Protein AF-0000000085131998 (afdb_homodimer)

Sequence (736 aa):
MTAGVDIDELRARIGAIRDPELDATLSELGMLGDVTVTATTVRVGIALTTLGCPARARFRGEIGAIVDELAPGRSLIVDETELDHAGRARAMRAARAAAQRRAEVPAALLGTDVIAVASGKGGVGKSTVAHALARALTHGGNAVGLLDADIWGFSQPHLTERRERLVARGTSDRWEIEPARIEVDDGELRLVSMGLLVDDADDAIMWRGPMLARALEHFVADVAWGQPSTLVVDLPPGTGDVPLALARLLPDARVVVVTTPSPLAVEVAVRAGTFARKANLDVLGVIENLSWLRCEHGDLIRPFGEGGGTLLAQRLGVPLLATLPIGLVDDDVRVVAETITRELAARSDHCSARLWAYARLAQPQNDRMTAGVDIDELRARIGAIRDPELDATLSELGMLGDVTVTATTVRVGIALTTLGCPARARFRGEIGAIVDELAPGRSLIVDETELDHAGRARAMRAARAAAQRRAEVPAALLGTDVIAVASGKGGVGKSTVAHALARALTHGGNAVGLLDADIWGFSQPHLTERRERLVARGTSDRWEIEPARIEVDDGELRLVSMGLLVDDADDAIMWRGPMLARALEHFVADVAWGQPSTLVVDLPPGTGDVPLALARLLPDARVVVVTTPSPLAVEVAVRAGTFARKANLDVLGVIENLSWLRCEHGDLIRPFGEGGGTLLAQRLGVPLLATLPIGLVDDDVRVVAETITRELAARSDHCSARLWAYARLAQPQNDR

pLDDT: mean 81.89, std 16.29, range [20.91, 98.44]

Organism: Acidimicrobium ferrooxidans (strain DSM 10331 / JCM 15462 / NBRC 103882 / ICP) (NCBI:txid525909)

Secondary structure (DSSP, 8-state):
---S--HHHHHHHHHTPEETTTTEEHHHHT-EEEEEE-SSEEEEEEEESSTT-THHHHHHHHHHHHHHHHSTTPEEEEEEEE--HHHHHHHHHHHHHHHHHH----GGGTT-EEEEEEESSTTSSHHHHHHHHHHHHTTTT-EEEEEE--SSS--HHHHHT--PPPEEEEETTEEEEEPEEEEETTEEEEEEEGGGTSS-TTS-----HHHHHHHHHHHHHSB-----SEEEEEPPSSSSHHHHHHHHH-TT-EEEEEE-S-HHHHHHHHHHHHHHHHTTPEEEEEEE-S--EE-TTS-EE-TT-S-HHHHHHHHHT--EEEE--SS--HHHHHHHHHHHHHHHHHH--SSTHHHHHHHHHTS-----/---S--HHHHHHHHHTPEETTTTEEHHHHT-EEEEEE-SSEEEEEEEESSTT-THHHHHHHHHHHHHHHHSTTPEEEEEEEE--HHHHHHHHHHHHHHHHHH----GGGTT-EEEEEEESSTTSSHHHHHHHHHHHHTTTT-EEEEEE--SSS--HHHHHT--PPPEEEEETTEEEEEPEEEEETTEEEEEEEGGGTSS-TTS-----HHHHHHHHHHHHHSB-----SEEEEEPPSSSSHHHHHHHHH-TT-EEEEEE-S-HHHHHHHHHHHHHHHHTTPEEEEEEE-S--EE-TTS-EE-TT-S-HHHHHHHHHT--EEEE--SS--HHHHHHHHHHHHHHHHHH--SSTTHHHHHHHHTS-----

Radius of gyration: 29.42 Å; Cα contacts (8 Å, |Δi|>4): 1504; chains: 2; bounding box: 81×95×80 Å

Foldseek 3Di:
DLPQFDQVVLQVQLQQCADPLLRHGQVLLVQWDDWDDDPAATETEGAAQDPPDPCVVVSVVSSVVSCCVRPNRHYYHYHYHYQDPVSNLSSLVSSLVVLVVVADQAPLAVLAAEEEEAFLDPPQCSLVLLQLLQLLVQPPAFEEEEEELQQQDGCVCVVLVHQAAWDWDDDPVAIAIEFDWDDRDNYIYGYDYNNRHDPDNPDGDPDDLVVSLVVLVCVRHRYNSNHTNYYYYRHDHDLGNRVLSCCNNPVAYEYEYEFEQAPVRLVSSLVVLVSCSSSSHHYLAYEYEQQWDADPVGDIDGPRHDCSRVVSRVSNVHDHQYYAHDPGDSVRSNSSNVSSVVSCLVPCPDDPVVPVVVSVPVPPPPDD/DLPQFDQVVLQVQLQQCADPLLRHGQVLLVQWDDWDDDPAATETEGAAQDPPDPCVVVSVVSSVVSCCVRPNRHYYHYHYHYQDPVSNLSSLVSSLVVLVVVADQAPLAVLAAEEEEAFLDPPLCSLVLLQLLQLLVFPLAFEEEEEELQQQDGCVCVVLVHQAAWDWDDDPVAIAIEFDWDDRDNYIYGYDYNNRHDPDNPDGDPDDLVVSLVVLVCVRHRYNSNHTNYYYYRHDHDLGNRVLSCCNNPVAYEYEYEFEQAPVRLVSSLVVLVSCSSSSHHYLAYEYEQQWDADPVGDIDGPRHDCSRVVSRVSSVHDHQYYAHPPGDSVRSNSSNVSSVVSCCVPPPDDVVPPVVSVVPVPPPPDD

Structure (mmCIF, N/CA/C/O backbone):
data_AF-0000000085131998-model_v1
#
loop_
_entity.id
_entity.type
_entity.pdbx_description
1 polymer 'Iron-sulfur cluster carrier protein'
#
loop_
_atom_site.group_PDB
_atom_site.id
_atom_site.type_symbol
_atom_site.label_atom_id
_atom_site.label_alt_id
_atom_site.label_comp_id
_atom_site.label_asym_id
_atom_site.label_entity_id
_atom_site.label_seq_id
_atom_site.pdbx_PDB_ins_code
_atom_site.Cartn_x
_atom_site.Cartn_y
_atom_site.Cartn_z
_atom_site.occupancy
_atom_site.B_iso_or_equiv
_atom_site.auth_seq_id
_atom_site.auth_comp_id
_atom_site.auth_asym_id
_atom_site.auth_atom_id
_atom_site.pdbx_PDB_model_num
ATOM 1 N N . MET A 1 1 ? -8.961 -54.875 23.406 1 38.84 1 MET A N 1
ATOM 2 C CA . MET A 1 1 ? -10.227 -54.969 22.688 1 38.84 1 MET A CA 1
ATOM 3 C C . MET A 1 1 ? -10.867 -53.594 22.531 1 38.84 1 MET A C 1
ATOM 5 O O . MET A 1 1 ? -11.016 -52.875 23.5 1 38.84 1 MET A O 1
ATOM 9 N N . THR A 1 2 ? -10.547 -52.812 21.453 1 53.78 2 THR A N 1
ATOM 10 C CA . THR A 1 2 ? -11.07 -51.531 21.016 1 53.78 2 THR A CA 1
ATOM 11 C C . THR A 1 2 ? -12.594 -51.531 21.031 1 53.78 2 THR A C 1
ATOM 13 O O . THR A 1 2 ? -13.234 -51.688 19.984 1 53.78 2 THR A O 1
ATOM 16 N N . ALA A 1 3 ? -13.25 -52.156 21.859 1 59.16 3 ALA A N 1
ATOM 17 C CA . ALA A 1 3 ? -14.68 -52.438 21.906 1 59.16 3 ALA A CA 1
ATOM 18 C C . ALA A 1 3 ? -15.508 -51.156 21.984 1 59.16 3 ALA A C 1
ATOM 20 O O . ALA A 1 3 ? -15.18 -50.25 22.75 1 59.16 3 ALA A O 1
ATOM 21 N N . GLY A 1 4 ? -16.203 -50.844 20.844 1 74.06 4 GLY A N 1
ATOM 22 C CA . GLY A 1 4 ? -17.344 -49.938 20.688 1 74.06 4 GLY A CA 1
ATOM 23 C C . GLY A 1 4 ? -17 -48.688 19.938 1 74.06 4 GLY A C 1
ATOM 24 O O . GLY A 1 4 ? -17.891 -47.938 19.531 1 74.06 4 GLY A O 1
ATOM 25 N N . VAL A 1 5 ? -15.594 -48.438 19.938 1 81.38 5 VAL A N 1
ATOM 26 C CA . VAL A 1 5 ? -15.297 -47.188 19.25 1 81.38 5 VAL A CA 1
ATOM 27 C C . VAL A 1 5 ? -15.047 -47.438 17.766 1 81.38 5 VAL A C 1
ATOM 29 O O . VAL A 1 5 ? -14.258 -48.344 17.422 1 81.38 5 VAL A O 1
ATOM 32 N N . ASP A 1 6 ? -15.734 -46.844 16.875 1 88.12 6 ASP A N 1
ATOM 33 C CA . ASP A 1 6 ? -15.508 -46.906 15.43 1 88.12 6 ASP A CA 1
ATOM 34 C C . ASP A 1 6 ? -14.305 -46.031 15.039 1 88.12 6 ASP A C 1
ATOM 36 O O . ASP A 1 6 ? -14.422 -44.812 14.883 1 88.12 6 ASP A O 1
ATOM 40 N N . ILE A 1 7 ? -13.148 -46.812 14.891 1 89.81 7 ILE A N 1
ATOM 41 C CA . ILE A 1 7 ? -11.898 -46.094 14.617 1 89.81 7 ILE A CA 1
ATOM 42 C C . ILE A 1 7 ? -11.992 -45.375 13.281 1 89.81 7 ILE A C 1
ATOM 44 O O . ILE A 1 7 ? -11.438 -44.281 13.117 1 89.81 7 ILE A O 1
ATOM 48 N N . ASP A 1 8 ? -12.688 -45.938 12.344 1 91.56 8 ASP A N 1
ATOM 49 C CA . ASP A 1 8 ? -12.844 -45.312 11.031 1 91.56 8 ASP A CA 1
ATOM 50 C C . ASP A 1 8 ? -13.617 -44 11.133 1 91.56 8 ASP A C 1
ATOM 52 O O . ASP A 1 8 ? -13.25 -43 10.508 1 91.56 8 ASP A O 1
ATOM 56 N N . GLU A 1 9 ? -14.586 -44.031 11.852 1 92.12 9 GLU A N 1
ATOM 57 C CA . GLU A 1 9 ? -15.359 -42.812 12.07 1 92.12 9 GLU A CA 1
ATOM 58 C C . GLU A 1 9 ? -14.523 -41.75 12.797 1 92.12 9 GLU A C 1
ATOM 60 O O . GLU A 1 9 ? -14.578 -40.594 12.453 1 92.12 9 GLU A O 1
ATOM 65 N N . LEU A 1 10 ? -13.844 -42.219 13.781 1 92.81 10 LEU A N 1
ATOM 66 C CA . LEU A 1 10 ? -12.977 -41.312 14.539 1 92.81 10 LEU A CA 1
ATOM 67 C C . LEU A 1 10 ? -11.953 -40.656 13.617 1 92.81 10 LEU A C 1
ATOM 69 O O . LEU A 1 10 ? -11.797 -39.438 13.648 1 92.81 10 LEU A O 1
ATOM 73 N N . ARG A 1 11 ? -11.367 -41.406 12.789 1 92.81 11 ARG A N 1
ATOM 74 C CA . ARG A 1 11 ? -10.375 -40.906 11.844 1 92.81 11 ARG A CA 1
ATOM 75 C C . ARG A 1 11 ? -11 -39.938 10.859 1 92.81 11 ARG A C 1
ATOM 77 O O . ARG A 1 11 ? -10.414 -38.875 10.555 1 92.81 11 ARG A O 1
ATOM 84 N N . ALA A 1 12 ? -12.125 -40.281 10.414 1 93.44 12 ALA A N 1
ATOM 85 C CA . ALA A 1 12 ? -12.812 -39.438 9.453 1 93.44 12 ALA A CA 1
ATOM 86 C C . ALA A 1 12 ? -13.164 -38.094 10.062 1 93.44 12 ALA A C 1
ATOM 88 O O . ALA A 1 12 ? -12.969 -37.031 9.43 1 93.44 12 ALA A O 1
ATOM 89 N N . ARG A 1 13 ? -13.617 -38.062 11.188 1 93.38 13 ARG A N 1
ATOM 90 C CA . ARG A 1 13 ? -14.031 -36.844 11.859 1 93.38 13 ARG A CA 1
ATOM 91 C C . ARG A 1 13 ? -12.828 -35.969 12.203 1 93.38 13 ARG A C 1
ATOM 93 O O . ARG A 1 13 ? -12.875 -34.75 12.055 1 93.38 13 ARG A O 1
ATOM 100 N N . ILE A 1 14 ? -11.82 -36.594 12.695 1 94 14 ILE A N 1
ATOM 101 C CA . ILE A 1 14 ? -10.617 -35.844 13.016 1 94 14 ILE A CA 1
ATOM 102 C C . ILE A 1 14 ? -9.992 -35.312 11.727 1 94 14 ILE A C 1
ATOM 104 O O . ILE A 1 14 ? -9.547 -34.156 11.68 1 94 14 ILE A O 1
ATOM 108 N N . GLY A 1 15 ? -10.039 -36.062 10.766 1 93 15 GLY A N 1
ATOM 109 C CA . GLY A 1 15 ? -9.5 -35.688 9.469 1 93 15 GLY A CA 1
ATOM 110 C C . GLY A 1 15 ? -10.242 -34.531 8.844 1 93 15 GLY A C 1
ATOM 111 O O . GLY A 1 15 ? -9.68 -33.781 8.031 1 93 15 GLY A O 1
ATOM 112 N N . ALA A 1 16 ? -11.414 -34.344 9.242 1 91.25 16 ALA A N 1
ATOM 113 C CA . ALA A 1 16 ? -12.273 -33.312 8.672 1 91.25 16 ALA A CA 1
ATOM 114 C C . ALA A 1 16 ? -12.039 -31.953 9.344 1 91.25 16 ALA A C 1
ATOM 116 O O . ALA A 1 16 ? -12.531 -30.922 8.875 1 91.25 16 ALA A O 1
ATOM 117 N N . ILE A 1 17 ? -11.273 -31.969 10.359 1 90.12 17 ILE A N 1
ATOM 118 C CA . ILE A 1 17 ? -10.922 -30.719 11 1 90.12 17 ILE A CA 1
ATOM 119 C C . ILE A 1 17 ? -10.156 -29.828 10.016 1 90.12 17 ILE A C 1
ATOM 121 O O . ILE A 1 17 ? -9.242 -30.297 9.336 1 90.12 17 ILE A O 1
ATOM 125 N N . ARG A 1 18 ? -10.477 -28.562 9.906 1 85.62 18 ARG A N 1
ATOM 126 C CA . ARG A 1 18 ? -9.867 -27.641 8.953 1 85.62 18 ARG A CA 1
ATOM 127 C C . ARG A 1 18 ? -8.766 -26.812 9.609 1 85.62 18 ARG A C 1
ATOM 129 O O . ARG A 1 18 ? -8.93 -26.328 10.734 1 85.62 18 ARG A O 1
ATOM 136 N N . ASP A 1 19 ? -7.672 -26.812 8.906 1 77.94 19 ASP A N 1
ATOM 137 C CA . ASP A 1 19 ? -6.621 -25.891 9.312 1 77.94 19 ASP A CA 1
ATOM 138 C C . ASP A 1 19 ? -7.004 -24.453 8.977 1 77.94 19 ASP A C 1
ATOM 140 O O . ASP A 1 19 ? -7.266 -24.125 7.812 1 77.94 19 ASP A O 1
ATOM 144 N N . PRO A 1 20 ? -7.031 -23.656 9.969 1 68.12 20 PRO A N 1
ATOM 145 C CA . PRO A 1 20 ? -7.496 -22.297 9.719 1 68.12 20 PRO A CA 1
ATOM 146 C C . PRO A 1 20 ? -6.527 -21.484 8.852 1 68.12 20 PRO A C 1
ATOM 148 O O . PRO A 1 20 ? -6.941 -20.547 8.164 1 68.12 20 PRO A O 1
ATOM 151 N N . GLU A 1 21 ? -5.277 -21.828 8.898 1 63.06 21 GLU A N 1
ATOM 152 C CA . GLU A 1 21 ? -4.281 -21.094 8.133 1 63.06 21 GLU A CA 1
ATOM 153 C C . GLU A 1 21 ? -4.242 -21.547 6.684 1 63.06 21 GLU A C 1
ATOM 155 O O . GLU A 1 21 ? -4.145 -20.734 5.766 1 63.06 21 GLU A O 1
ATOM 160 N N . LEU A 1 22 ? -4.344 -22.891 6.57 1 68.94 22 LEU A N 1
ATOM 161 C CA . LEU A 1 22 ? -4.203 -23.469 5.238 1 68.94 22 LEU A CA 1
ATOM 162 C C . LEU A 1 22 ? -5.566 -23.703 4.602 1 68.94 22 LEU A C 1
ATOM 164 O O . LEU A 1 22 ? -5.664 -23.938 3.396 1 68.94 22 LEU A O 1
ATOM 168 N N . ASP A 1 23 ? -6.602 -23.547 5.414 1 71.5 23 ASP A N 1
ATOM 169 C CA . ASP A 1 23 ? -7.988 -23.672 4.984 1 71.5 23 ASP A CA 1
ATOM 170 C C . ASP A 1 23 ? -8.211 -25 4.238 1 71.5 23 ASP A C 1
ATOM 172 O O . ASP A 1 23 ? -8.758 -25 3.135 1 71.5 23 ASP A O 1
ATOM 176 N N . ALA A 1 24 ? -7.688 -26 4.707 1 78.56 24 ALA A N 1
ATOM 177 C CA . ALA A 1 24 ? -7.852 -27.375 4.246 1 78.56 24 ALA A CA 1
ATOM 178 C C . ALA A 1 24 ? -7.918 -28.344 5.426 1 78.56 24 ALA A C 1
ATOM 180 O O . ALA A 1 24 ? -7.5 -28.016 6.539 1 78.56 24 ALA A O 1
ATOM 181 N N . THR A 1 25 ? -8.531 -29.469 5.168 1 86.56 25 THR A N 1
ATOM 182 C CA . THR A 1 25 ? -8.703 -30.438 6.25 1 86.56 25 THR A CA 1
ATOM 183 C C . THR A 1 25 ? -7.379 -31.125 6.57 1 86.56 25 THR A C 1
ATOM 185 O O . THR A 1 25 ? -6.465 -31.156 5.742 1 86.56 25 THR A O 1
ATOM 188 N N . LEU A 1 26 ? -7.32 -31.641 7.773 1 88.81 26 LEU A N 1
ATOM 189 C CA . LEU A 1 26 ? -6.121 -32.375 8.188 1 88.81 26 LEU A CA 1
ATOM 190 C C . LEU A 1 26 ? -5.84 -33.531 7.254 1 88.81 26 LEU A C 1
ATOM 192 O O . LEU A 1 26 ? -4.68 -33.812 6.949 1 88.81 26 LEU A O 1
ATOM 196 N N . SER A 1 27 ? -6.895 -34.125 6.777 1 88.69 27 SER A N 1
ATOM 197 C CA . SER A 1 27 ? -6.75 -35.25 5.852 1 88.69 27 SER A CA 1
ATOM 198 C C . SER A 1 27 ? -6.215 -34.781 4.5 1 88.69 27 SER A C 1
ATOM 200 O O . SER A 1 27 ? -5.312 -35.406 3.938 1 88.69 27 SER A O 1
ATOM 202 N N . GLU A 1 28 ? -6.723 -33.688 4.016 1 84.94 28 GLU A N 1
ATOM 203 C CA . GLU A 1 28 ? -6.27 -33.125 2.738 1 84.94 28 GLU A CA 1
ATOM 204 C C . GLU A 1 28 ? -4.793 -32.75 2.797 1 84.94 28 GLU A C 1
ATOM 206 O O . GLU A 1 28 ? -4.066 -32.906 1.814 1 84.94 28 GLU A O 1
ATOM 211 N N . LEU A 1 29 ? -4.43 -32.281 3.953 1 83.5 29 LEU A N 1
ATOM 212 C CA . LEU A 1 29 ? -3.092 -31.734 4.121 1 83.5 29 LEU A CA 1
ATOM 213 C C . LEU A 1 29 ? -2.088 -32.844 4.449 1 83.5 29 LEU A C 1
ATOM 215 O O . LEU A 1 29 ? -0.878 -32.594 4.473 1 83.5 29 LEU A O 1
ATOM 219 N N . GLY A 1 30 ? -2.566 -34 4.695 1 85.25 30 GLY A N 1
ATOM 220 C CA . GLY A 1 30 ? -1.7 -35.094 5.105 1 85.25 30 GLY A CA 1
ATOM 221 C C . GLY A 1 30 ? -1.136 -34.938 6.5 1 85.25 30 GLY A C 1
ATOM 222 O O . GLY A 1 30 ? -0.043 -35.406 6.801 1 85.25 30 GLY A O 1
ATOM 223 N N . MET A 1 31 ? -1.86 -34.188 7.223 1 88.31 31 MET A N 1
ATOM 224 C CA . MET A 1 31 ? -1.368 -33.875 8.562 1 88.31 31 MET A CA 1
ATOM 225 C C . MET A 1 31 ? -1.874 -34.875 9.586 1 88.31 31 MET A C 1
ATOM 227 O O . MET A 1 31 ? -1.369 -34.938 10.711 1 88.31 31 MET A O 1
ATOM 231 N N . LEU A 1 32 ? -2.844 -35.688 9.273 1 91.62 32 LEU A N 1
ATOM 232 C CA . LEU A 1 32 ? -3.359 -36.688 10.195 1 91.62 32 LEU A CA 1
ATOM 233 C C . LEU A 1 32 ? -2.521 -37.969 10.133 1 91.62 32 LEU A C 1
ATOM 235 O O . LEU A 1 32 ? -2.379 -38.594 9.07 1 91.62 32 LEU A O 1
ATOM 239 N N . GLY A 1 33 ? -1.892 -38.219 11.203 1 90.31 33 GLY A N 1
ATOM 240 C CA . GLY A 1 33 ? -1.121 -39.438 11.305 1 90.31 33 GLY A CA 1
ATOM 241 C C . GLY A 1 33 ? -1.939 -40.625 11.797 1 90.31 33 GLY A C 1
ATOM 242 O O . GLY A 1 33 ? -3.113 -40.75 11.445 1 90.31 33 GLY A O 1
ATOM 243 N N . ASP A 1 34 ? -1.205 -41.438 12.562 1 91.12 34 ASP A N 1
ATOM 244 C CA . ASP A 1 34 ? -1.835 -42.656 13.055 1 91.12 34 ASP A CA 1
ATOM 245 C C . ASP A 1 34 ? -2.836 -42.344 14.164 1 91.12 34 ASP A C 1
ATOM 247 O O . ASP A 1 34 ? -2.607 -41.438 14.984 1 91.12 34 ASP A O 1
ATOM 251 N N . VAL A 1 35 ? -3.947 -43.062 14.125 1 93 35 VAL A N 1
ATOM 252 C CA . VAL A 1 35 ? -4.945 -43 15.188 1 93 35 VAL A CA 1
ATOM 253 C C . VAL A 1 35 ? -5.082 -44.406 15.82 1 93 35 VAL A C 1
ATOM 255 O O . VAL A 1 35 ? -5.414 -45.375 15.141 1 93 35 VAL A O 1
ATOM 258 N N . THR A 1 36 ? -4.699 -44.375 17.109 1 92.38 36 THR A N 1
ATOM 259 C CA . THR A 1 36 ? -4.797 -45.656 17.828 1 92.38 36 THR A CA 1
ATOM 260 C C . THR A 1 36 ? -5.711 -45.5 19.047 1 92.38 36 THR A C 1
ATOM 262 O O . THR A 1 36 ? -5.707 -44.469 19.719 1 92.38 36 THR A O 1
ATOM 265 N N . VAL A 1 37 ? -6.512 -46.562 19.25 1 91.94 37 VAL A N 1
ATOM 266 C CA . VAL A 1 37 ? -7.445 -46.562 20.359 1 91.94 37 VAL A CA 1
ATOM 267 C C . VAL A 1 37 ? -7.172 -47.781 21.266 1 91.94 37 VAL A C 1
ATOM 269 O O . VAL A 1 37 ? -7.07 -48.906 20.781 1 91.94 37 VAL A O 1
ATOM 272 N N . THR A 1 38 ? -6.914 -47.438 22.469 1 90.62 38 THR A N 1
ATOM 273 C CA . THR A 1 38 ? -6.812 -48.5 23.484 1 90.62 38 THR A CA 1
ATOM 274 C C . THR A 1 38 ? -7.98 -48.406 24.469 1 90.62 38 THR A C 1
ATOM 276 O O . THR A 1 38 ? -8.914 -47.625 24.266 1 90.62 38 THR A O 1
ATOM 279 N N . ALA A 1 39 ? -7.926 -49.281 25.469 1 89 39 ALA A N 1
ATOM 280 C CA . ALA A 1 39 ? -9.008 -49.312 26.453 1 89 39 ALA A CA 1
ATOM 281 C C . ALA A 1 39 ? -9.086 -48 27.234 1 89 39 ALA A C 1
ATOM 283 O O . ALA A 1 39 ? -10.172 -47.594 27.656 1 89 39 ALA A O 1
ATOM 284 N N . THR A 1 40 ? -8.039 -47.281 27.25 1 91.44 40 THR A N 1
ATOM 285 C CA . THR A 1 40 ? -8.047 -46.125 28.141 1 91.44 40 THR A CA 1
ATOM 286 C C . THR A 1 40 ? -7.609 -44.875 27.391 1 91.44 40 THR A C 1
ATOM 288 O O . THR A 1 40 ? -7.77 -43.75 27.906 1 91.44 40 THR A O 1
ATOM 291 N N . THR A 1 41 ? -7.117 -45.156 26.266 1 92.5 41 THR A N 1
ATOM 292 C CA . THR A 1 41 ? -6.516 -43.969 25.625 1 92.5 41 THR A CA 1
ATOM 293 C C . THR A 1 41 ? -6.828 -43.938 24.141 1 92.5 41 THR A C 1
ATOM 295 O O . THR A 1 41 ? -7.07 -45 23.531 1 92.5 41 THR A O 1
ATOM 298 N N . VAL A 1 42 ? -6.988 -42.781 23.578 1 92.88 42 VAL A N 1
ATOM 299 C CA . VAL A 1 42 ? -6.965 -42.5 22.141 1 92.88 42 VAL A CA 1
ATOM 300 C C . VAL A 1 42 ? -5.707 -41.688 21.781 1 92.88 42 VAL A C 1
ATOM 302 O O . VAL A 1 42 ? -5.469 -40.625 22.344 1 92.88 42 VAL A O 1
ATOM 305 N N . ARG A 1 43 ? -4.863 -42.281 20.984 1 92.75 43 ARG A N 1
ATOM 306 C CA . ARG A 1 43 ? -3.646 -41.625 20.531 1 92.75 43 ARG A CA 1
ATOM 307 C C . ARG A 1 43 ? -3.781 -41.156 19.078 1 92.75 43 ARG A C 1
ATOM 309 O O . ARG A 1 43 ? -4.133 -41.938 18.203 1 92.75 43 ARG A O 1
ATOM 316 N N . VAL A 1 44 ? -3.609 -39.875 18.875 1 93.81 44 VAL A N 1
ATOM 317 C CA . VAL A 1 44 ? -3.736 -39.281 17.547 1 93.81 44 VAL A CA 1
ATOM 318 C C . VAL A 1 44 ? -2.426 -38.594 17.156 1 93.81 44 VAL A C 1
ATOM 320 O O . VAL A 1 44 ? -1.902 -37.781 17.891 1 93.81 44 VAL A O 1
ATOM 323 N N . GLY A 1 45 ? -1.888 -38.969 16 1 92.62 45 GLY A N 1
ATOM 324 C CA . GLY A 1 45 ? -0.735 -38.281 15.445 1 92.62 45 GLY A CA 1
ATOM 325 C C . GLY A 1 45 ? -1.112 -37.094 14.555 1 92.62 45 GLY A C 1
ATOM 326 O O . GLY A 1 45 ? -1.99 -37.219 13.695 1 92.62 45 GLY A O 1
ATOM 327 N N . ILE A 1 46 ? -0.529 -35.969 14.773 1 89.88 46 ILE A N 1
ATOM 328 C CA . ILE A 1 46 ? -0.714 -34.781 13.93 1 89.88 46 ILE A CA 1
ATOM 329 C C . ILE A 1 46 ? 0.646 -34.219 13.523 1 89.88 46 ILE A C 1
ATOM 331 O O . ILE A 1 46 ? 1.497 -33.969 14.375 1 89.88 46 ILE A O 1
ATOM 335 N N . ALA A 1 47 ? 0.83 -34.125 12.219 1 86.75 47 ALA A N 1
ATOM 336 C CA . ALA A 1 47 ? 2.033 -33.5 11.688 1 86.75 47 ALA A CA 1
ATOM 337 C C . ALA A 1 47 ? 1.765 -32.031 11.312 1 86.75 47 ALA A C 1
ATOM 339 O O . ALA A 1 47 ? 0.987 -31.75 10.398 1 86.75 47 ALA A O 1
ATOM 340 N N . LEU A 1 48 ? 2.414 -31.094 11.977 1 80.38 48 LEU A N 1
ATOM 341 C CA . LEU A 1 48 ? 2.184 -29.672 11.789 1 80.38 48 LEU A CA 1
ATOM 342 C C . LEU A 1 48 ? 3.219 -29.078 10.836 1 80.38 48 LEU A C 1
ATOM 344 O O . LEU A 1 48 ? 4.305 -29.641 10.664 1 80.38 48 LEU A O 1
ATOM 348 N N . THR A 1 49 ? 2.783 -27.953 10.086 1 66.81 49 THR A N 1
ATOM 349 C CA . THR A 1 49 ? 3.717 -27.266 9.203 1 66.81 49 THR A CA 1
ATOM 350 C C . THR A 1 49 ? 4.844 -26.625 10 1 66.81 49 THR A C 1
ATOM 352 O O . THR A 1 49 ? 5.992 -26.594 9.555 1 66.81 49 THR A O 1
ATOM 355 N N . THR A 1 50 ? 4.488 -25.969 11.031 1 57.19 50 THR A N 1
ATOM 356 C CA . THR A 1 50 ? 5.465 -25.469 11.992 1 57.19 50 THR A CA 1
ATOM 357 C C . THR A 1 50 ? 5.047 -25.812 13.414 1 57.19 50 THR A C 1
ATOM 359 O O . THR A 1 50 ? 3.852 -25.891 13.719 1 57.19 50 THR A O 1
ATOM 362 N N . LEU A 1 51 ? 5.992 -26.312 14.227 1 53.94 51 LEU A N 1
ATOM 363 C CA . LEU A 1 51 ? 5.676 -26.672 15.602 1 53.94 51 LEU A CA 1
ATOM 364 C C . LEU A 1 51 ? 5.164 -25.469 16.375 1 53.94 51 LEU A C 1
ATOM 366 O O . LEU A 1 51 ? 4.422 -25.625 17.359 1 53.94 51 LEU A O 1
ATOM 370 N N . GLY A 1 52 ? 5.465 -24.344 15.969 1 51.75 52 GLY A N 1
ATOM 371 C CA . GLY A 1 52 ? 4.98 -23.141 16.625 1 51.75 52 GLY A CA 1
ATOM 372 C C . GLY A 1 52 ? 3.674 -22.625 16.047 1 51.75 52 GLY A C 1
ATOM 373 O O . GLY A 1 52 ? 3.326 -21.469 16.219 1 51.75 52 GLY A O 1
ATOM 374 N N . CYS A 1 53 ? 2.957 -23.531 15.539 1 58.06 53 CYS A N 1
ATOM 375 C CA . CYS A 1 53 ? 1.731 -23.141 14.859 1 58.06 53 CYS A CA 1
ATOM 376 C C . CYS A 1 53 ? 0.64 -22.766 15.859 1 58.06 53 CYS A C 1
ATOM 378 O O . CYS A 1 53 ? 0.339 -23.547 16.766 1 58.06 53 CYS A O 1
ATOM 380 N N . PRO A 1 54 ? 0.137 -21.609 15.883 1 57.31 54 PRO A N 1
ATOM 381 C CA . PRO A 1 54 ? -0.927 -21.172 16.781 1 57.31 54 PRO A CA 1
ATOM 382 C C . PRO A 1 54 ? -2.16 -22.078 16.719 1 57.31 54 PRO A C 1
ATOM 384 O O . PRO A 1 54 ? -2.922 -22.156 17.688 1 57.31 54 PRO A O 1
ATOM 387 N N . ALA A 1 55 ? -2.242 -22.812 15.719 1 66.38 55 ALA A N 1
ATOM 388 C CA . ALA A 1 55 ? -3.447 -23.625 15.547 1 66.38 55 ALA A CA 1
ATOM 389 C C . ALA A 1 55 ? -3.371 -24.906 16.359 1 66.38 55 ALA A C 1
ATOM 391 O O . ALA A 1 55 ? -4.359 -25.641 16.484 1 66.38 55 ALA A O 1
ATOM 392 N N . ARG A 1 56 ? -2.277 -25.141 17.047 1 75.44 56 ARG A N 1
ATOM 393 C CA . ARG A 1 56 ? -2.053 -26.375 17.781 1 75.44 56 ARG A CA 1
ATOM 394 C C . ARG A 1 56 ? -3.111 -26.562 18.859 1 75.44 56 ARG A C 1
ATOM 396 O O . ARG A 1 56 ? -3.717 -27.641 18.953 1 75.44 56 ARG A O 1
ATOM 403 N N . ALA A 1 57 ? -3.25 -25.5 19.547 1 76.44 57 ALA A N 1
ATOM 404 C CA . ALA A 1 57 ? -4.211 -25.578 20.656 1 76.44 57 ALA A CA 1
ATOM 405 C C . ALA A 1 57 ? -5.625 -25.812 20.125 1 76.44 57 ALA A C 1
ATOM 407 O O . ALA A 1 57 ? -6.398 -26.562 20.734 1 76.44 57 ALA A O 1
ATOM 408 N N . ARG A 1 58 ? -5.871 -25.188 19.094 1 78.94 58 ARG A N 1
ATOM 409 C CA . ARG A 1 58 ? -7.188 -25.359 18.484 1 78.94 58 ARG A CA 1
ATOM 410 C C . ARG A 1 58 ? -7.395 -26.797 18.031 1 78.94 58 ARG A C 1
ATOM 412 O O . ARG A 1 58 ? -8.461 -27.375 18.234 1 78.94 58 ARG A O 1
ATOM 419 N N . PHE A 1 59 ? -6.402 -27.406 17.453 1 86.94 59 PHE A N 1
ATOM 420 C CA . PHE A 1 59 ? -6.492 -28.781 16.984 1 86.94 59 PHE A CA 1
ATOM 421 C C . PHE A 1 59 ? -6.715 -29.734 18.156 1 86.94 59 PHE A C 1
ATOM 423 O O . PHE A 1 59 ? -7.586 -30.609 18.094 1 86.94 59 PHE A O 1
ATOM 430 N N . ARG A 1 60 ? -6 -29.5 19.203 1 87.69 60 ARG A N 1
ATOM 431 C CA . ARG A 1 60 ? -6.125 -30.359 20.375 1 87.69 60 ARG A CA 1
ATOM 432 C C . ARG A 1 60 ? -7.531 -30.297 20.969 1 87.69 60 ARG A C 1
ATOM 434 O O . ARG A 1 60 ? -8.109 -31.312 21.344 1 87.69 60 ARG A O 1
ATOM 441 N N . GLY A 1 61 ? -8.016 -29.109 20.969 1 88.88 61 GLY A N 1
ATOM 442 C CA . GLY A 1 61 ? -9.367 -28.938 21.484 1 88.88 61 GLY A CA 1
ATOM 443 C C . GLY A 1 61 ? -10.422 -29.625 20.641 1 88.88 61 GLY A C 1
ATOM 444 O O . GLY A 1 61 ? -11.297 -30.312 21.172 1 88.88 61 GLY A O 1
ATOM 445 N N . GLU A 1 62 ? -10.32 -29.375 19.438 1 91.69 62 GLU A N 1
ATOM 446 C CA . GLU A 1 62 ? -11.305 -29.953 18.531 1 91.69 62 GLU A CA 1
ATOM 447 C C . GLU A 1 62 ? -11.219 -31.484 18.516 1 91.69 62 GLU A C 1
ATOM 449 O O . GLU A 1 62 ? -12.242 -32.156 18.5 1 91.69 62 GLU A O 1
ATOM 454 N N . ILE A 1 63 ? -10.023 -32.031 18.562 1 93.06 63 ILE A N 1
ATOM 455 C CA . ILE A 1 63 ? -9.828 -33.469 18.594 1 93.06 63 ILE A CA 1
ATOM 456 C C . ILE A 1 63 ? -10.375 -34.031 19.906 1 93.06 63 ILE A C 1
ATOM 458 O O . ILE A 1 63 ? -11.031 -35.062 19.906 1 93.06 63 ILE A O 1
ATOM 462 N N . GLY A 1 64 ? -10.086 -33.281 20.906 1 92.06 64 GLY A N 1
ATOM 463 C CA . GLY A 1 64 ? -10.602 -33.719 22.188 1 92.06 64 GLY A CA 1
ATOM 464 C C . GLY A 1 64 ? -12.109 -33.844 22.219 1 92.06 64 GLY A C 1
ATOM 465 O O . GLY A 1 64 ? -12.648 -34.812 22.75 1 92.06 64 GLY A O 1
ATOM 466 N N . ALA A 1 65 ? -12.734 -32.875 21.656 1 92.06 65 ALA A N 1
ATOM 467 C CA . ALA A 1 65 ? -14.188 -32.906 21.609 1 92.06 65 ALA A CA 1
ATOM 468 C C . ALA A 1 65 ? -14.695 -34.094 20.828 1 92.06 65 ALA A C 1
ATOM 470 O O . ALA A 1 65 ? -15.68 -34.75 21.219 1 92.06 65 ALA A O 1
ATOM 471 N N . ILE A 1 66 ? -14.094 -34.344 19.797 1 93.5 66 ILE A N 1
ATOM 472 C CA . ILE A 1 66 ? -14.477 -35.469 18.953 1 93.5 66 ILE A CA 1
ATOM 473 C C . ILE A 1 66 ? -14.273 -36.781 19.719 1 93.5 66 ILE A C 1
ATOM 475 O O . ILE A 1 66 ? -15.125 -37.688 19.688 1 93.5 66 ILE A O 1
ATOM 479 N N . VAL A 1 67 ? -13.172 -36.875 20.453 1 92.75 67 VAL A N 1
ATOM 480 C CA . VAL A 1 67 ? -12.859 -38.094 21.219 1 92.75 67 VAL A CA 1
ATOM 481 C C . VAL A 1 67 ? -13.852 -38.281 22.359 1 92.75 67 VAL A C 1
ATOM 483 O O . VAL A 1 67 ? -14.297 -39.375 22.641 1 92.75 67 VAL A O 1
ATOM 486 N N . ASP A 1 68 ? -14.164 -37.156 22.891 1 92.06 68 ASP A N 1
ATOM 487 C CA . ASP A 1 68 ? -15.141 -37.219 23.969 1 92.06 68 ASP A CA 1
ATOM 488 C C . ASP A 1 68 ? -16.484 -37.75 23.469 1 92.06 68 ASP A C 1
ATOM 490 O O . ASP A 1 68 ? -17.188 -38.438 24.203 1 92.06 68 ASP A O 1
ATOM 494 N N . GLU A 1 69 ? -16.75 -37.406 22.344 1 91.69 69 GLU A N 1
ATOM 495 C CA . GLU A 1 69 ? -18.031 -37.781 21.766 1 91.69 69 GLU A CA 1
ATOM 496 C C . GLU A 1 69 ? -18 -39.25 21.281 1 91.69 69 GLU A C 1
ATOM 498 O O . GLU A 1 69 ? -18.938 -40 21.547 1 91.69 69 GLU A O 1
ATOM 503 N N . LEU A 1 70 ? -17 -39.594 20.641 1 92.38 70 LEU A N 1
ATOM 504 C CA . LEU A 1 70 ? -17 -40.875 19.938 1 92.38 70 LEU A CA 1
ATOM 505 C C . LEU A 1 70 ? -16.328 -41.969 20.766 1 92.38 70 LEU A C 1
ATOM 507 O O . LEU A 1 70 ? -16.516 -43.156 20.5 1 92.38 70 LEU A O 1
ATOM 511 N N . ALA A 1 71 ? -15.492 -41.594 21.703 1 90.44 71 ALA A N 1
ATOM 512 C CA . ALA A 1 71 ? -14.797 -42.531 22.578 1 90.44 71 ALA A CA 1
ATOM 513 C C . ALA A 1 71 ? -14.789 -42.031 24.031 1 90.44 71 ALA A C 1
ATOM 515 O O . ALA A 1 71 ? -13.727 -41.812 24.609 1 90.44 71 ALA A O 1
ATOM 516 N N . PRO A 1 72 ? -16.031 -42 24.5 1 89.69 72 PRO A N 1
ATOM 517 C CA . PRO A 1 72 ? -16.125 -41.469 25.844 1 89.69 72 PRO A CA 1
ATOM 518 C C . PRO A 1 72 ? -15.312 -42.25 26.859 1 89.69 72 PRO A C 1
ATOM 520 O O . PRO A 1 72 ? -15.25 -43.5 26.766 1 89.69 72 PRO A O 1
ATOM 523 N N . GLY A 1 73 ? -14.719 -41.531 27.875 1 88.25 73 GLY A N 1
ATOM 524 C CA . GLY A 1 73 ? -14.008 -42.188 28.969 1 88.25 73 GLY A CA 1
ATOM 525 C C . GLY A 1 73 ? -12.539 -42.406 28.656 1 88.25 73 GLY A C 1
ATOM 526 O O . GLY A 1 73 ? -11.789 -42.875 29.516 1 88.25 73 GLY A O 1
ATOM 527 N N . ARG A 1 74 ? -12.148 -42.25 27.484 1 90.88 74 ARG A N 1
ATOM 528 C CA . ARG A 1 74 ? -10.75 -42.469 27.125 1 90.88 74 ARG A CA 1
ATOM 529 C C . ARG A 1 74 ? -9.984 -41.156 27.141 1 90.88 74 ARG A C 1
ATOM 531 O O . ARG A 1 74 ? -10.539 -40.094 26.828 1 90.88 74 ARG A O 1
ATOM 538 N N . SER A 1 75 ? -8.711 -41.188 27.562 1 92.44 75 SER A N 1
ATOM 539 C CA . SER A 1 75 ? -7.84 -40.031 27.562 1 92.44 75 SER A CA 1
ATOM 540 C C . SER A 1 75 ? -7.207 -39.812 26.203 1 92.44 75 SER A C 1
ATOM 542 O O . SER A 1 75 ? -6.855 -40.75 25.5 1 92.44 75 SER A O 1
ATOM 544 N N . LEU A 1 76 ? -7.117 -38.562 25.781 1 92.38 76 LEU A N 1
ATOM 545 C CA . LEU A 1 76 ? -6.547 -38.219 24.5 1 92.38 76 LEU A CA 1
ATOM 546 C C . LEU A 1 76 ? -5.059 -37.906 24.625 1 92.38 76 LEU A C 1
ATOM 548 O O . LEU A 1 76 ? -4.641 -37.156 25.516 1 92.38 76 LEU A O 1
ATOM 552 N N . ILE A 1 77 ? -4.266 -38.562 23.844 1 91.12 77 ILE A N 1
ATOM 553 C CA . ILE A 1 77 ? -2.854 -38.25 23.672 1 91.12 77 ILE A CA 1
ATOM 554 C C . ILE A 1 77 ? -2.59 -37.812 22.234 1 91.12 77 ILE A C 1
ATOM 556 O O . ILE A 1 77 ? -2.83 -38.594 21.297 1 91.12 77 ILE A O 1
ATOM 560 N N . VAL A 1 78 ? -2.168 -36.562 22.094 1 91.75 78 VAL A N 1
ATOM 561 C CA . VAL A 1 78 ? -1.864 -36.062 20.75 1 91.75 78 VAL A CA 1
ATOM 562 C C . VAL A 1 78 ? -0.352 -36.031 20.547 1 91.75 78 VAL A C 1
ATOM 564 O O . VAL A 1 78 ? 0.36 -35.344 21.281 1 91.75 78 VAL A O 1
ATOM 567 N N . ASP A 1 79 ? 0.146 -36.812 19.594 1 89.56 79 ASP A N 1
ATOM 568 C CA . ASP A 1 79 ? 1.551 -36.781 19.203 1 89.56 79 ASP A CA 1
ATOM 569 C C . ASP A 1 79 ? 1.773 -35.75 18.078 1 89.56 79 ASP A C 1
ATOM 571 O O . ASP A 1 79 ? 1.456 -36 16.922 1 89.56 79 ASP A O 1
ATOM 575 N N . GLU A 1 80 ? 2.295 -34.625 18.453 1 86.94 80 GLU A N 1
ATOM 576 C CA . GLU A 1 80 ? 2.531 -33.562 17.484 1 86.94 80 GLU A CA 1
ATOM 577 C C . GLU A 1 80 ? 3.941 -33.656 16.906 1 86.94 80 GLU A C 1
ATOM 579 O O . GLU A 1 80 ? 4.914 -33.781 17.656 1 86.94 80 GLU A O 1
ATOM 584 N N . THR A 1 81 ? 4 -33.781 15.617 1 83 81 THR A N 1
ATOM 585 C CA . THR A 1 81 ? 5.273 -33.75 14.906 1 83 81 THR A CA 1
ATOM 586 C C . THR A 1 81 ? 5.285 -32.625 13.883 1 83 81 THR A C 1
ATOM 588 O O . THR A 1 81 ? 4.277 -31.922 13.695 1 83 81 THR A O 1
ATOM 591 N N . GLU A 1 82 ? 6.469 -32.188 13.406 1 79.5 82 GLU A N 1
ATOM 592 C CA . GLU A 1 82 ? 6.605 -31.203 12.352 1 79.5 82 GLU A CA 1
ATOM 593 C C . GLU A 1 82 ? 6.793 -31.875 10.992 1 79.5 82 GLU A C 1
ATOM 595 O O . GLU A 1 82 ? 7.543 -32.844 10.867 1 79.5 82 GLU A O 1
ATOM 600 N N . LEU A 1 83 ? 5.953 -31.484 10.148 1 77.38 83 LEU A N 1
ATOM 601 C CA . LEU A 1 83 ? 6.168 -31.969 8.789 1 77.38 83 LEU A CA 1
ATOM 602 C C . LEU A 1 83 ? 7.582 -31.641 8.312 1 77.38 83 LEU A C 1
ATOM 604 O O . LEU A 1 83 ? 8.117 -30.578 8.633 1 77.38 83 LEU A O 1
ATOM 608 N N . ASP A 1 84 ? 8.25 -32.625 7.695 1 71.12 84 ASP A N 1
ATOM 609 C CA . ASP A 1 84 ? 9.531 -32.344 7.07 1 71.12 84 ASP A CA 1
ATOM 610 C C . ASP A 1 84 ? 9.344 -31.469 5.828 1 71.12 84 ASP A C 1
ATOM 612 O O . ASP A 1 84 ? 8.219 -31.062 5.512 1 71.12 84 ASP A O 1
ATOM 616 N N . HIS A 1 85 ? 10.422 -31.078 5.203 1 67.56 85 HIS A N 1
ATOM 617 C CA . HIS A 1 85 ? 10.375 -30.188 4.059 1 67.56 85 HIS A CA 1
ATOM 618 C C . HIS A 1 85 ? 9.461 -30.734 2.963 1 67.56 85 HIS A C 1
ATOM 620 O O . HIS A 1 85 ? 8.641 -30 2.404 1 67.56 85 HIS A O 1
ATOM 626 N N . ALA A 1 86 ? 9.57 -32.031 2.729 1 72.56 86 ALA A N 1
ATOM 627 C CA . ALA A 1 86 ? 8.75 -32.656 1.7 1 72.56 86 ALA A CA 1
ATOM 628 C C . ALA A 1 86 ? 7.281 -32.688 2.109 1 72.56 86 ALA A C 1
ATOM 630 O O . ALA A 1 86 ? 6.398 -32.406 1.285 1 72.56 86 ALA A O 1
ATOM 631 N N . GLY A 1 87 ? 7.156 -33.031 3.324 1 72.44 87 GLY A N 1
ATOM 632 C CA . GLY A 1 87 ? 5.793 -33.031 3.832 1 72.44 87 GLY A CA 1
ATOM 633 C C . GLY A 1 87 ? 5.145 -31.672 3.799 1 72.44 87 GLY A C 1
ATOM 634 O O . GLY A 1 87 ? 3.975 -31.531 3.436 1 72.44 87 GLY A O 1
ATOM 635 N N . ARG A 1 88 ? 5.906 -30.641 4.105 1 71.44 88 ARG A N 1
ATOM 636 C CA . ARG A 1 88 ? 5.406 -29.281 4.059 1 71.44 88 ARG A CA 1
ATOM 637 C C . ARG A 1 88 ? 5.047 -28.875 2.631 1 71.44 88 ARG A C 1
ATOM 639 O O . ARG A 1 88 ? 3.998 -28.266 2.396 1 71.44 88 ARG A O 1
ATOM 646 N N . ALA A 1 89 ? 5.848 -29.297 1.79 1 67.56 89 ALA A N 1
ATOM 647 C CA . ALA A 1 89 ? 5.594 -29 0.383 1 67.56 89 ALA A CA 1
ATOM 648 C C . ALA A 1 89 ? 4.32 -29.703 -0.1 1 67.56 89 ALA A C 1
ATOM 650 O O . ALA A 1 89 ? 3.521 -29.094 -0.828 1 67.56 89 ALA A O 1
ATOM 651 N N . ARG A 1 90 ? 4.18 -30.891 0.369 1 74.62 90 ARG A N 1
ATOM 652 C CA . ARG A 1 90 ? 2.986 -31.641 -0.01 1 74.62 90 ARG A CA 1
ATOM 653 C C . ARG A 1 90 ? 1.732 -31.016 0.588 1 74.62 90 ARG A C 1
ATOM 655 O O . ARG A 1 90 ? 0.701 -30.922 -0.08 1 74.62 90 ARG A O 1
ATOM 662 N N . ALA A 1 91 ? 1.913 -30.625 1.813 1 75.56 91 ALA A N 1
ATOM 663 C CA . ALA A 1 91 ? 0.771 -30 2.473 1 75.56 91 ALA A CA 1
ATOM 664 C C . ALA A 1 91 ? 0.385 -28.703 1.779 1 75.56 91 ALA A C 1
ATOM 666 O O . ALA A 1 91 ? -0.799 -28.422 1.573 1 75.56 91 ALA A O 1
ATOM 667 N N . MET A 1 92 ? 1.353 -28 1.365 1 71.94 92 MET A N 1
ATOM 668 C CA . MET A 1 92 ? 1.102 -26.75 0.678 1 71.94 92 MET A CA 1
ATOM 669 C C . MET A 1 92 ? 0.461 -26.984 -0.686 1 71.94 92 MET A C 1
ATOM 671 O O . MET A 1 92 ? -0.458 -26.266 -1.08 1 71.94 92 MET A O 1
ATOM 675 N N . ARG A 1 93 ? 0.909 -28 -1.291 1 70.06 93 ARG A N 1
ATOM 676 C CA . ARG A 1 93 ? 0.315 -28.375 -2.572 1 70.06 93 ARG A CA 1
ATOM 677 C C . ARG A 1 93 ? -1.135 -28.812 -2.396 1 70.06 93 ARG A C 1
ATOM 679 O O . ARG A 1 93 ? -2 -28.438 -3.193 1 70.06 93 ARG A O 1
ATOM 686 N N . ALA A 1 94 ? -1.287 -29.578 -1.374 1 75.5 94 ALA A N 1
ATOM 687 C CA . ALA A 1 94 ? -2.641 -30.062 -1.102 1 75.5 94 ALA A CA 1
ATOM 688 C C . ALA A 1 94 ? -3.572 -28.906 -0.755 1 75.5 94 ALA A C 1
ATOM 690 O O . ALA A 1 94 ? -4.727 -28.875 -1.184 1 75.5 94 ALA A O 1
ATOM 691 N N . ALA A 1 95 ? -3.039 -28.031 -0.009 1 73.31 95 ALA A N 1
ATOM 692 C CA . ALA A 1 95 ? -3.826 -26.844 0.343 1 73.31 95 ALA A CA 1
ATOM 693 C C . ALA A 1 95 ? -4.18 -26.031 -0.899 1 73.31 95 ALA A C 1
ATOM 695 O O . ALA A 1 95 ? -5.312 -25.578 -1.042 1 73.31 95 ALA A O 1
ATOM 696 N N . ARG A 1 96 ? -3.277 -25.953 -1.71 1 69.69 96 ARG A N 1
ATOM 697 C CA . ARG A 1 96 ? -3.5 -25.234 -2.967 1 69.69 96 ARG A CA 1
ATOM 698 C C . ARG A 1 96 ? -4.555 -25.938 -3.812 1 69.69 96 ARG A C 1
ATOM 700 O O . ARG A 1 96 ? -5.441 -25.297 -4.379 1 69.69 96 ARG A O 1
ATOM 707 N N . ALA A 1 97 ? -4.375 -27.219 -3.857 1 71.38 97 ALA A N 1
ATOM 708 C CA . ALA A 1 97 ? -5.336 -28 -4.621 1 71.38 97 ALA A CA 1
ATOM 709 C C . ALA A 1 97 ? -6.746 -27.859 -4.059 1 71.38 97 ALA A C 1
ATOM 711 O O . ALA A 1 97 ? -7.715 -27.75 -4.812 1 71.38 97 ALA A O 1
ATOM 712 N N . ALA A 1 98 ? -6.836 -27.859 -2.848 1 71.88 98 ALA A N 1
ATOM 713 C CA . ALA A 1 98 ? -8.133 -27.688 -2.205 1 71.88 98 ALA A CA 1
ATOM 714 C C . ALA A 1 98 ? -8.719 -26.312 -2.514 1 71.88 98 ALA A C 1
ATOM 716 O O . ALA A 1 98 ? -9.914 -26.188 -2.787 1 71.88 98 ALA A O 1
ATOM 717 N N . ALA A 1 99 ? -7.867 -25.406 -2.486 1 69.19 99 ALA A N 1
ATOM 718 C CA . ALA A 1 99 ? -8.297 -24.047 -2.799 1 69.19 99 ALA A CA 1
ATOM 719 C C . ALA A 1 99 ? -8.758 -23.938 -4.25 1 69.19 99 ALA A C 1
ATOM 721 O O . ALA A 1 99 ? -9.758 -23.281 -4.539 1 69.19 99 ALA A O 1
ATOM 722 N N . GLN A 1 100 ? -8.055 -24.547 -5.062 1 68.5 100 GLN A N 1
ATOM 723 C CA . GLN A 1 100 ? -8.383 -24.547 -6.484 1 68.5 100 GLN A CA 1
ATOM 724 C C . GLN A 1 100 ? -9.742 -25.172 -6.738 1 68.5 100 GLN A C 1
ATOM 726 O O . GLN A 1 100 ? -10.516 -24.688 -7.57 1 68.5 100 GLN A O 1
ATOM 731 N N . ARG A 1 101 ? -9.953 -26.234 -6.066 1 68.19 101 ARG A N 1
ATOM 732 C CA . ARG A 1 101 ? -11.234 -26.922 -6.215 1 68.19 101 ARG A CA 1
ATOM 733 C C . ARG A 1 101 ? -12.383 -26.031 -5.738 1 68.19 101 ARG A C 1
ATOM 735 O O . ARG A 1 101 ? -13.484 -26.094 -6.289 1 68.19 101 ARG A O 1
ATOM 742 N N . ARG A 1 102 ? -12.039 -25.359 -4.883 1 67.12 102 ARG A N 1
ATOM 743 C CA . ARG A 1 102 ? -13.078 -24.516 -4.301 1 67.12 102 ARG A CA 1
ATOM 744 C C . ARG A 1 102 ? -13.281 -23.25 -5.125 1 67.12 102 ARG A C 1
ATOM 746 O O . ARG A 1 102 ? -14.375 -22.688 -5.156 1 67.12 102 ARG A O 1
ATOM 753 N N . ALA A 1 103 ? -12.188 -22.953 -5.824 1 69.5 103 ALA A N 1
ATOM 754 C CA . ALA A 1 103 ? -12.219 -21.688 -6.555 1 69.5 103 ALA A CA 1
ATOM 755 C C . ALA A 1 103 ? -12.992 -21.828 -7.863 1 69.5 103 ALA A C 1
ATOM 757 O O . ALA A 1 103 ? -12.906 -22.859 -8.531 1 69.5 103 ALA A O 1
ATOM 758 N N . GLU A 1 104 ? -13.953 -20.984 -8.078 1 75.75 104 GLU A N 1
ATOM 759 C CA . GLU A 1 104 ? -14.633 -20.906 -9.375 1 75.75 104 GLU A CA 1
ATOM 760 C C . GLU A 1 104 ? -13.883 -19.984 -10.328 1 75.75 104 GLU A C 1
ATOM 762 O O . GLU A 1 104 ? -14.102 -18.766 -10.32 1 75.75 104 GLU A O 1
ATOM 767 N N . VAL A 1 105 ? -12.891 -20.609 -11.07 1 77 105 VAL A N 1
ATOM 768 C CA . VAL A 1 105 ? -12.148 -19.812 -12.039 1 77 105 VAL A CA 1
ATOM 769 C C . VAL A 1 105 ? -13.062 -19.422 -13.203 1 77 105 VAL A C 1
ATOM 771 O O . VAL A 1 105 ? -13.727 -20.281 -13.781 1 77 105 VAL A O 1
ATOM 774 N N . PRO A 1 106 ? -13.07 -18.172 -13.414 1 81.12 106 PRO A N 1
ATOM 775 C CA . PRO A 1 106 ? -13.93 -17.719 -14.508 1 81.12 106 PRO A CA 1
ATOM 776 C C . PRO A 1 106 ? -13.547 -18.344 -15.852 1 81.12 106 PRO A C 1
ATOM 778 O O . PRO A 1 106 ? -12.375 -18.609 -16.094 1 81.12 106 PRO A O 1
ATOM 781 N N . ALA A 1 107 ? -14.547 -18.531 -16.703 1 81.25 107 ALA A N 1
ATOM 782 C CA . ALA A 1 107 ? -14.367 -19.156 -18 1 81.25 107 ALA A CA 1
ATOM 783 C C . ALA A 1 107 ? -13.344 -18.391 -18.844 1 81.25 107 ALA A C 1
ATOM 785 O O . ALA A 1 107 ? -12.57 -18.984 -19.594 1 81.25 107 ALA A O 1
ATOM 786 N N . ALA A 1 108 ? -13.312 -17.141 -18.672 1 86.75 108 ALA A N 1
ATOM 787 C CA . ALA A 1 108 ? -12.461 -16.266 -19.469 1 86.75 108 ALA A CA 1
ATOM 788 C C . ALA A 1 108 ? -10.984 -16.484 -19.125 1 86.75 108 ALA A C 1
ATOM 790 O O . ALA A 1 108 ? -10.102 -16.047 -19.875 1 86.75 108 ALA A O 1
ATOM 791 N N . LEU A 1 109 ? -10.703 -17.25 -18.062 1 90.12 109 LEU A N 1
ATOM 792 C CA . LEU A 1 109 ? -9.328 -17.438 -17.609 1 90.12 109 LEU A CA 1
ATOM 793 C C . LEU A 1 109 ? -8.984 -18.922 -17.531 1 90.12 109 LEU A C 1
ATOM 795 O O . LEU A 1 109 ? -7.93 -19.281 -16.984 1 90.12 109 LEU A O 1
ATOM 799 N N . LEU A 1 110 ? -9.82 -19.75 -18.031 1 86.81 110 LEU A N 1
ATOM 800 C CA . LEU A 1 110 ? -9.531 -21.188 -18.047 1 86.81 110 LEU A CA 1
ATOM 801 C C . LEU A 1 110 ? -8.297 -21.484 -18.891 1 86.81 110 LEU A C 1
ATOM 803 O O . LEU A 1 110 ? -8.18 -21 -20.016 1 86.81 110 LEU A O 1
ATOM 807 N N . GLY A 1 111 ? -7.43 -22.172 -18.375 1 85.81 111 GLY A N 1
ATOM 808 C CA . GLY A 1 111 ? -6.23 -22.562 -19.109 1 85.81 111 GLY A CA 1
ATOM 809 C C . GLY A 1 111 ? -5.168 -21.469 -19.125 1 85.81 111 GLY A C 1
ATOM 810 O O . GLY A 1 111 ? -4.102 -21.656 -19.703 1 85.81 111 GLY A O 1
ATOM 811 N N . THR A 1 112 ? -5.441 -20.375 -18.516 1 91.44 112 THR A N 1
ATOM 812 C CA . THR A 1 112 ? -4.523 -19.25 -18.484 1 91.44 112 THR A CA 1
ATOM 813 C C . THR A 1 112 ? -3.514 -19.391 -17.344 1 91.44 112 THR A C 1
ATOM 815 O O . THR A 1 112 ? -3.887 -19.688 -16.219 1 91.44 112 THR A O 1
ATOM 818 N N . ASP A 1 113 ? -2.199 -19.281 -17.719 1 90.88 113 ASP A N 1
ATOM 819 C CA . ASP A 1 113 ? -1.195 -19.172 -16.656 1 90.88 113 ASP A CA 1
ATOM 820 C C . ASP A 1 113 ? -1.255 -17.812 -15.977 1 90.88 113 ASP A C 1
ATOM 822 O O . ASP A 1 113 ? -1.35 -16.781 -16.641 1 90.88 113 ASP A O 1
ATOM 826 N N . VAL A 1 114 ? -1.236 -17.859 -14.656 1 93.88 114 VAL A N 1
ATOM 827 C CA . VAL A 1 114 ? -1.329 -16.594 -13.93 1 93.88 114 VAL A CA 1
ATOM 828 C C . VAL A 1 114 ? -0.016 -16.328 -13.203 1 93.88 114 VAL A C 1
ATOM 830 O O . VAL A 1 114 ? 0.461 -17.156 -12.438 1 93.88 114 VAL A O 1
ATOM 833 N N . ILE A 1 115 ? 0.579 -15.164 -13.477 1 94.62 115 ILE A N 1
ATOM 834 C CA . ILE A 1 115 ? 1.777 -14.695 -12.797 1 94.62 115 ILE A CA 1
ATOM 835 C C . ILE A 1 115 ? 1.458 -13.422 -12.008 1 94.62 115 ILE A C 1
ATOM 837 O O . ILE A 1 115 ? 1.09 -12.398 -12.594 1 94.62 115 ILE A O 1
ATOM 841 N N . ALA A 1 116 ? 1.562 -13.531 -10.727 1 96.88 116 ALA A N 1
ATOM 842 C CA . ALA A 1 116 ? 1.386 -12.367 -9.867 1 96.88 116 ALA A CA 1
ATOM 843 C C . ALA A 1 116 ? 2.73 -11.734 -9.516 1 96.88 116 ALA A C 1
ATOM 845 O O . ALA A 1 116 ? 3.617 -12.406 -8.984 1 96.88 116 ALA A O 1
ATOM 846 N N . VAL A 1 117 ? 2.873 -10.461 -9.859 1 95.69 117 VAL A N 1
ATOM 847 C CA . VAL A 1 117 ? 4.09 -9.727 -9.531 1 95.69 117 VAL A CA 1
ATOM 848 C C . VAL A 1 117 ? 3.902 -8.969 -8.219 1 95.69 117 VAL A C 1
ATOM 850 O O . VAL A 1 117 ? 3.07 -8.062 -8.133 1 95.69 117 VAL A O 1
ATOM 853 N N . ALA A 1 118 ? 4.672 -9.359 -7.246 1 95.62 118 ALA A N 1
ATOM 854 C CA . ALA A 1 118 ? 4.539 -8.805 -5.902 1 95.62 118 ALA A CA 1
ATOM 855 C C . ALA A 1 118 ? 5.816 -8.078 -5.48 1 95.62 118 ALA A C 1
ATOM 857 O O . ALA A 1 118 ? 6.879 -8.281 -6.074 1 95.62 118 ALA A O 1
ATOM 858 N N . SER A 1 119 ? 5.637 -7.199 -4.504 1 92.56 119 SER A N 1
ATOM 859 C CA . SER A 1 119 ? 6.758 -6.512 -3.873 1 92.56 119 SER A CA 1
ATOM 860 C C . SER A 1 119 ? 6.445 -6.152 -2.424 1 92.56 119 SER A C 1
ATOM 862 O O . SER A 1 119 ? 5.281 -6.16 -2.016 1 92.56 119 SER A O 1
ATOM 864 N N . GLY A 1 120 ? 7.516 -5.984 -1.662 1 84.88 120 GLY A N 1
ATOM 865 C CA . GLY A 1 120 ? 7.324 -5.531 -0.293 1 84.88 120 GLY A CA 1
ATOM 866 C C . GLY A 1 120 ? 6.984 -4.055 -0.196 1 84.88 120 GLY A C 1
ATOM 867 O O . GLY A 1 120 ? 6.055 -3.672 0.519 1 84.88 120 GLY A O 1
ATOM 868 N N . LYS A 1 121 ? 7.773 -3.314 -0.781 1 75.5 121 LYS A N 1
ATOM 869 C CA . LYS A 1 121 ? 7.621 -1.862 -0.778 1 75.5 121 LYS A CA 1
ATOM 870 C C . LYS A 1 121 ? 7.211 -1.351 -2.154 1 75.5 121 LYS A C 1
ATOM 872 O O . LYS A 1 121 ? 7.457 -2.008 -3.168 1 75.5 121 LYS A O 1
ATOM 877 N N . GLY A 1 122 ? 6.539 -0.276 -2.1 1 68.44 122 GLY A N 1
ATOM 878 C CA . GLY A 1 122 ? 6.344 0.425 -3.357 1 68.44 122 GLY A CA 1
ATOM 879 C C . GLY A 1 122 ? 7.621 1.021 -3.916 1 68.44 122 GLY A C 1
ATOM 880 O O . GLY A 1 122 ? 8.648 1.039 -3.24 1 68.44 122 GLY A O 1
ATOM 881 N N . GLY A 1 123 ? 7.707 1.283 -5.223 1 72.31 123 GLY A N 1
ATOM 882 C CA . GLY A 1 123 ? 8.766 2.053 -5.848 1 72.31 123 GLY A CA 1
ATOM 883 C C . GLY A 1 123 ? 9.961 1.204 -6.258 1 72.31 123 GLY A C 1
ATOM 884 O O . GLY A 1 123 ? 10.93 1.716 -6.82 1 72.31 123 GLY A O 1
ATOM 885 N N . VAL A 1 124 ? 9.859 -0.069 -6.051 1 75.75 124 VAL A N 1
ATOM 886 C CA . VAL A 1 124 ? 10.961 -0.956 -6.406 1 75.75 124 VAL A CA 1
ATOM 887 C C . VAL A 1 124 ? 10.898 -1.283 -7.898 1 75.75 124 VAL A C 1
ATOM 889 O O . VAL A 1 124 ? 11.75 -2.021 -8.414 1 75.75 124 VAL A O 1
ATOM 892 N N . GLY A 1 125 ? 9.922 -0.837 -8.57 1 85.06 125 GLY A N 1
ATOM 893 C CA . GLY A 1 125 ? 9.773 -1.056 -10.008 1 85.06 125 GLY A CA 1
ATOM 894 C C . GLY A 1 125 ? 8.898 -2.244 -10.344 1 85.06 125 GLY A C 1
ATOM 895 O O . GLY A 1 125 ? 9.039 -2.846 -11.406 1 85.06 125 GLY A O 1
ATOM 896 N N . LYS A 1 126 ? 8.078 -2.613 -9.43 1 90.56 126 LYS A N 1
ATOM 897 C CA . LYS A 1 126 ? 7.18 -3.746 -9.617 1 90.56 126 LYS A CA 1
ATOM 898 C C . LYS A 1 126 ? 6.328 -3.566 -10.867 1 90.56 126 LYS A C 1
ATOM 900 O O . LYS A 1 126 ? 6.223 -4.48 -11.688 1 90.56 126 LYS A O 1
ATOM 905 N N . SER A 1 127 ? 5.664 -2.395 -11 1 91.88 127 SER A N 1
ATOM 906 C CA . SER A 1 127 ? 4.766 -2.16 -12.125 1 91.88 127 SER A CA 1
ATOM 907 C C . SER A 1 127 ? 5.527 -2.145 -13.445 1 91.88 127 SER A C 1
ATOM 909 O O . SER A 1 127 ? 5.023 -2.617 -14.469 1 91.88 127 SER A O 1
ATOM 911 N N . THR A 1 128 ? 6.688 -1.571 -13.438 1 87.75 128 THR A N 1
ATOM 912 C CA . THR A 1 128 ? 7.523 -1.56 -14.633 1 87.75 128 THR A CA 1
ATOM 913 C C . THR A 1 128 ? 7.922 -2.979 -15.023 1 87.75 128 THR A C 1
ATOM 915 O O . THR A 1 128 ? 7.906 -3.324 -16.203 1 87.75 128 THR A O 1
ATOM 918 N N . VAL A 1 129 ? 8.297 -3.768 -14.047 1 89.62 129 VAL A N 1
ATOM 919 C CA . VAL A 1 129 ? 8.672 -5.156 -14.297 1 89.62 129 VAL A CA 1
ATOM 920 C C . VAL A 1 129 ? 7.465 -5.934 -14.805 1 89.62 129 VAL A C 1
ATOM 922 O O . VAL A 1 129 ? 7.578 -6.727 -15.742 1 89.62 129 VAL A O 1
ATOM 925 N N . ALA A 1 130 ? 6.297 -5.742 -14.18 1 93.06 130 ALA A N 1
ATOM 926 C CA . ALA A 1 130 ? 5.07 -6.398 -14.625 1 93.06 130 ALA A CA 1
ATOM 927 C C . ALA A 1 130 ? 4.762 -6.055 -16.078 1 93.06 130 ALA A C 1
ATOM 929 O O . ALA A 1 130 ? 4.406 -6.934 -16.875 1 93.06 130 ALA A O 1
ATOM 930 N N . HIS A 1 131 ? 4.914 -4.805 -16.422 1 91.06 131 HIS A N 1
ATOM 931 C CA . HIS A 1 131 ? 4.68 -4.332 -17.781 1 91.06 131 HIS A CA 1
ATOM 932 C C . HIS A 1 131 ? 5.648 -4.988 -18.766 1 91.06 131 HIS A C 1
ATOM 934 O O . HIS A 1 131 ? 5.23 -5.492 -19.812 1 91.06 131 HIS A O 1
ATOM 940 N N . ALA A 1 132 ? 6.875 -4.934 -18.406 1 86.38 132 ALA A N 1
ATOM 941 C CA . ALA A 1 132 ? 7.91 -5.492 -19.281 1 86.38 132 ALA A CA 1
ATOM 942 C C . ALA A 1 132 ? 7.711 -6.992 -19.469 1 86.38 132 ALA A C 1
ATOM 944 O O . ALA A 1 132 ? 7.879 -7.508 -20.578 1 86.38 132 ALA A O 1
ATOM 945 N N . LEU A 1 133 ? 7.375 -7.652 -18.422 1 88.38 133 LEU A N 1
ATOM 946 C CA . LEU A 1 133 ? 7.133 -9.086 -18.469 1 88.38 133 LEU A CA 1
ATOM 947 C C . LEU A 1 133 ? 5.945 -9.398 -19.375 1 88.38 133 LEU A C 1
ATOM 949 O O . LEU A 1 133 ? 6.027 -10.289 -20.234 1 88.38 133 LEU A O 1
ATOM 953 N N . ALA A 1 134 ? 4.844 -8.719 -19.188 1 92.94 134 ALA A N 1
ATOM 954 C CA . ALA A 1 134 ? 3.648 -8.922 -20 1 92.94 134 ALA A CA 1
ATOM 955 C C . ALA A 1 134 ? 3.951 -8.695 -21.484 1 92.94 134 ALA A C 1
ATOM 957 O O . ALA A 1 134 ? 3.541 -9.492 -22.328 1 92.94 134 ALA A O 1
ATOM 958 N N . ARG A 1 135 ? 4.652 -7.652 -21.781 1 88.75 135 ARG A N 1
ATOM 959 C CA . ARG A 1 135 ? 5.012 -7.336 -23.156 1 88.75 135 ARG A CA 1
ATOM 960 C C . ARG A 1 135 ? 5.883 -8.438 -23.766 1 88.75 135 ARG A C 1
ATOM 962 O O . ARG A 1 135 ? 5.676 -8.836 -24.906 1 88.75 135 ARG A O 1
ATOM 969 N N . ALA A 1 136 ? 6.84 -8.867 -23.016 1 85.12 136 ALA A N 1
ATOM 970 C CA . ALA A 1 136 ? 7.754 -9.898 -23.5 1 85.12 136 ALA A CA 1
ATOM 971 C C . ALA A 1 136 ? 7.012 -11.203 -23.781 1 85.12 136 ALA A C 1
ATOM 973 O O . ALA A 1 136 ? 7.359 -11.93 -24.719 1 85.12 136 ALA A O 1
ATOM 974 N N . LEU A 1 137 ? 6.047 -11.508 -23.016 1 88.19 137 LEU A N 1
ATOM 975 C CA . LEU A 1 137 ? 5.32 -12.766 -23.125 1 88.19 137 LEU A CA 1
ATOM 976 C C . LEU A 1 137 ? 4.383 -12.75 -24.328 1 88.19 137 LEU A C 1
ATOM 978 O O . LEU A 1 137 ? 3.848 -13.797 -24.719 1 88.19 137 LEU A O 1
ATOM 982 N N . THR A 1 138 ? 4.191 -11.586 -24.906 1 89.31 138 THR A N 1
ATOM 983 C CA . THR A 1 138 ? 3.369 -11.516 -26.109 1 89.31 138 THR A CA 1
ATOM 984 C C . THR A 1 138 ? 4.133 -12.055 -27.312 1 89.31 138 THR A C 1
ATOM 986 O O . THR A 1 138 ? 3.539 -12.305 -28.375 1 89.31 138 THR A O 1
ATOM 989 N N . HIS A 1 139 ? 5.398 -12.148 -27.188 1 83.12 139 HIS A N 1
ATOM 990 C CA . HIS A 1 139 ? 6.219 -12.633 -28.297 1 83.12 139 HIS A CA 1
ATOM 991 C C . HIS A 1 139 ? 5.715 -13.977 -28.828 1 83.12 139 HIS A C 1
ATOM 993 O O . HIS A 1 139 ? 5.301 -14.828 -28.031 1 83.12 139 HIS A O 1
ATOM 999 N N . GLY A 1 140 ? 5.746 -14.188 -30.156 1 83.06 140 GLY A N 1
ATOM 1000 C CA . GLY A 1 140 ? 5.254 -15.414 -30.766 1 83.06 140 GLY A CA 1
ATOM 1001 C C . GLY A 1 140 ? 3.777 -15.359 -31.109 1 83.06 140 GLY A C 1
ATOM 1002 O O . GLY A 1 140 ? 3.156 -16.391 -31.359 1 83.06 140 GLY A O 1
ATOM 1003 N N . GLY A 1 141 ? 3.18 -14.203 -30.938 1 88.69 141 GLY A N 1
ATOM 1004 C CA . GLY A 1 141 ? 1.798 -14 -31.344 1 88.69 141 GLY A CA 1
ATOM 1005 C C . GLY A 1 141 ? 0.804 -14.312 -30.234 1 88.69 141 GLY A C 1
ATOM 1006 O O . GLY A 1 141 ? -0.367 -14.586 -30.516 1 88.69 141 GLY A O 1
ATOM 1007 N N . ASN A 1 142 ? 1.275 -14.281 -29.047 1 90.88 142 ASN A N 1
ATOM 1008 C CA . ASN A 1 142 ? 0.414 -14.633 -27.922 1 90.88 142 ASN A CA 1
ATOM 1009 C C . ASN A 1 142 ? -0.417 -13.445 -27.453 1 90.88 142 ASN A C 1
ATOM 1011 O O . ASN A 1 142 ? 0.02 -12.297 -27.562 1 90.88 142 ASN A O 1
ATOM 1015 N N . ALA A 1 143 ? -1.627 -13.797 -27.031 1 95.81 143 ALA A N 1
ATOM 1016 C CA . ALA A 1 143 ? -2.402 -12.828 -26.266 1 95.81 143 ALA A CA 1
ATOM 1017 C C . ALA A 1 143 ? -2.09 -12.945 -24.766 1 95.81 143 ALA A C 1
ATOM 1019 O O . ALA A 1 143 ? -2.084 -14.047 -24.219 1 95.81 143 ALA A O 1
ATOM 1020 N N . VAL A 1 144 ? -1.709 -11.797 -24.219 1 95.94 144 VAL A N 1
ATOM 1021 C CA . VAL A 1 144 ? -1.341 -11.766 -22.812 1 95.94 144 VAL A CA 1
ATOM 1022 C C . VAL A 1 144 ? -2.195 -10.742 -22.078 1 95.94 144 VAL A C 1
ATOM 1024 O O . VAL A 1 144 ? -2.43 -9.641 -22.578 1 95.94 144 VAL A O 1
ATOM 1027 N N . GLY A 1 145 ? -2.777 -11.156 -20.922 1 97.81 145 GLY A N 1
ATOM 1028 C CA . GLY A 1 145 ? -3.479 -10.219 -20.062 1 97.81 145 GLY A CA 1
ATOM 1029 C C . GLY A 1 145 ? -2.562 -9.508 -19.078 1 97.81 145 GLY A C 1
ATOM 1030 O O . GLY A 1 145 ? -1.62 -10.109 -18.562 1 97.81 145 GLY A O 1
ATOM 1031 N N . LEU A 1 146 ? -2.818 -8.211 -18.891 1 97.94 146 LEU A N 1
ATOM 1032 C CA . LEU A 1 146 ? -2.172 -7.402 -17.859 1 97.94 146 LEU A CA 1
ATOM 1033 C C . LEU A 1 146 ? -3.209 -6.75 -16.953 1 97.94 146 LEU A C 1
ATOM 1035 O O . LEU A 1 146 ? -3.918 -5.832 -17.375 1 97.94 146 LEU A O 1
ATOM 1039 N N . LEU A 1 147 ? -3.273 -7.258 -15.758 1 98.44 147 LEU A N 1
ATOM 1040 C CA . LEU A 1 147 ? -4.211 -6.738 -14.766 1 98.44 147 LEU A CA 1
ATOM 1041 C C . LEU A 1 147 ? -3.496 -5.836 -13.773 1 98.44 147 LEU A C 1
ATOM 1043 O O . LEU A 1 147 ? -2.629 -6.293 -13.023 1 98.44 147 LEU A O 1
ATOM 1047 N N . ASP A 1 148 ? -3.846 -4.621 -13.781 1 97.56 148 ASP A N 1
ATOM 1048 C CA . ASP A 1 148 ? -3.375 -3.66 -12.781 1 97.56 148 ASP A CA 1
ATOM 1049 C C . ASP A 1 148 ? -4.195 -3.758 -11.5 1 97.56 148 ASP A C 1
ATOM 1051 O O . ASP A 1 148 ? -5.23 -3.104 -11.367 1 97.56 148 ASP A O 1
ATOM 1055 N N . ALA A 1 149 ? -3.662 -4.488 -10.516 1 96.94 149 ALA A N 1
ATOM 1056 C CA . ALA A 1 149 ? -4.398 -4.719 -9.273 1 96.94 149 ALA A CA 1
ATOM 1057 C C . ALA A 1 149 ? -4.016 -3.691 -8.211 1 96.94 149 ALA A C 1
ATOM 1059 O O . ALA A 1 149 ? -4.543 -3.719 -7.098 1 96.94 149 ALA A O 1
ATOM 1060 N N . ASP A 1 150 ? -3.084 -2.826 -8.492 1 94 150 ASP A N 1
ATOM 1061 C CA . ASP A 1 150 ? -2.793 -1.698 -7.613 1 94 150 ASP A CA 1
ATOM 1062 C C . ASP A 1 150 ? -3.785 -0.559 -7.832 1 94 150 ASP A C 1
ATOM 1064 O O . ASP A 1 150 ? -3.457 0.441 -8.477 1 94 150 ASP A O 1
ATOM 1068 N N . ILE A 1 151 ? -4.836 -0.675 -7.219 1 91.81 151 ILE A N 1
ATOM 1069 C CA . ILE A 1 151 ? -5.996 0.178 -7.457 1 91.81 151 ILE A CA 1
ATOM 1070 C C . ILE A 1 151 ? -5.684 1.607 -7.02 1 91.81 151 ILE A C 1
ATOM 1072 O O . ILE A 1 151 ? -6.09 2.568 -7.676 1 91.81 151 ILE A O 1
ATOM 1076 N N . TRP A 1 152 ? -4.91 1.821 -5.934 1 88.44 152 TRP A N 1
ATOM 1077 C CA . TRP A 1 152 ? -4.57 3.154 -5.445 1 88.44 152 TRP A CA 1
ATOM 1078 C C . TRP A 1 152 ? -3.451 3.77 -6.277 1 88.44 152 TRP A C 1
ATOM 1080 O O . TRP A 1 152 ? -3.465 4.973 -6.555 1 88.44 152 TRP A O 1
ATOM 1090 N N . GLY A 1 153 ? -2.553 2.932 -6.562 1 89.81 153 GLY A N 1
ATOM 1091 C CA . GLY A 1 153 ? -1.327 3.414 -7.18 1 89.81 153 GLY A CA 1
ATOM 1092 C C . GLY A 1 153 ? -1.119 2.889 -8.586 1 89.81 153 GLY A C 1
ATOM 1093 O O . GLY A 1 153 ? -0.003 2.521 -8.961 1 89.81 153 GLY A O 1
ATOM 1094 N N . PHE A 1 154 ? -2.236 2.871 -9.367 1 92.19 154 PHE A N 1
ATOM 1095 C CA . PHE A 1 154 ? -2.121 2.293 -10.703 1 92.19 154 PHE A CA 1
ATOM 1096 C C . PHE A 1 154 ? -1.133 3.084 -11.555 1 92.19 154 PHE A C 1
ATOM 1098 O O . PHE A 1 154 ? -1.058 4.312 -11.445 1 92.19 154 PHE A O 1
ATOM 1105 N N . SER A 1 155 ? -0.277 2.367 -12.32 1 91.12 155 SER A N 1
ATOM 1106 C CA . SER A 1 155 ? 0.731 2.994 -13.172 1 91.12 155 SER A CA 1
ATOM 1107 C C . SER A 1 155 ? 0.69 2.432 -14.586 1 91.12 155 SER A C 1
ATOM 1109 O O . SER A 1 155 ? 1.351 2.953 -15.492 1 91.12 155 SER A O 1
ATOM 1111 N N . GLN A 1 156 ? -0.106 1.434 -14.789 1 94.31 156 GLN A N 1
ATOM 1112 C CA . GLN A 1 156 ? -0.05 0.705 -16.047 1 94.31 156 GLN A CA 1
ATOM 1113 C C . GLN A 1 156 ? -0.587 1.552 -17.203 1 94.31 156 GLN A C 1
ATOM 1115 O O . GLN A 1 156 ? -0.074 1.487 -18.312 1 94.31 156 GLN A O 1
ATOM 1120 N N . PRO A 1 157 ? -1.68 2.336 -17 1 92.88 157 PRO A N 1
ATOM 1121 C CA . PRO A 1 157 ? -2.125 3.197 -18.094 1 92.88 157 PRO A CA 1
ATOM 1122 C C . PRO A 1 157 ? -1.016 4.109 -18.625 1 92.88 157 PRO A C 1
ATOM 1124 O O . PRO A 1 157 ? -0.887 4.301 -19.828 1 92.88 157 PRO A O 1
ATOM 1127 N N . HIS A 1 158 ? -0.221 4.59 -17.734 1 89.25 158 HIS A N 1
ATOM 1128 C CA . HIS A 1 158 ? 0.912 5.422 -18.125 1 89.25 158 HIS A CA 1
ATOM 1129 C C . HIS A 1 158 ? 1.951 4.605 -18.891 1 89.25 158 HIS A C 1
ATOM 1131 O O . HIS A 1 158 ? 2.436 5.035 -19.938 1 89.25 158 HIS A O 1
ATOM 1137 N N . LEU A 1 159 ? 2.299 3.48 -18.375 1 88.88 159 LEU A N 1
ATOM 1138 C CA . LEU A 1 159 ? 3.34 2.641 -18.953 1 88.88 159 LEU A CA 1
ATOM 1139 C C . LEU A 1 159 ? 2.93 2.145 -20.344 1 88.88 159 LEU A C 1
ATOM 1141 O O . LEU A 1 159 ? 3.781 1.931 -21.203 1 88.88 159 LEU A O 1
ATOM 1145 N N . THR A 1 160 ? 1.644 1.967 -20.531 1 91.19 160 THR A N 1
ATOM 1146 C CA . THR A 1 160 ? 1.145 1.474 -21.812 1 91.19 160 THR A CA 1
ATOM 1147 C C . THR A 1 160 ? 0.717 2.631 -22.719 1 91.19 160 THR A C 1
ATOM 1149 O O . THR A 1 160 ? 0.324 2.422 -23.859 1 91.19 160 THR A O 1
ATOM 1152 N N . GLU A 1 161 ? 0.749 3.844 -22.141 1 89.75 161 GLU A N 1
ATOM 1153 C CA . GLU A 1 161 ? 0.341 5.051 -22.859 1 89.75 161 GLU A CA 1
ATOM 1154 C C . GLU A 1 161 ? -1.107 4.953 -23.328 1 89.75 161 GLU A C 1
ATOM 1156 O O . GLU A 1 161 ? -1.428 5.336 -24.453 1 89.75 161 GLU A O 1
ATOM 1161 N N . ARG A 1 162 ? -1.88 4.289 -22.547 1 89 162 ARG A N 1
ATOM 1162 C CA . ARG A 1 162 ? -3.312 4.191 -22.797 1 89 162 ARG A CA 1
ATOM 1163 C C . ARG A 1 162 ? -4.102 5.098 -21.859 1 89 162 ARG A C 1
ATOM 1165 O O . ARG A 1 162 ? -3.836 5.141 -20.656 1 89 162 ARG A O 1
ATOM 1172 N N . ARG A 1 163 ? -5.086 5.848 -22.453 1 83.94 163 ARG A N 1
ATOM 1173 C CA . ARG A 1 163 ? -5.84 6.793 -21.641 1 83.94 163 ARG A CA 1
ATOM 1174 C C . ARG A 1 163 ? -7.344 6.605 -21.828 1 83.94 163 ARG A C 1
ATOM 1176 O O . ARG A 1 163 ? -8.141 7.121 -21.047 1 83.94 163 ARG A O 1
ATOM 1183 N N . GLU A 1 164 ? -7.633 5.836 -22.75 1 86.5 164 GLU A N 1
ATOM 1184 C CA . GLU A 1 164 ? -9.047 5.691 -23.078 1 86.5 164 GLU A CA 1
ATOM 1185 C C . GLU A 1 164 ? -9.781 4.863 -22.031 1 86.5 164 GLU A C 1
ATOM 1187 O O . GLU A 1 164 ? -9.273 3.832 -21.578 1 86.5 164 GLU A O 1
ATOM 1192 N N . ARG A 1 165 ? -10.961 5.344 -21.766 1 87.38 165 ARG A N 1
ATOM 1193 C CA . ARG A 1 165 ? -11.789 4.668 -20.781 1 87.38 165 ARG A CA 1
ATOM 1194 C C . ARG A 1 165 ? -12.281 3.32 -21.297 1 87.38 165 ARG A C 1
ATOM 1196 O O . ARG A 1 165 ? -12.68 3.209 -22.469 1 87.38 165 ARG A O 1
ATOM 1203 N N . LEU A 1 166 ? -12.258 2.377 -20.375 1 88.12 166 LEU A N 1
ATOM 1204 C CA . LEU A 1 166 ? -12.781 1.066 -20.75 1 88.12 166 LEU A CA 1
ATOM 1205 C C . LEU A 1 166 ? -14.297 1.095 -20.859 1 88.12 166 LEU A C 1
ATOM 1207 O O . LEU A 1 166 ? -14.961 1.899 -20.188 1 88.12 166 LEU A O 1
ATOM 1211 N N . VAL A 1 167 ? -14.789 0.208 -21.672 1 80.69 167 VAL A N 1
ATOM 1212 C CA . VAL A 1 167 ? -16.234 0.135 -21.891 1 80.69 167 VAL A CA 1
ATOM 1213 C C . VAL A 1 167 ? -16.781 -1.17 -21.328 1 80.69 167 VAL A C 1
ATOM 1215 O O . VAL A 1 167 ? -16.078 -2.189 -21.312 1 80.69 167 VAL A O 1
ATOM 1218 N N . ALA A 1 168 ? -17.859 -0.982 -20.672 1 77.62 168 ALA A N 1
ATOM 1219 C CA . ALA A 1 168 ? -18.594 -2.176 -20.266 1 77.62 168 ALA A CA 1
ATOM 1220 C C . ALA A 1 168 ? -19.688 -2.514 -21.266 1 77.62 168 ALA A C 1
ATOM 1222 O O . ALA A 1 168 ? -20.375 -1.621 -21.781 1 77.62 168 ALA A O 1
ATOM 1223 N N . ARG A 1 169 ? -19.609 -3.74 -21.812 1 72.5 169 ARG A N 1
ATOM 1224 C CA . ARG A 1 169 ? -20.609 -4.203 -22.766 1 72.5 169 ARG A CA 1
ATOM 1225 C C . ARG A 1 169 ? -21.5 -5.285 -22.172 1 72.5 169 ARG A C 1
ATOM 1227 O O . ARG A 1 169 ? -21.031 -6.09 -21.359 1 72.5 169 ARG A O 1
ATOM 1234 N N . GLY A 1 170 ? -22.656 -5.234 -22.469 1 66.5 170 GLY A N 1
ATOM 1235 C CA . GLY A 1 170 ? -23.531 -6.34 -22.125 1 66.5 170 GLY A CA 1
ATOM 1236 C C . GLY A 1 170 ? -24.953 -5.898 -21.844 1 66.5 170 GLY A C 1
ATOM 1237 O O . GLY A 1 170 ? -25.312 -4.742 -22.062 1 66.5 170 GLY A O 1
ATOM 1238 N N . THR A 1 171 ? -25.812 -6.832 -21.688 1 57.94 171 THR A N 1
ATOM 1239 C CA . THR A 1 171 ? -27.234 -6.656 -21.375 1 57.94 171 THR A CA 1
ATOM 1240 C C . THR A 1 171 ? -27.438 -6.543 -19.859 1 57.94 171 THR A C 1
ATOM 1242 O O . THR A 1 171 ? -26.5 -6.691 -19.094 1 57.94 171 THR A O 1
ATOM 1245 N N . SER A 1 172 ? -28.609 -6.043 -19.438 1 52.75 172 SER A N 1
ATOM 1246 C CA . SER A 1 172 ? -29 -5.773 -18.062 1 52.75 172 SER A CA 1
ATOM 1247 C C . SER A 1 172 ? -28.562 -6.902 -17.125 1 52.75 172 SER A C 1
ATOM 1249 O O . SER A 1 172 ? -28.234 -6.668 -15.969 1 52.75 172 SER A O 1
ATOM 1251 N N . ASP A 1 173 ? -28.406 -8.141 -17.531 1 54.44 173 ASP A N 1
ATOM 1252 C CA . ASP A 1 173 ? -28.219 -9.297 -16.656 1 54.44 173 ASP A CA 1
ATOM 1253 C C . ASP A 1 173 ? -26.734 -9.695 -16.594 1 54.44 173 ASP A C 1
ATOM 1255 O O . ASP A 1 173 ? -26.312 -10.375 -15.656 1 54.44 173 ASP A O 1
ATOM 1259 N N . ARG A 1 174 ? -26.094 -9.359 -17.734 1 64.69 174 ARG A N 1
ATOM 1260 C CA . ARG A 1 174 ? -24.703 -9.797 -17.703 1 64.69 174 ARG A CA 1
ATOM 1261 C C . ARG A 1 174 ? -23.781 -8.742 -18.328 1 64.69 174 ARG A C 1
ATOM 1263 O O . ARG A 1 174 ? -23.922 -8.406 -19.5 1 64.69 174 ARG A O 1
ATOM 1270 N N . TRP A 1 175 ? -23.078 -8.016 -17.531 1 69.25 175 TRP A N 1
ATOM 1271 C CA . TRP A 1 175 ? -22.156 -7.031 -18.094 1 69.25 175 TRP A CA 1
ATOM 1272 C C . TRP A 1 175 ? -20.719 -7.52 -17.984 1 69.25 175 TRP A C 1
ATOM 1274 O O . TRP A 1 175 ? -20.391 -8.344 -17.125 1 69.25 175 TRP A O 1
ATOM 1284 N N . GLU A 1 176 ? -19.984 -7.316 -19.109 1 84.06 176 GLU A N 1
ATOM 1285 C CA . GLU A 1 176 ? -18.547 -7.609 -19.125 1 84.06 176 GLU A CA 1
ATOM 1286 C C . GLU A 1 176 ? -17.734 -6.371 -19.5 1 84.06 176 GLU A C 1
ATOM 1288 O O . GLU A 1 176 ? -18.188 -5.535 -20.281 1 84.06 176 GLU A O 1
ATOM 1293 N N . ILE A 1 177 ? -16.641 -6.262 -18.875 1 89.19 177 ILE A N 1
ATOM 1294 C CA . ILE A 1 177 ? -15.695 -5.188 -19.188 1 89.19 177 ILE A CA 1
ATOM 1295 C C . ILE A 1 177 ? -14.773 -5.629 -20.328 1 89.19 177 ILE A C 1
ATOM 1297 O O . ILE A 1 177 ? -14.18 -6.707 -20.266 1 89.19 177 ILE A O 1
ATOM 1301 N N . GLU A 1 178 ? -14.703 -4.863 -21.375 1 92.5 178 GLU A N 1
ATOM 1302 C CA . GLU A 1 178 ? -13.734 -5.125 -22.422 1 92.5 178 GLU A CA 1
ATOM 1303 C C . GLU A 1 178 ? -12.359 -4.551 -22.078 1 92.5 178 GLU A C 1
ATOM 1305 O O . GLU A 1 178 ? -12.227 -3.35 -21.828 1 92.5 178 GLU A O 1
ATOM 1310 N N . PRO A 1 179 ? -11.375 -5.418 -22.031 1 95.56 179 PRO A N 1
ATOM 1311 C CA . PRO A 1 179 ? -10.047 -4.871 -21.75 1 95.56 179 PRO A CA 1
ATOM 1312 C C . PRO A 1 179 ? -9.508 -4.008 -22.891 1 95.56 179 PRO A C 1
ATOM 1314 O O . PRO A 1 179 ? -9.969 -4.125 -24.031 1 95.56 179 PRO A O 1
ATOM 1317 N N . ALA A 1 180 ? -8.656 -3.076 -22.578 1 95.75 180 ALA A N 1
ATOM 1318 C CA . ALA A 1 180 ? -7.941 -2.348 -23.625 1 95.75 180 ALA A CA 1
ATOM 1319 C C . ALA A 1 180 ? -7.008 -3.275 -24.406 1 95.75 180 ALA A C 1
ATOM 1321 O O . ALA A 1 180 ? -6.168 -3.953 -23.812 1 95.75 180 ALA A O 1
ATOM 1322 N N . ARG A 1 181 ? -7.164 -3.328 -25.672 1 95.38 181 ARG A N 1
ATOM 1323 C CA . ARG A 1 181 ? -6.328 -4.176 -26.516 1 95.38 181 ARG A CA 1
ATOM 1324 C C . ARG A 1 181 ? -5.207 -3.367 -27.156 1 95.38 181 ARG A C 1
ATOM 1326 O O . ARG A 1 181 ? -5.465 -2.369 -27.828 1 95.38 181 ARG A O 1
ATOM 1333 N N . ILE A 1 182 ? -3.996 -3.787 -26.875 1 95 182 ILE A N 1
ATOM 1334 C CA . ILE A 1 182 ? -2.812 -3.098 -27.375 1 95 182 ILE A CA 1
ATOM 1335 C C . ILE A 1 182 ? -1.986 -4.051 -28.234 1 95 182 ILE A C 1
ATOM 1337 O O . ILE A 1 182 ? -1.547 -5.102 -27.766 1 95 182 ILE A O 1
ATOM 1341 N N . GLU A 1 183 ? -1.724 -3.674 -29.453 1 93.75 183 GLU A N 1
ATOM 1342 C CA . GLU A 1 183 ? -0.876 -4.484 -30.312 1 93.75 183 GLU A CA 1
ATOM 1343 C C . GLU A 1 183 ? 0.6 -4.301 -29.969 1 93.75 183 GLU A C 1
ATOM 1345 O O . GLU A 1 183 ? 1.084 -3.172 -29.875 1 93.75 183 GLU A O 1
ATOM 1350 N N . VAL A 1 184 ? 1.213 -5.363 -29.688 1 88.56 184 VAL A N 1
ATOM 1351 C CA . VAL A 1 184 ? 2.645 -5.367 -29.406 1 88.56 184 VAL A CA 1
ATOM 1352 C C . VAL A 1 184 ? 3.355 -6.328 -30.359 1 88.56 184 VAL A C 1
ATOM 1354 O O . VAL A 1 184 ? 3.225 -7.551 -30.219 1 88.56 184 VAL A O 1
ATOM 1357 N N . ASP A 1 185 ? 4.18 -5.75 -31.203 1 82.88 185 ASP A N 1
ATOM 1358 C CA . ASP A 1 185 ? 4.844 -6.551 -32.219 1 82.88 185 ASP A CA 1
ATOM 1359 C C . ASP A 1 185 ? 3.861 -7.5 -32.906 1 82.88 185 ASP A C 1
ATOM 1361 O O . ASP A 1 185 ? 2.902 -7.059 -33.531 1 82.88 185 ASP A O 1
ATOM 1365 N N . ASP A 1 186 ? 4.035 -8.891 -32.625 1 86.81 186 ASP A N 1
ATOM 1366 C CA . ASP A 1 186 ? 3.174 -9.859 -33.281 1 86.81 186 ASP A CA 1
ATOM 1367 C C . ASP A 1 186 ? 2.082 -10.359 -32.344 1 86.81 186 ASP A C 1
ATOM 1369 O O . ASP A 1 186 ? 1.246 -11.18 -32.75 1 86.81 186 ASP A O 1
ATOM 1373 N N . GLY A 1 187 ? 2.1 -9.797 -31.172 1 93 187 GLY A N 1
ATOM 1374 C CA . GLY A 1 187 ? 1.129 -10.242 -30.188 1 93 187 GLY A CA 1
ATOM 1375 C C . GLY A 1 187 ? 0.197 -9.141 -29.719 1 93 187 GLY A C 1
ATOM 1376 O O . GLY A 1 187 ? 0.048 -8.125 -30.391 1 93 187 GLY A O 1
ATOM 1377 N N . GLU A 1 188 ? -0.578 -9.555 -28.609 1 96.44 188 GLU A N 1
ATOM 1378 C CA . GLU A 1 188 ? -1.576 -8.625 -28.078 1 96.44 188 GLU A CA 1
ATOM 1379 C C . GLU A 1 188 ? -1.515 -8.562 -26.562 1 96.44 188 GLU A C 1
ATOM 1381 O O . GLU A 1 188 ? -1.356 -9.586 -25.891 1 96.44 188 GLU A O 1
ATOM 1386 N N . LEU A 1 189 ? -1.559 -7.301 -26.125 1 96.19 189 LEU A N 1
ATOM 1387 C CA . LEU A 1 189 ? -1.688 -7.055 -24.703 1 96.19 189 LEU A CA 1
ATOM 1388 C C . LEU A 1 189 ? -3.1 -6.594 -24.359 1 96.19 189 LEU A C 1
ATOM 1390 O O . LEU A 1 189 ? -3.635 -5.684 -24.984 1 96.19 189 LEU A O 1
ATOM 1394 N N . ARG A 1 190 ? -3.734 -7.281 -23.438 1 97.69 190 ARG A N 1
ATOM 1395 C CA . ARG A 1 190 ? -5.062 -6.918 -22.938 1 97.69 190 ARG A CA 1
ATOM 1396 C C . ARG A 1 190 ? -4.988 -6.328 -21.547 1 97.69 190 ARG A C 1
ATOM 1398 O O . ARG A 1 190 ? -4.707 -7.043 -20.578 1 97.69 190 ARG A O 1
ATOM 1405 N N . LEU A 1 191 ? -5.309 -5.012 -21.406 1 97.88 191 LEU A N 1
ATOM 1406 C CA . LEU A 1 191 ? -5.051 -4.277 -20.172 1 97.88 191 LEU A CA 1
ATOM 1407 C C . LEU A 1 191 ? -6.355 -3.904 -19.484 1 97.88 191 LEU A C 1
ATOM 1409 O O . LEU A 1 191 ? -7.289 -3.424 -20.125 1 97.88 191 LEU A O 1
ATOM 1413 N N . VAL A 1 192 ? -6.426 -4.176 -18.188 1 97.38 192 VAL A N 1
ATOM 1414 C CA . VAL A 1 192 ? -7.453 -3.619 -17.328 1 97.38 192 VAL A CA 1
ATOM 1415 C C . VAL A 1 192 ? -6.801 -2.9 -16.141 1 97.38 192 VAL A C 1
ATOM 1417 O O . VAL A 1 192 ? -5.863 -3.418 -15.539 1 97.38 192 VAL A O 1
ATOM 1420 N N . SER A 1 193 ? -7.211 -1.727 -15.898 1 96.12 193 SER A N 1
ATOM 1421 C CA . SER A 1 193 ? -6.711 -0.892 -14.812 1 96.12 193 SER A CA 1
ATOM 1422 C C . SER A 1 193 ? -7.785 0.068 -14.312 1 96.12 193 SER A C 1
ATOM 1424 O O . SER A 1 193 ? -8.586 0.575 -15.102 1 96.12 193 SER A O 1
ATOM 1426 N N . MET A 1 194 ? -7.793 0.257 -13.008 1 92.62 194 MET A N 1
ATOM 1427 C CA . MET A 1 194 ? -8.703 1.261 -12.461 1 92.62 194 MET A CA 1
ATOM 1428 C C . MET A 1 194 ? -8.477 2.617 -13.117 1 92.62 194 MET A C 1
ATOM 1430 O O . MET A 1 194 ? -9.414 3.402 -13.273 1 92.62 194 MET A O 1
ATOM 1434 N N . GLY A 1 195 ? -7.246 2.863 -13.492 1 91.69 195 GLY A N 1
ATOM 1435 C CA . GLY A 1 195 ? -6.914 4.125 -14.133 1 91.69 195 GLY A CA 1
ATOM 1436 C C . GLY A 1 195 ? -7.664 4.348 -15.43 1 91.69 195 GLY A C 1
ATOM 1437 O O . GLY A 1 195 ? -7.762 5.48 -15.914 1 91.69 195 GLY A O 1
ATOM 1438 N N . LEU A 1 196 ? -8.195 3.303 -16 1 93.19 196 LEU A N 1
ATOM 1439 C CA . LEU A 1 196 ? -8.938 3.4 -17.25 1 93.19 196 LEU A CA 1
ATOM 1440 C C . LEU A 1 196 ? -10.438 3.363 -16.984 1 93.19 196 LEU A C 1
ATOM 1442 O O . LEU A 1 196 ? -11.234 3.336 -17.938 1 93.19 196 LEU A O 1
ATOM 1446 N N . LEU A 1 197 ? -10.797 3.307 -15.758 1 89.06 197 LEU A N 1
ATOM 1447 C CA . LEU A 1 197 ? -12.203 3.219 -15.406 1 89.06 197 LEU A CA 1
ATOM 1448 C C . LEU A 1 197 ? -12.664 4.469 -14.664 1 89.06 197 LEU A C 1
ATOM 1450 O O . LEU A 1 197 ? -13.859 4.676 -14.461 1 89.06 197 LEU A O 1
ATOM 1454 N N . VAL A 1 198 ? -11.688 5.25 -14.227 1 83.12 198 VAL A N 1
ATOM 1455 C CA . VAL A 1 198 ? -12.031 6.469 -13.492 1 83.12 198 VAL A CA 1
ATOM 1456 C C . VAL A 1 198 ? -12.055 7.656 -14.453 1 83.12 198 VAL A C 1
ATOM 1458 O O . VAL A 1 198 ? -11.391 7.641 -15.492 1 83.12 198 VAL A O 1
ATOM 1461 N N . ASP A 1 199 ? -12.797 8.695 -14.039 1 78.5 199 ASP A N 1
ATOM 1462 C CA . ASP A 1 199 ? -12.938 9.883 -14.883 1 78.5 199 ASP A CA 1
ATOM 1463 C C . ASP A 1 199 ? -11.672 10.734 -14.844 1 78.5 199 ASP A C 1
ATOM 1465 O O . ASP A 1 199 ? -11.234 11.25 -15.875 1 78.5 199 ASP A O 1
ATOM 1469 N N . ASP A 1 200 ? -11.141 10.898 -13.688 1 80.25 200 ASP A N 1
ATOM 1470 C CA . ASP A 1 200 ? -9.922 11.672 -13.469 1 80.25 200 ASP A CA 1
ATOM 1471 C C . ASP A 1 200 ? -8.852 10.836 -12.773 1 80.25 200 ASP A C 1
ATOM 1473 O O . ASP A 1 200 ? -9.016 10.461 -11.609 1 80.25 200 ASP A O 1
ATOM 1477 N N . ALA A 1 201 ? -7.75 10.703 -13.516 1 77.31 201 ALA A N 1
ATOM 1478 C CA . ALA A 1 201 ? -6.68 9.836 -13.031 1 77.31 201 ALA A CA 1
ATOM 1479 C C . ALA A 1 201 ? -5.953 10.477 -11.852 1 77.31 201 ALA A C 1
ATOM 1481 O O . ALA A 1 201 ? -5.234 9.797 -11.109 1 77.31 201 ALA A O 1
ATOM 1482 N N . ASP A 1 202 ? -6.137 11.711 -11.664 1 76.31 202 ASP A N 1
ATOM 1483 C CA . ASP A 1 202 ? -5.465 12.422 -10.578 1 76.31 202 ASP A CA 1
ATOM 1484 C C . ASP A 1 202 ? -6.289 12.367 -9.297 1 76.31 202 ASP A C 1
ATOM 1486 O O . ASP A 1 202 ? -5.793 12.703 -8.219 1 76.31 202 ASP A O 1
ATOM 1490 N N . ASP A 1 203 ? -7.449 11.875 -9.492 1 78.31 203 ASP A N 1
ATOM 1491 C CA . ASP A 1 203 ? -8.328 11.836 -8.328 1 78.31 203 ASP A CA 1
ATOM 1492 C C . ASP A 1 203 ? -7.996 10.648 -7.426 1 78.31 203 ASP A C 1
ATOM 1494 O O . ASP A 1 203 ? -7.723 9.547 -7.91 1 78.31 203 ASP A O 1
ATOM 1498 N N . ALA A 1 204 ? -7.926 10.969 -6.109 1 77.06 204 ALA A N 1
ATOM 1499 C CA . ALA A 1 204 ? -7.668 9.906 -5.145 1 77.06 204 ALA A CA 1
ATOM 1500 C C . ALA A 1 204 ? -8.891 9 -4.984 1 77.06 204 ALA A C 1
ATOM 1502 O O . ALA A 1 204 ? -10.008 9.484 -4.801 1 77.06 204 ALA A O 1
ATOM 1503 N N . ILE A 1 205 ? -8.672 7.73 -5.219 1 76.12 205 ILE A N 1
ATOM 1504 C CA . ILE A 1 205 ? -9.688 6.727 -4.922 1 76.12 205 ILE A CA 1
ATOM 1505 C C . ILE A 1 205 ? -9.664 6.391 -3.434 1 76.12 205 ILE A C 1
ATOM 1507 O O . ILE A 1 205 ? -8.695 5.809 -2.938 1 76.12 205 ILE A O 1
ATOM 1511 N N . MET A 1 206 ? -10.641 6.848 -2.656 1 80.94 206 MET A N 1
ATOM 1512 C CA . MET A 1 206 ? -10.656 6.652 -1.21 1 80.94 206 MET A CA 1
ATOM 1513 C C . MET A 1 206 ? -11.43 5.395 -0.84 1 80.94 206 MET A C 1
ATOM 1515 O O . MET A 1 206 ? -12.328 5.434 0.005 1 80.94 206 MET A O 1
ATOM 1519 N N . TRP A 1 207 ? -11.07 4.27 -1.452 1 80.56 207 TRP A N 1
ATOM 1520 C CA . TRP A 1 207 ? -11.711 2.98 -1.208 1 80.56 207 TRP A CA 1
ATOM 1521 C C . TRP A 1 207 ? -11.016 2.232 -0.075 1 80.56 207 TRP A C 1
ATOM 1523 O O . TRP A 1 207 ? -9.789 2.242 0.022 1 80.56 207 TRP A O 1
ATOM 1533 N N . ARG A 1 208 ? -11.867 1.627 0.727 1 82.69 208 ARG A N 1
ATOM 1534 C CA . ARG A 1 208 ? -11.352 0.789 1.804 1 82.69 208 ARG A CA 1
ATOM 1535 C C . ARG A 1 208 ? -11.031 -0.615 1.301 1 82.69 208 ARG A C 1
ATOM 1537 O O . ARG A 1 208 ? -11.375 -0.968 0.17 1 82.69 208 ARG A O 1
ATOM 1544 N N . GLY A 1 209 ? -10.352 -1.39 2.176 1 83.44 209 GLY A N 1
ATOM 1545 C CA . GLY A 1 209 ? -9.828 -2.703 1.833 1 83.44 209 GLY A CA 1
ATOM 1546 C C . GLY A 1 209 ? -10.859 -3.604 1.176 1 83.44 209 GLY A C 1
ATOM 1547 O O . GLY A 1 209 ? -10.625 -4.129 0.085 1 83.44 209 GLY A O 1
ATOM 1548 N N . PRO A 1 210 ? -12 -3.76 1.719 1 78.19 210 PRO A N 1
ATOM 1549 C CA . PRO A 1 210 ? -13.008 -4.66 1.153 1 78.19 210 PRO A CA 1
ATOM 1550 C C . PRO A 1 210 ? -13.477 -4.223 -0.234 1 78.19 210 PRO A C 1
ATOM 1552 O O . PRO A 1 210 ? -13.758 -5.066 -1.087 1 78.19 210 PRO A O 1
ATOM 1555 N N . MET A 1 211 ? -13.516 -2.957 -0.461 1 82.06 211 MET A N 1
ATOM 1556 C CA . MET A 1 211 ? -13.906 -2.453 -1.774 1 82.06 211 MET A CA 1
ATOM 1557 C C . MET A 1 211 ? -12.828 -2.758 -2.816 1 82.06 211 MET A C 1
ATOM 1559 O O . MET A 1 211 ? -13.148 -3.033 -3.975 1 82.06 211 MET A O 1
ATOM 1563 N N . LEU A 1 212 ? -11.594 -2.693 -2.381 1 89.62 212 LEU A N 1
ATOM 1564 C CA . LEU A 1 212 ? -10.5 -3.051 -3.273 1 89.62 212 LEU A CA 1
ATOM 1565 C C . LEU A 1 212 ? -10.578 -4.523 -3.666 1 89.62 212 LEU A C 1
ATOM 1567 O O . LEU A 1 212 ? -10.375 -4.871 -4.832 1 89.62 212 LEU A O 1
ATOM 1571 N N . ALA A 1 213 ? -10.852 -5.367 -2.674 1 86.25 213 ALA A N 1
ATOM 1572 C CA . ALA A 1 213 ? -11 -6.797 -2.934 1 86.25 213 ALA A CA 1
ATOM 1573 C C . ALA A 1 213 ? -12.148 -7.059 -3.904 1 86.25 213 ALA A C 1
ATOM 1575 O O . ALA A 1 213 ? -12.039 -7.902 -4.797 1 86.25 213 ALA A O 1
ATOM 1576 N N . ARG A 1 214 ? -13.203 -6.309 -3.738 1 81.62 214 ARG A N 1
ATOM 1577 C CA . ARG A 1 214 ? -14.352 -6.445 -4.621 1 81.62 214 ARG A CA 1
ATOM 1578 C C . ARG A 1 214 ? -14.008 -6.016 -6.043 1 81.62 214 ARG A C 1
ATOM 1580 O O . ARG A 1 214 ? -14.461 -6.637 -7.012 1 81.62 214 ARG A O 1
ATOM 1587 N N . ALA A 1 215 ? -13.312 -4.961 -6.141 1 88.56 215 ALA A N 1
ATOM 1588 C CA . ALA A 1 215 ? -12.867 -4.52 -7.461 1 88.56 215 ALA A CA 1
ATOM 1589 C C . ALA A 1 215 ? -12.055 -5.609 -8.156 1 88.56 215 ALA A C 1
ATOM 1591 O O . ALA A 1 215 ? -12.25 -5.875 -9.344 1 88.56 215 ALA A O 1
ATOM 1592 N N . LEU A 1 216 ? -11.148 -6.23 -7.426 1 93.38 216 LEU A N 1
ATOM 1593 C CA . LEU A 1 216 ? -10.359 -7.316 -7.996 1 93.38 216 LEU A CA 1
ATOM 1594 C C . LEU A 1 216 ? -11.25 -8.469 -8.445 1 93.38 216 LEU A C 1
ATOM 1596 O O . LEU A 1 216 ? -11.008 -9.078 -9.484 1 93.38 216 LEU A O 1
ATOM 1600 N N . GLU A 1 217 ? -12.242 -8.773 -7.684 1 87.31 217 GLU A N 1
ATOM 1601 C CA . GLU A 1 217 ? -13.188 -9.812 -8.047 1 87.31 217 GLU A CA 1
ATOM 1602 C C . GLU A 1 217 ? -13.852 -9.516 -9.391 1 87.31 217 GLU A C 1
ATOM 1604 O O . GLU A 1 217 ? -13.977 -10.406 -10.234 1 87.31 217 GLU A O 1
ATOM 1609 N N . HIS A 1 218 ? -14.195 -8.289 -9.594 1 86.5 218 HIS A N 1
ATOM 1610 C CA . HIS A 1 218 ? -14.797 -7.891 -10.859 1 86.5 218 HIS A CA 1
ATOM 1611 C C . HIS A 1 218 ? -13.789 -7.988 -12 1 86.5 218 HIS A C 1
ATOM 1613 O O . HIS A 1 218 ? -14.133 -8.422 -13.102 1 86.5 218 HIS A O 1
ATOM 1619 N N . PHE A 1 219 ? -12.547 -7.609 -11.742 1 94.12 219 PHE A N 1
ATOM 1620 C CA . PHE A 1 219 ? -11.523 -7.637 -12.773 1 94.12 219 PHE A CA 1
ATOM 1621 C C . PHE A 1 219 ? -11.211 -9.07 -13.195 1 94.12 219 PHE A C 1
ATOM 1623 O O . PHE A 1 219 ? -10.797 -9.312 -14.328 1 94.12 219 PHE A O 1
ATOM 1630 N N . VAL A 1 220 ? -11.414 -9.977 -12.273 1 93.5 220 VAL A N 1
ATOM 1631 C CA . VAL A 1 220 ? -11.141 -11.383 -12.555 1 93.5 220 VAL A CA 1
ATOM 1632 C C . VAL A 1 220 ? -12.367 -12.039 -13.188 1 93.5 220 VAL A C 1
ATOM 1634 O O . VAL A 1 220 ? -12.25 -12.75 -14.18 1 93.5 220 VAL A O 1
ATOM 1637 N N . ALA A 1 221 ? -13.555 -11.719 -12.75 1 86.81 221 ALA A N 1
ATOM 1638 C CA . ALA A 1 221 ? -14.758 -12.469 -13.094 1 86.81 221 ALA A CA 1
ATOM 1639 C C . ALA A 1 221 ? -15.5 -11.812 -14.258 1 86.81 221 ALA A C 1
ATOM 1641 O O . ALA A 1 221 ? -16.141 -12.5 -15.062 1 86.81 221 ALA A O 1
ATOM 1642 N N . ASP A 1 222 ? -15.406 -10.492 -14.336 1 87.88 222 ASP A N 1
ATOM 1643 C CA . ASP A 1 222 ? -16.328 -9.797 -15.234 1 87.88 222 ASP A CA 1
ATOM 1644 C C . ASP A 1 222 ? -15.578 -9.188 -16.422 1 87.88 222 ASP A C 1
ATOM 1646 O O . ASP A 1 222 ? -16.141 -8.367 -17.156 1 87.88 222 ASP A O 1
ATOM 1650 N N . VAL A 1 223 ? -14.367 -9.477 -16.609 1 93.56 223 VAL A N 1
ATOM 1651 C CA . VAL A 1 223 ? -13.602 -8.984 -17.75 1 93.56 223 VAL A CA 1
ATOM 1652 C C . VAL A 1 223 ? -13.547 -10.055 -18.844 1 93.56 223 VAL A C 1
ATOM 1654 O O . VAL A 1 223 ? -13.383 -11.242 -18.547 1 93.56 223 VAL A O 1
ATOM 1657 N N . ALA A 1 224 ? -13.68 -9.641 -20.094 1 92.94 224 ALA A N 1
ATOM 1658 C CA . ALA A 1 224 ? -13.586 -10.531 -21.25 1 92.94 224 ALA A CA 1
ATOM 1659 C C . ALA A 1 224 ? -12.125 -10.766 -21.641 1 92.94 224 ALA A C 1
ATOM 1661 O O . ALA A 1 224 ? -11.711 -10.391 -22.734 1 92.94 224 ALA A O 1
ATOM 1662 N N . TRP A 1 225 ? -11.445 -11.438 -20.828 1 95.75 225 TRP A N 1
ATOM 1663 C CA . TRP A 1 225 ? -10.023 -11.664 -21.062 1 95.75 225 TRP A CA 1
ATOM 1664 C C . TRP A 1 225 ? -9.797 -12.523 -22.297 1 95.75 225 TRP A C 1
ATOM 1666 O O . TRP A 1 225 ? -8.75 -12.422 -22.953 1 95.75 225 TRP A O 1
ATOM 1676 N N . GLY A 1 226 ? -10.766 -13.5 -22.625 1 94.38 226 GLY A N 1
ATOM 1677 C CA . GLY A 1 226 ? -10.688 -14.32 -23.828 1 94.38 226 GLY A CA 1
ATOM 1678 C C . GLY A 1 226 ? -9.586 -15.367 -23.766 1 94.38 226 GLY A C 1
ATOM 1679 O O . GLY A 1 226 ? -8.906 -15.625 -24.75 1 94.38 226 GLY A O 1
ATOM 1680 N N . GLN A 1 227 ? -9.2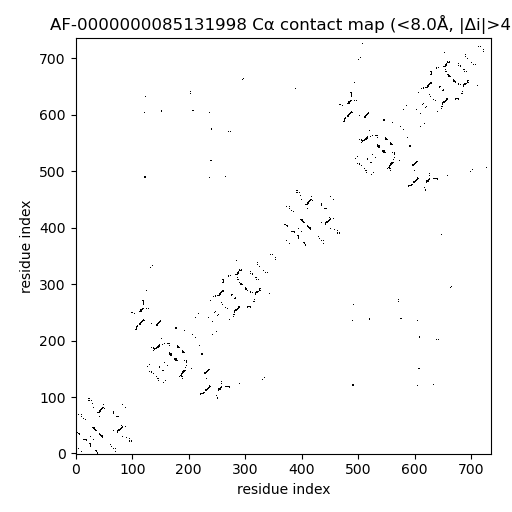89 -15.891 -22.672 1 92.5 227 GLN A N 1
ATOM 1681 C CA . GLN A 1 227 ? -8.352 -16.984 -22.422 1 92.5 227 GLN A CA 1
ATOM 1682 C C . GLN A 1 227 ? -6.961 -16.641 -22.953 1 92.5 227 GLN A C 1
ATOM 1684 O O . GLN A 1 227 ? -6.414 -17.359 -23.797 1 92.5 227 GLN A O 1
ATOM 1689 N N . PRO A 1 228 ? -6.363 -15.594 -22.453 1 95.88 228 PRO A N 1
ATOM 1690 C CA . PRO A 1 228 ? -4.973 -15.328 -22.828 1 95.88 228 PRO A CA 1
ATOM 1691 C C . PRO A 1 228 ? -4.023 -16.438 -22.391 1 95.88 228 PRO A C 1
ATOM 1693 O O . PRO A 1 228 ? -4.367 -17.25 -21.516 1 95.88 228 PRO A O 1
ATOM 1696 N N . SER A 1 229 ? -2.902 -16.484 -23.094 1 92.62 229 SER A N 1
ATOM 1697 C CA . SER A 1 229 ? -1.932 -17.5 -22.688 1 92.62 229 SER A CA 1
ATOM 1698 C C . SER A 1 229 ? -1.478 -17.297 -21.25 1 92.62 229 SER A C 1
ATOM 1700 O O . SER A 1 229 ? -1.294 -18.25 -20.516 1 92.62 229 SER A O 1
ATOM 1702 N N . THR A 1 230 ? -1.308 -16.031 -20.938 1 94 230 THR A N 1
ATOM 1703 C CA . THR A 1 230 ? -0.842 -15.664 -19.609 1 94 230 THR A CA 1
ATOM 1704 C C . THR A 1 230 ? -1.559 -14.414 -19.109 1 94 230 THR A C 1
ATOM 1706 O O . THR A 1 230 ? -1.888 -13.531 -19.906 1 94 230 THR A O 1
ATOM 1709 N N . LEU A 1 231 ? -1.881 -14.422 -17.844 1 96.88 231 LEU A N 1
ATOM 1710 C CA . LEU A 1 231 ? -2.338 -13.227 -17.141 1 96.88 231 LEU A CA 1
ATOM 1711 C C . LEU A 1 231 ? -1.296 -12.75 -16.141 1 96.88 231 LEU A C 1
ATOM 1713 O O . LEU A 1 231 ? -0.978 -13.469 -15.188 1 96.88 231 LEU A O 1
ATOM 1717 N N . VAL A 1 232 ? -0.744 -11.57 -16.406 1 96.75 232 VAL A N 1
ATOM 1718 C CA . VAL A 1 232 ? 0.183 -10.945 -15.469 1 96.75 232 VAL A CA 1
ATOM 1719 C C . VAL A 1 232 ? -0.575 -9.984 -14.555 1 96.75 232 VAL A C 1
ATOM 1721 O O . VAL A 1 232 ? -1.261 -9.078 -15.031 1 96.75 232 VAL A O 1
ATOM 1724 N N . VAL A 1 233 ? -0.474 -10.195 -13.266 1 98.12 233 VAL A N 1
ATOM 1725 C CA . VAL A 1 233 ? -1.174 -9.367 -12.289 1 98.12 233 VAL A CA 1
ATOM 1726 C C . VAL A 1 233 ? -0.172 -8.484 -11.555 1 98.12 233 VAL A C 1
ATOM 1728 O O . VAL A 1 233 ? 0.715 -8.992 -10.859 1 98.12 233 VAL A O 1
ATOM 1731 N N . ASP A 1 234 ? -0.304 -7.203 -11.664 1 97.06 234 ASP A N 1
ATOM 1732 C CA . ASP A 1 234 ? 0.489 -6.211 -10.945 1 97.06 234 ASP A CA 1
ATOM 1733 C C . ASP A 1 234 ? -0.117 -5.914 -9.578 1 97.06 234 ASP A C 1
ATOM 1735 O O . ASP A 1 234 ? -1 -5.062 -9.453 1 97.06 234 ASP A O 1
ATOM 1739 N N . LEU A 1 235 ? 0.438 -6.527 -8.547 1 96.56 235 LEU A N 1
ATOM 1740 C CA . LEU A 1 235 ? -0.145 -6.43 -7.215 1 96.56 235 LEU A CA 1
ATOM 1741 C C . LEU A 1 235 ? 0.263 -5.125 -6.535 1 96.56 235 LEU A C 1
ATOM 1743 O O . LEU A 1 235 ? 1.316 -4.566 -6.844 1 96.56 235 LEU A O 1
ATOM 1747 N N . PRO A 1 236 ? -0.592 -4.621 -5.633 1 93.44 236 PRO A N 1
ATOM 1748 C CA . PRO A 1 236 ? -0.146 -3.506 -4.797 1 93.44 236 PRO A CA 1
ATOM 1749 C C . PRO A 1 236 ? 0.893 -3.926 -3.758 1 93.44 236 PRO A C 1
ATOM 1751 O O . PRO A 1 236 ? 1.074 -5.121 -3.508 1 93.44 236 PRO A O 1
ATOM 1754 N N . PRO A 1 237 ? 1.608 -2.938 -3.244 1 88.94 237 PRO A N 1
ATOM 1755 C CA . PRO A 1 237 ? 2.48 -3.295 -2.123 1 88.94 237 PRO A CA 1
ATOM 1756 C C . PRO A 1 237 ? 1.703 -3.783 -0.902 1 88.94 237 PRO A C 1
ATOM 1758 O O . PRO A 1 237 ? 0.55 -3.391 -0.704 1 88.94 237 PRO A O 1
ATOM 1761 N N . GLY A 1 238 ? 2.338 -4.648 -0.118 1 84.5 238 GLY A N 1
ATOM 1762 C CA . GLY A 1 238 ? 1.737 -5.105 1.125 1 84.5 238 GLY A CA 1
ATOM 1763 C C . GLY A 1 238 ? 1.046 -6.449 0.997 1 84.5 238 GLY A C 1
ATOM 1764 O O . GLY A 1 238 ? 1.117 -7.09 -0.053 1 84.5 238 GLY A O 1
ATOM 1765 N N . THR A 1 239 ? 0.44 -6.926 2.064 1 88.12 239 THR A N 1
ATOM 1766 C CA . THR A 1 239 ? -0.152 -8.25 2.184 1 88.12 239 THR A CA 1
ATOM 1767 C C . THR A 1 239 ? -1.609 -8.156 2.627 1 88.12 239 THR A C 1
ATOM 1769 O O . THR A 1 239 ? -2.066 -8.953 3.449 1 88.12 239 THR A O 1
ATOM 1772 N N . GLY A 1 240 ? -2.285 -7.23 2.062 1 87.69 240 GLY A N 1
ATOM 1773 C CA . GLY A 1 240 ? -3.617 -6.895 2.539 1 87.69 240 GLY A CA 1
ATOM 1774 C C . GLY A 1 240 ? -4.723 -7.543 1.729 1 87.69 240 GLY A C 1
ATOM 1775 O O . GLY A 1 240 ? -4.594 -8.695 1.306 1 87.69 240 GLY A O 1
ATOM 1776 N N . ASP A 1 241 ? -5.766 -6.812 1.567 1 85.56 241 ASP A N 1
ATOM 1777 C CA . ASP A 1 241 ? -7.031 -7.32 1.046 1 85.56 241 ASP A CA 1
ATOM 1778 C C . ASP A 1 241 ? -6.879 -7.793 -0.398 1 85.56 241 ASP A C 1
ATOM 1780 O O . ASP A 1 241 ? -7.445 -8.82 -0.782 1 85.56 241 ASP A O 1
ATOM 1784 N N . VAL A 1 242 ? -6.09 -7.098 -1.161 1 92.62 242 VAL A N 1
ATOM 1785 C CA . VAL A 1 242 ? -6.004 -7.402 -2.586 1 92.62 242 VAL A CA 1
ATOM 1786 C C . VAL A 1 242 ? -5.203 -8.688 -2.793 1 92.62 242 VAL A C 1
ATOM 1788 O O . VAL A 1 242 ? -5.668 -9.617 -3.455 1 92.62 242 VAL A O 1
ATOM 1791 N N . PRO A 1 243 ? -4.004 -8.805 -2.248 1 93.5 243 PRO A N 1
ATOM 1792 C CA . PRO A 1 243 ? -3.299 -10.086 -2.385 1 93.5 243 PRO A CA 1
ATOM 1793 C C . PRO A 1 243 ? -4.086 -11.258 -1.802 1 93.5 243 PRO A C 1
ATOM 1795 O O . PRO A 1 243 ? -4.059 -12.359 -2.357 1 93.5 243 PRO A O 1
ATOM 1798 N N . LEU A 1 244 ? -4.766 -11.031 -0.749 1 87.19 244 LEU A N 1
ATOM 1799 C CA . LEU A 1 244 ? -5.594 -12.078 -0.16 1 87.19 244 LEU A CA 1
ATOM 1800 C C . LEU A 1 244 ? -6.707 -12.492 -1.114 1 87.19 244 LEU A C 1
ATOM 1802 O O . LEU A 1 244 ? -7.012 -13.68 -1.245 1 87.19 244 LEU A O 1
ATOM 1806 N N . ALA A 1 245 ? -7.344 -11.531 -1.708 1 89.12 245 ALA A N 1
ATOM 1807 C CA . ALA A 1 245 ? -8.391 -11.82 -2.686 1 89.12 245 ALA A CA 1
ATOM 1808 C C . ALA A 1 245 ? -7.832 -12.594 -3.877 1 89.12 245 ALA A C 1
ATOM 1810 O O . ALA A 1 245 ? -8.477 -13.508 -4.387 1 89.12 245 ALA A O 1
ATOM 1811 N N . LEU A 1 246 ? -6.656 -12.203 -4.297 1 93.81 246 LEU A N 1
ATOM 1812 C CA . LEU A 1 246 ? -6.027 -12.906 -5.41 1 93.81 246 LEU A CA 1
ATOM 1813 C C . LEU A 1 246 ? -5.836 -14.383 -5.082 1 93.81 246 LEU A C 1
ATOM 1815 O O . LEU A 1 246 ? -6.125 -15.25 -5.91 1 93.81 246 LEU A O 1
ATOM 1819 N N . ALA A 1 247 ? -5.34 -14.641 -3.914 1 89.38 247 ALA A N 1
ATOM 1820 C CA . ALA A 1 247 ? -5.078 -16.016 -3.496 1 89.38 247 ALA A CA 1
ATOM 1821 C C . ALA A 1 247 ? -6.363 -16.844 -3.504 1 89.38 247 ALA A C 1
ATOM 1823 O O . ALA A 1 247 ? -6.34 -18.031 -3.816 1 89.38 247 ALA A O 1
ATOM 1824 N N . ARG A 1 248 ? -7.426 -16.203 -3.189 1 83.25 248 ARG A N 1
ATOM 1825 C CA . ARG A 1 248 ? -8.719 -16.875 -3.162 1 83.25 248 ARG A CA 1
ATOM 1826 C C . ARG A 1 248 ? -9.266 -17.062 -4.574 1 83.25 248 ARG A C 1
ATOM 1828 O O . ARG A 1 248 ? -9.773 -18.141 -4.91 1 83.25 248 ARG A O 1
ATOM 1835 N N . LEU A 1 249 ? -9.188 -16.094 -5.441 1 87.56 249 LEU A N 1
ATOM 1836 C CA . LEU A 1 249 ? -9.812 -16.078 -6.758 1 87.56 249 LEU A CA 1
ATOM 1837 C C . LEU A 1 249 ? -8.984 -16.875 -7.766 1 87.56 249 LEU A C 1
ATOM 1839 O O . LEU A 1 249 ? -9.539 -17.484 -8.68 1 87.56 249 LEU A O 1
ATOM 1843 N N . LEU A 1 250 ? -7.672 -16.797 -7.586 1 92.12 250 LEU A N 1
ATOM 1844 C CA . LEU A 1 250 ? -6.73 -17.438 -8.5 1 92.12 250 LEU A CA 1
ATOM 1845 C C . LEU A 1 250 ? -5.676 -18.219 -7.734 1 92.12 250 LEU A C 1
ATOM 1847 O O . LEU A 1 250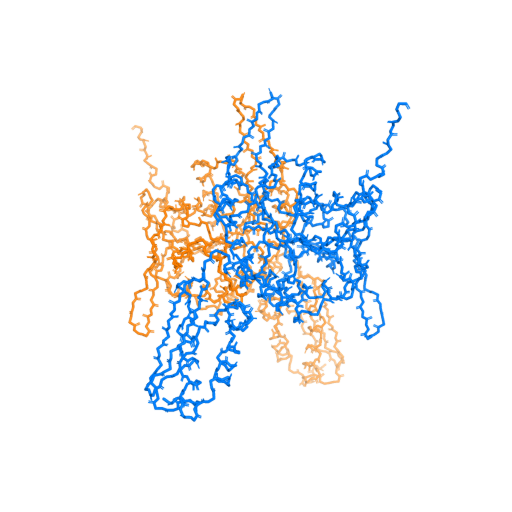 ? -4.488 -17.891 -7.785 1 92.12 250 LEU A O 1
ATOM 1851 N N . PRO A 1 251 ? -6.043 -19.312 -7.184 1 86.38 251 PRO A N 1
ATOM 1852 C CA . PRO A 1 251 ? -5.145 -20.047 -6.297 1 86.38 251 PRO A CA 1
ATOM 1853 C C . PRO A 1 251 ? -3.967 -20.672 -7.043 1 86.38 251 PRO A C 1
ATOM 1855 O O . PRO A 1 251 ? -2.969 -21.062 -6.422 1 86.38 251 PRO A O 1
ATOM 1858 N N . ASP A 1 252 ? -4.023 -20.734 -8.367 1 84.81 252 ASP A N 1
ATOM 1859 C CA . ASP A 1 252 ? -2.943 -21.344 -9.148 1 84.81 252 ASP A CA 1
ATOM 1860 C C . ASP A 1 252 ? -1.937 -20.281 -9.586 1 84.81 252 ASP A C 1
ATOM 1862 O O . ASP A 1 252 ? -0.974 -20.578 -10.297 1 84.81 252 ASP A O 1
ATOM 1866 N N . ALA A 1 253 ? -2.168 -19.109 -9.156 1 91.38 253 ALA A N 1
ATOM 1867 C CA . ALA A 1 253 ? -1.241 -18.031 -9.516 1 91.38 253 ALA A CA 1
ATOM 1868 C C . ALA A 1 253 ? 0.158 -18.312 -8.977 1 91.38 253 ALA A C 1
ATOM 1870 O O . ALA A 1 253 ? 0.309 -18.812 -7.855 1 91.38 253 ALA A O 1
ATOM 1871 N N . ARG A 1 254 ? 1.112 -18.047 -9.781 1 92 254 ARG A N 1
ATOM 1872 C CA . ARG A 1 254 ? 2.51 -18.109 -9.375 1 92 254 ARG A CA 1
ATOM 1873 C C . ARG A 1 254 ? 3.07 -16.703 -9.125 1 92 254 ARG A C 1
ATOM 1875 O O . ARG A 1 254 ? 2.787 -15.773 -9.883 1 92 254 ARG A O 1
ATOM 1882 N N . VAL A 1 255 ? 3.896 -16.625 -8.07 1 94.44 255 VAL A N 1
ATOM 1883 C CA . VAL A 1 255 ? 4.285 -15.289 -7.613 1 94.44 255 VAL A CA 1
ATOM 1884 C C . VAL A 1 255 ? 5.742 -15.023 -7.973 1 94.44 255 VAL A C 1
ATOM 1886 O O . VAL A 1 255 ? 6.598 -15.898 -7.82 1 94.44 255 VAL A O 1
ATOM 1889 N N . VAL A 1 256 ? 6 -13.875 -8.523 1 94.25 256 VAL A N 1
ATOM 1890 C CA . VAL A 1 256 ? 7.34 -13.32 -8.688 1 94.25 256 VAL A CA 1
ATOM 1891 C C . VAL A 1 256 ? 7.523 -12.133 -7.75 1 94.25 256 VAL A C 1
ATOM 1893 O O . VAL A 1 256 ? 6.727 -11.188 -7.766 1 94.25 256 VAL A O 1
ATOM 1896 N N . VAL A 1 257 ? 8.555 -12.18 -6.961 1 95.69 257 VAL A N 1
ATOM 1897 C CA . VAL A 1 257 ? 8.781 -11.102 -6 1 95.69 257 VAL A CA 1
ATOM 1898 C C . VAL A 1 257 ? 9.875 -10.172 -6.52 1 95.69 257 VAL A C 1
ATOM 1900 O O . VAL A 1 257 ? 10.977 -10.617 -6.844 1 95.69 257 VAL A O 1
ATOM 1903 N N . VAL A 1 258 ? 9.523 -8.883 -6.609 1 93.81 258 VAL A N 1
ATOM 1904 C CA . VAL A 1 258 ? 10.461 -7.871 -7.09 1 93.81 258 VAL A CA 1
ATOM 1905 C C . VAL A 1 258 ? 11.047 -7.109 -5.902 1 93.81 258 VAL A C 1
ATOM 1907 O O . VAL A 1 258 ? 10.328 -6.742 -4.973 1 93.81 258 VAL A O 1
ATOM 1910 N N . THR A 1 259 ? 12.344 -6.906 -5.891 1 94.38 259 THR A N 1
ATOM 1911 C CA . THR A 1 259 ? 13.039 -6.125 -4.871 1 94.38 259 THR A CA 1
ATOM 1912 C C . THR A 1 259 ? 14.172 -5.312 -5.492 1 94.38 259 THR A C 1
ATOM 1914 O O . THR A 1 259 ? 14.297 -5.246 -6.719 1 94.38 259 THR A O 1
ATOM 1917 N N . THR A 1 260 ? 14.852 -4.543 -4.695 1 92.12 260 THR A N 1
ATOM 1918 C CA . THR A 1 260 ? 16.078 -3.85 -5.059 1 92.12 260 THR A CA 1
ATOM 1919 C C . THR A 1 260 ? 17.25 -4.352 -4.223 1 92.12 260 THR A C 1
ATOM 1921 O O . THR A 1 260 ? 17.062 -5.137 -3.289 1 92.12 260 THR A O 1
ATOM 1924 N N . PRO A 1 261 ? 18.453 -3.885 -4.535 1 92 261 PRO A N 1
ATOM 1925 C CA . PRO A 1 261 ? 19.609 -4.348 -3.754 1 92 261 PRO A CA 1
ATOM 1926 C C . PRO A 1 261 ? 19.594 -3.826 -2.318 1 92 261 PRO A C 1
ATOM 1928 O O . PRO A 1 261 ? 20.312 -4.344 -1.462 1 92 261 PRO A O 1
ATOM 1931 N N . SER A 1 262 ? 18.781 -2.91 -1.974 1 88.81 262 SER A N 1
ATOM 1932 C CA . SER A 1 262 ? 18.734 -2.289 -0.654 1 88.81 262 SER A CA 1
ATOM 1933 C C . SER A 1 262 ? 18.281 -3.279 0.41 1 88.81 262 SER A C 1
ATOM 1935 O O . SER A 1 262 ? 17.25 -3.949 0.241 1 88.81 262 SER A O 1
ATOM 1937 N N . PRO A 1 263 ? 19.047 -3.289 1.538 1 87.31 263 PRO A N 1
ATOM 1938 C CA . PRO A 1 263 ? 18.625 -4.176 2.627 1 87.31 263 PRO A CA 1
ATOM 1939 C C . PRO A 1 263 ? 17.219 -3.863 3.135 1 87.31 263 PRO A C 1
ATOM 1941 O O . PRO A 1 263 ? 16.484 -4.773 3.527 1 87.31 263 PRO A O 1
ATOM 1944 N N . LEU A 1 264 ? 16.844 -2.625 3.15 1 86.12 264 LEU A N 1
ATOM 1945 C CA . LEU A 1 264 ? 15.516 -2.238 3.59 1 86.12 264 LEU A CA 1
ATOM 1946 C C . LEU A 1 264 ? 14.445 -2.842 2.684 1 86.12 264 LEU A C 1
ATOM 1948 O O . LEU A 1 264 ? 13.43 -3.346 3.164 1 86.12 264 LEU A O 1
ATOM 1952 N N . ALA A 1 265 ? 14.711 -2.758 1.396 1 89.12 265 ALA A N 1
ATOM 1953 C CA . ALA A 1 265 ? 13.766 -3.322 0.433 1 89.12 265 ALA A CA 1
ATOM 1954 C C . ALA A 1 265 ? 13.664 -4.836 0.586 1 89.12 265 ALA A C 1
ATOM 1956 O O . ALA A 1 265 ? 12.586 -5.41 0.458 1 89.12 265 ALA A O 1
ATOM 1957 N N . VAL A 1 266 ? 14.789 -5.469 0.859 1 91.44 266 VAL A N 1
ATOM 1958 C CA . VAL A 1 266 ? 14.836 -6.918 1.011 1 91.44 266 VAL A CA 1
ATOM 1959 C C . VAL A 1 266 ? 14.016 -7.34 2.227 1 91.44 266 VAL A C 1
ATOM 1961 O O . VAL A 1 266 ? 13.242 -8.297 2.16 1 91.44 266 VAL A O 1
ATOM 1964 N N . GLU A 1 267 ? 14.133 -6.625 3.242 1 89.19 267 GLU A N 1
ATOM 1965 C CA . GLU A 1 267 ? 13.438 -6.957 4.48 1 89.19 267 GLU A CA 1
ATOM 1966 C C . GLU A 1 267 ? 11.93 -6.918 4.293 1 89.19 267 GLU A C 1
ATOM 1968 O O . GLU A 1 267 ? 11.211 -7.785 4.797 1 89.19 267 GLU A O 1
ATOM 1973 N N . VAL A 1 268 ? 11.484 -5.977 3.611 1 89.81 268 VAL A N 1
ATOM 1974 C CA . VAL A 1 268 ? 10.047 -5.855 3.402 1 89.81 268 VAL A CA 1
ATOM 1975 C C . VAL A 1 268 ? 9.586 -6.887 2.375 1 89.81 268 VAL A C 1
ATOM 1977 O O . VAL A 1 268 ? 8.484 -7.43 2.482 1 89.81 268 VAL A O 1
ATOM 1980 N N . ALA A 1 269 ? 10.391 -7.184 1.426 1 92.88 269 ALA A N 1
ATOM 1981 C CA . ALA A 1 269 ? 10.062 -8.133 0.367 1 92.88 269 ALA A CA 1
ATOM 1982 C C . ALA A 1 269 ? 9.945 -9.555 0.919 1 92.88 269 ALA A C 1
ATOM 1984 O O . ALA A 1 269 ? 9.156 -10.359 0.417 1 92.88 269 ALA A O 1
ATOM 1985 N N . VAL A 1 270 ? 10.688 -9.812 1.925 1 93.12 270 VAL A N 1
ATOM 1986 C CA . VAL A 1 270 ? 10.602 -11.117 2.564 1 93.12 270 VAL A CA 1
ATOM 1987 C C . VAL A 1 270 ? 9.172 -11.359 3.043 1 93.12 270 VAL A C 1
ATOM 1989 O O . VAL A 1 270 ? 8.641 -12.469 2.912 1 93.12 270 VAL A O 1
ATOM 1992 N N . ARG A 1 271 ? 8.602 -10.383 3.51 1 90.56 271 ARG A N 1
ATOM 1993 C CA . ARG A 1 271 ? 7.234 -10.508 4.016 1 90.56 271 ARG A CA 1
ATOM 1994 C C . ARG A 1 271 ? 6.258 -10.789 2.881 1 90.56 271 ARG A C 1
ATOM 1996 O O . ARG A 1 271 ? 5.285 -11.523 3.061 1 90.56 271 ARG A O 1
ATOM 2003 N N . ALA A 1 272 ? 6.465 -10.203 1.735 1 90.75 272 ALA A N 1
ATOM 2004 C CA . ALA A 1 272 ? 5.641 -10.516 0.566 1 90.75 272 ALA A CA 1
ATOM 2005 C C . ALA A 1 272 ? 5.777 -11.984 0.171 1 90.75 272 ALA A C 1
ATOM 2007 O O . ALA A 1 272 ? 4.793 -12.633 -0.183 1 90.75 272 ALA A O 1
ATOM 2008 N N . GLY A 1 273 ? 6.988 -12.469 0.216 1 91.38 273 GLY A N 1
ATOM 2009 C CA . GLY A 1 273 ? 7.219 -13.875 -0.079 1 91.38 273 GLY A CA 1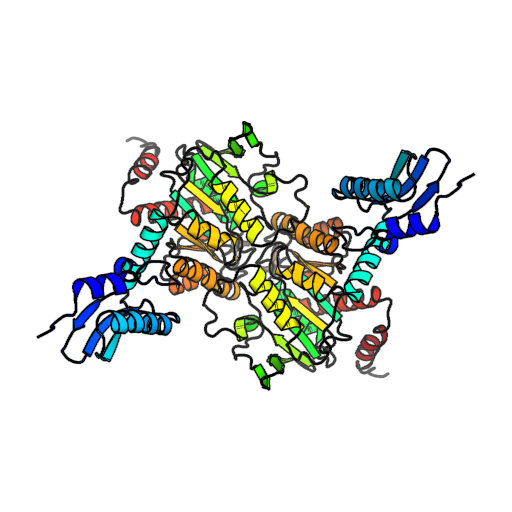
ATOM 2010 C C . GLY A 1 273 ? 6.594 -14.812 0.94 1 91.38 273 GLY A C 1
ATOM 2011 O O . GLY A 1 273 ? 6.012 -15.836 0.577 1 91.38 273 GLY A O 1
ATOM 2012 N N . THR A 1 274 ? 6.703 -14.43 2.162 1 88.31 274 THR A N 1
ATOM 2013 C CA . THR A 1 274 ? 6.133 -15.234 3.232 1 88.31 274 THR A CA 1
ATOM 2014 C C . THR A 1 274 ? 4.609 -15.242 3.154 1 88.31 274 THR A C 1
ATOM 2016 O O . THR A 1 274 ? 3.969 -16.25 3.447 1 88.31 274 THR A O 1
ATOM 2019 N N . PHE A 1 275 ? 4.129 -14.125 2.771 1 88.94 275 PHE A N 1
ATOM 2020 C CA . PHE A 1 275 ? 2.693 -14.062 2.512 1 88.94 275 PHE A CA 1
ATOM 2021 C C . PHE A 1 275 ? 2.289 -15.102 1.474 1 88.94 275 PHE A C 1
ATOM 2023 O O . PHE A 1 275 ? 1.31 -15.828 1.661 1 88.94 275 PHE A O 1
ATOM 2030 N N . ALA A 1 276 ? 2.949 -15.125 0.379 1 90.62 276 ALA A N 1
ATOM 2031 C CA . ALA A 1 276 ? 2.627 -16.062 -0.694 1 90.62 276 ALA A CA 1
ATOM 2032 C C . ALA A 1 276 ? 2.617 -17.5 -0.182 1 90.62 276 ALA A C 1
ATOM 2034 O O . ALA A 1 276 ? 1.71 -18.281 -0.499 1 90.62 276 ALA A O 1
ATOM 2035 N N . ARG A 1 277 ? 3.543 -17.766 0.606 1 83.19 277 ARG A N 1
ATOM 2036 C CA . ARG A 1 277 ? 3.635 -19.094 1.172 1 83.19 277 ARG A CA 1
ATOM 2037 C C . ARG A 1 277 ? 2.463 -19.391 2.104 1 83.19 277 ARG A C 1
ATOM 2039 O O . ARG A 1 277 ? 1.841 -20.438 2.023 1 83.19 277 ARG A O 1
ATOM 2046 N N . LYS A 1 278 ? 2.15 -18.453 2.93 1 79.81 278 LYS A N 1
ATOM 2047 C CA . LYS A 1 278 ? 1.053 -18.609 3.879 1 79.81 278 LYS A CA 1
ATOM 2048 C C . LYS A 1 278 ? -0.29 -18.688 3.158 1 79.81 278 LYS A C 1
ATOM 2050 O O . LYS A 1 278 ? -1.209 -19.375 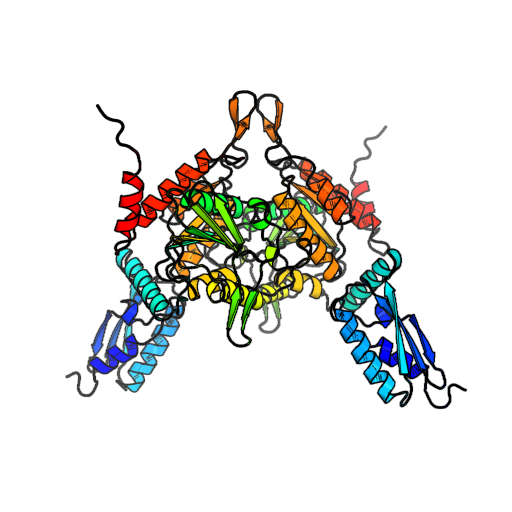3.623 1 79.81 278 LYS A O 1
ATOM 2055 N N . ALA A 1 279 ? -0.334 -18.031 2.045 1 83.31 279 ALA A N 1
ATOM 2056 C CA . ALA A 1 279 ? -1.556 -18.047 1.244 1 83.31 279 ALA A CA 1
ATOM 2057 C C . ALA A 1 279 ? -1.574 -19.219 0.277 1 83.31 279 ALA A C 1
ATOM 2059 O O . ALA A 1 279 ? -2.463 -19.312 -0.573 1 83.31 279 ALA A O 1
ATOM 2060 N N . ASN A 1 280 ? -0.587 -20.094 0.326 1 81.5 280 ASN A N 1
ATOM 2061 C CA . ASN A 1 280 ? -0.462 -21.312 -0.469 1 81.5 280 ASN A CA 1
ATOM 2062 C C . ASN A 1 280 ? -0.276 -21 -1.951 1 81.5 280 ASN A C 1
ATOM 2064 O O . ASN A 1 280 ? -0.845 -21.672 -2.811 1 81.5 280 ASN A O 1
ATOM 2068 N N . LEU A 1 281 ? 0.401 -19.953 -2.182 1 86.88 281 LEU A N 1
ATOM 2069 C CA . LEU A 1 281 ? 0.799 -19.625 -3.547 1 86.88 281 LEU A CA 1
ATOM 2070 C C . LEU A 1 281 ? 2.238 -20.047 -3.811 1 86.88 281 LEU A C 1
ATOM 2072 O O . LEU A 1 281 ? 3.078 -20 -2.908 1 86.88 281 LEU A O 1
ATOM 2076 N N . ASP A 1 282 ? 2.424 -20.453 -5.016 1 87.12 282 ASP A N 1
ATOM 2077 C CA . ASP A 1 282 ? 3.771 -20.859 -5.41 1 87.12 282 ASP A CA 1
ATOM 2078 C C . ASP A 1 282 ? 4.617 -19.641 -5.781 1 87.12 282 ASP A C 1
ATOM 2080 O O . ASP A 1 282 ? 4.215 -18.828 -6.613 1 87.12 282 ASP A O 1
ATOM 2084 N N . VAL A 1 283 ? 5.777 -19.516 -5.125 1 91 283 VAL A N 1
ATOM 2085 C CA . VAL A 1 283 ? 6.703 -18.453 -5.477 1 91 283 VAL A CA 1
ATOM 2086 C C . VAL A 1 283 ? 7.688 -18.938 -6.535 1 91 283 VAL A C 1
ATOM 2088 O O . VAL A 1 283 ? 8.492 -19.844 -6.27 1 91 283 VAL A O 1
ATOM 2091 N N . LEU A 1 284 ? 7.648 -18.328 -7.742 1 90.12 284 LEU A N 1
ATOM 2092 C CA . LEU A 1 284 ? 8.492 -18.719 -8.867 1 90.12 284 LEU A CA 1
ATOM 2093 C C . LEU A 1 284 ? 9.938 -18.297 -8.641 1 90.12 284 LEU A C 1
ATOM 2095 O O . LEU A 1 284 ? 10.867 -18.984 -9.047 1 90.12 284 LEU A O 1
ATOM 2099 N N . GLY A 1 285 ? 10.07 -17.094 -8.133 1 93 285 GLY A N 1
ATOM 2100 C CA . GLY A 1 285 ? 11.414 -16.578 -7.922 1 93 285 GLY A CA 1
ATOM 2101 C C . GLY A 1 285 ? 11.438 -15.094 -7.621 1 93 285 GLY A C 1
ATOM 2102 O O . GLY A 1 285 ? 10.391 -14.492 -7.344 1 93 285 GLY A O 1
ATOM 2103 N N . VAL A 1 286 ? 12.742 -14.578 -7.637 1 94.69 286 VAL A N 1
ATOM 2104 C CA . VAL A 1 286 ? 12.977 -13.188 -7.258 1 94.69 286 VAL A CA 1
ATOM 2105 C C . VAL A 1 286 ? 13.594 -12.43 -8.43 1 94.69 286 VAL A C 1
ATOM 2107 O O . VAL A 1 286 ? 14.422 -12.977 -9.164 1 94.69 286 VAL A O 1
ATOM 2110 N N . ILE A 1 287 ? 13.133 -11.242 -8.656 1 92.25 287 ILE A N 1
ATOM 2111 C CA . ILE A 1 287 ? 13.766 -10.32 -9.594 1 92.25 287 ILE A CA 1
ATOM 2112 C C . ILE A 1 287 ? 14.375 -9.141 -8.828 1 92.25 287 ILE A C 1
ATOM 2114 O O . ILE A 1 287 ? 13.68 -8.484 -8.039 1 92.25 287 ILE A O 1
ATOM 2118 N N . GLU A 1 288 ? 15.664 -8.898 -8.969 1 93.5 288 GLU A N 1
ATOM 2119 C CA . GLU A 1 288 ? 16.312 -7.703 -8.43 1 93.5 288 GLU A CA 1
ATOM 2120 C C . GLU A 1 288 ? 16.312 -6.574 -9.453 1 93.5 288 GLU A C 1
ATOM 2122 O O . GLU A 1 288 ? 16.984 -6.664 -10.484 1 93.5 288 GLU A O 1
ATOM 2127 N N . ASN A 1 289 ? 15.547 -5.574 -9.148 1 90.19 289 ASN A N 1
ATOM 2128 C CA . ASN A 1 289 ? 15.445 -4.406 -10.016 1 90.19 289 ASN A CA 1
ATOM 2129 C C . ASN A 1 289 ? 16.266 -3.238 -9.484 1 90.19 289 ASN A C 1
ATOM 2131 O O . ASN A 1 289 ? 16.734 -3.27 -8.344 1 90.19 289 ASN A O 1
ATOM 2135 N N . LEU A 1 290 ? 16.625 -2.293 -10.383 1 89.75 290 LEU A N 1
ATOM 2136 C CA . LEU A 1 290 ? 17.375 -1.088 -10.023 1 89.75 290 LEU A CA 1
ATOM 2137 C C . LEU A 1 290 ? 18.734 -1.441 -9.445 1 89.75 290 LEU A C 1
ATOM 2139 O O . LEU A 1 290 ? 19.172 -0.85 -8.461 1 89.75 290 LEU A O 1
ATOM 2143 N N . SER A 1 291 ? 19.375 -2.33 -10.086 1 88.88 291 SER A N 1
ATOM 2144 C CA . SER A 1 291 ? 20.609 -2.891 -9.531 1 88.88 291 SER A CA 1
ATOM 2145 C C . SER A 1 291 ? 21.812 -2.002 -9.844 1 88.88 291 SER A C 1
ATOM 2147 O O . SER A 1 291 ? 22.703 -1.853 -9.008 1 88.88 291 SER A O 1
ATOM 2149 N N . TRP A 1 292 ? 21.844 -1.474 -11.016 1 87.75 292 TRP A N 1
ATOM 2150 C CA . TRP A 1 292 ? 23 -0.684 -11.414 1 87.75 292 TRP A CA 1
ATOM 2151 C C . TRP A 1 292 ? 22.672 0.233 -12.586 1 87.75 292 TRP A C 1
ATOM 2153 O O . TRP A 1 292 ? 21.609 0.11 -13.188 1 87.75 292 TRP A O 1
ATOM 2163 N N . LEU A 1 293 ? 23.531 1.274 -12.75 1 86.62 293 LEU A N 1
ATOM 2164 C CA . LEU A 1 293 ? 23.531 2.105 -13.945 1 86.62 293 LEU A CA 1
ATOM 2165 C C . LEU A 1 293 ? 24.969 2.436 -14.367 1 86.62 293 LEU A C 1
ATOM 2167 O O . LEU A 1 293 ? 25.906 2.277 -13.586 1 86.62 293 LEU A O 1
ATOM 2171 N N . ARG A 1 294 ? 25.125 2.756 -15.641 1 85.19 294 ARG A N 1
ATOM 2172 C CA . ARG A 1 294 ? 26.438 3.137 -16.156 1 85.19 294 ARG A CA 1
ATOM 2173 C C . ARG A 1 294 ? 26.547 4.648 -16.312 1 85.19 294 ARG A C 1
ATOM 2175 O O . ARG A 1 294 ? 25.656 5.281 -16.891 1 85.19 294 ARG A O 1
ATOM 2182 N N . CYS A 1 295 ? 27.672 5.191 -15.727 1 86.19 295 CYS A N 1
ATOM 2183 C CA . CYS A 1 295 ? 27.875 6.625 -15.914 1 86.19 295 CYS A CA 1
ATOM 2184 C C . CYS A 1 295 ? 28.484 6.918 -17.281 1 86.19 295 CYS A C 1
ATOM 2186 O O . CYS A 1 295 ? 28.766 5.996 -18.047 1 86.19 295 CYS A O 1
ATOM 2188 N N . GLU A 1 296 ? 28.625 8.242 -17.562 1 82.62 296 GLU A N 1
ATOM 2189 C CA . GLU A 1 296 ? 29.109 8.672 -18.875 1 82.62 296 GLU A CA 1
ATOM 2190 C C . GLU A 1 296 ? 30.547 8.234 -19.109 1 82.62 296 GLU A C 1
ATOM 2192 O O . GLU A 1 296 ? 30.984 8.117 -20.266 1 82.62 296 GLU A O 1
ATOM 2197 N N . HIS A 1 297 ? 31.188 7.867 -18.125 1 88.12 297 HIS A N 1
ATOM 2198 C CA . HIS A 1 297 ? 32.594 7.469 -18.219 1 88.12 297 HIS A CA 1
ATOM 2199 C C . HIS A 1 297 ? 32.719 5.957 -18.328 1 88.12 297 HIS A C 1
ATOM 2201 O O . HIS A 1 297 ? 33.844 5.434 -18.391 1 88.12 297 HIS A O 1
ATOM 2207 N N . GLY A 1 298 ? 31.578 5.223 -18.234 1 83.12 298 GLY A N 1
ATOM 2208 C CA . GLY A 1 298 ? 31.578 3.785 -18.453 1 83.12 298 GLY A CA 1
ATOM 2209 C C . GLY A 1 298 ? 31.531 2.988 -17.156 1 83.12 298 GLY A C 1
ATOM 2210 O O . GLY A 1 298 ? 31.266 1.786 -17.188 1 83.12 298 GLY A O 1
ATOM 2211 N N . ASP A 1 299 ? 31.734 3.615 -16.125 1 86 299 ASP A N 1
ATOM 2212 C CA . ASP A 1 299 ? 31.766 2.924 -14.836 1 86 299 ASP A CA 1
ATOM 2213 C C . ASP A 1 299 ? 30.344 2.549 -14.383 1 86 299 ASP A C 1
ATOM 2215 O O . ASP A 1 299 ? 29.391 3.299 -14.617 1 86 299 ASP A O 1
ATOM 2219 N N . LEU A 1 300 ? 30.312 1.349 -13.766 1 88.31 300 LEU A N 1
ATOM 2220 C CA . LEU A 1 300 ? 29.047 0.89 -13.188 1 88.31 300 LEU A CA 1
ATOM 2221 C C . LEU A 1 300 ? 28.828 1.492 -11.805 1 88.31 300 LEU A C 1
ATOM 2223 O O . LEU A 1 300 ? 29.75 1.515 -10.984 1 88.31 300 LEU A O 1
ATOM 2227 N N . ILE A 1 301 ? 27.672 2.062 -11.711 1 88.56 301 ILE A N 1
ATOM 2228 C CA . ILE A 1 301 ? 27.266 2.613 -10.422 1 88.56 301 ILE A CA 1
ATOM 2229 C C . ILE A 1 301 ? 26.125 1.782 -9.844 1 88.56 301 ILE A C 1
ATOM 2231 O O . ILE A 1 301 ? 25.203 1.391 -10.562 1 88.56 301 ILE A O 1
ATOM 2235 N N . ARG A 1 302 ? 26.234 1.473 -8.469 1 90.94 302 ARG A N 1
ATOM 2236 C CA . ARG A 1 302 ? 25.234 0.705 -7.738 1 90.94 302 ARG A CA 1
ATOM 2237 C C . ARG A 1 302 ? 24.672 1.51 -6.57 1 90.94 302 ARG A C 1
ATOM 2239 O O . ARG A 1 302 ? 25.062 1.288 -5.418 1 90.94 302 ARG A O 1
ATOM 2246 N N . PRO A 1 303 ? 23.688 2.314 -6.895 1 86.75 303 PRO A N 1
ATOM 2247 C CA . PRO A 1 303 ? 23.25 3.297 -5.898 1 86.75 303 PRO A CA 1
ATOM 2248 C C . PRO A 1 303 ? 22.562 2.654 -4.699 1 86.75 303 PRO A C 1
ATOM 2250 O O . PRO A 1 303 ? 22.531 3.242 -3.615 1 86.75 303 PRO A O 1
ATOM 2253 N N . PHE A 1 304 ? 22 1.451 -4.836 1 88.62 304 PHE A N 1
ATOM 2254 C CA . PHE A 1 304 ? 21.234 0.846 -3.76 1 88.62 304 PHE A CA 1
ATOM 2255 C C . PHE A 1 304 ? 21.953 -0.377 -3.199 1 88.62 304 PHE A C 1
ATOM 2257 O O . PHE A 1 304 ? 21.344 -1.2 -2.514 1 88.62 304 PHE A O 1
ATOM 2264 N N . GLY A 1 305 ? 23.156 -0.529 -3.535 1 89.06 305 GLY A N 1
ATOM 2265 C CA . GLY A 1 305 ? 23.922 -1.672 -3.059 1 89.06 305 GLY A CA 1
ATOM 2266 C C . GLY A 1 305 ? 23.906 -2.842 -4.023 1 89.06 305 GLY A C 1
ATOM 2267 O O . GLY A 1 305 ? 23.703 -2.66 -5.227 1 89.06 305 GLY A O 1
ATOM 2268 N N . GLU A 1 306 ? 24.312 -4.012 -3.465 1 89.38 306 GLU A N 1
ATOM 2269 C CA . GLU A 1 306 ? 24.391 -5.223 -4.277 1 89.38 306 GLU A CA 1
ATOM 2270 C C . GLU A 1 306 ? 23.984 -6.453 -3.469 1 89.38 306 GLU A C 1
ATOM 2272 O O . GLU A 1 306 ? 24.109 -6.461 -2.242 1 89.38 306 GLU A O 1
ATOM 2277 N N . GLY A 1 307 ? 23.406 -7.387 -4.207 1 90.56 307 GLY A N 1
ATOM 2278 C CA . GLY A 1 307 ? 23.203 -8.695 -3.607 1 90.56 307 GLY A CA 1
ATOM 2279 C C . GLY A 1 307 ? 21.875 -8.836 -2.891 1 90.56 307 GLY A C 1
ATOM 2280 O O . GLY A 1 307 ? 21.578 -9.883 -2.312 1 90.56 307 GLY A O 1
ATOM 2281 N N . GLY A 1 308 ? 21.109 -7.832 -2.879 1 92.94 308 GLY A N 1
ATOM 2282 C CA . GLY A 1 308 ? 19.828 -7.891 -2.207 1 92.94 308 GLY A CA 1
ATOM 2283 C C . GLY A 1 308 ? 18.906 -8.969 -2.76 1 92.94 308 GLY A C 1
ATOM 2284 O O . GLY A 1 308 ? 18.266 -9.695 -2 1 92.94 308 GLY A O 1
ATOM 2285 N N . GLY A 1 309 ? 18.844 -9.07 -4.055 1 94.31 309 GLY A N 1
ATOM 2286 C CA . GLY A 1 309 ? 18.031 -10.094 -4.684 1 94.31 309 GLY A CA 1
ATOM 2287 C C . GLY A 1 309 ? 18.469 -11.508 -4.34 1 94.31 309 GLY A C 1
ATOM 2288 O O . GLY A 1 309 ? 17.625 -12.383 -4.105 1 94.31 309 GLY A O 1
ATOM 2289 N N . THR A 1 310 ? 19.766 -11.68 -4.301 1 94.56 310 THR A N 1
ATOM 2290 C CA . THR A 1 310 ? 20.328 -12.984 -3.939 1 94.56 310 THR A CA 1
ATOM 2291 C C . THR A 1 310 ? 19.938 -13.352 -2.51 1 94.56 310 THR A C 1
ATOM 2293 O O . THR A 1 310 ? 19.531 -14.484 -2.246 1 94.56 310 THR A O 1
ATOM 2296 N N . LEU A 1 311 ? 20.094 -12.406 -1.674 1 94.81 311 LEU A N 1
ATOM 2297 C CA . LEU A 1 311 ? 19.734 -12.633 -0.275 1 94.81 311 LEU A CA 1
ATOM 2298 C C . LEU A 1 311 ? 18.266 -12.977 -0.134 1 94.81 311 LEU A C 1
ATOM 2300 O O . LEU A 1 311 ? 17.906 -13.898 0.604 1 94.81 311 LEU A O 1
ATOM 2304 N N . LEU A 1 312 ? 17.438 -12.266 -0.782 1 95.12 312 LEU A N 1
ATOM 2305 C CA . LEU A 1 312 ? 16 -12.531 -0.732 1 95.12 312 LEU A CA 1
ATOM 2306 C C . LEU A 1 312 ? 15.68 -13.914 -1.276 1 95.12 312 LEU A C 1
ATOM 2308 O O . LEU A 1 312 ? 14.883 -14.648 -0.689 1 95.12 312 LEU A O 1
ATOM 2312 N N . ALA A 1 313 ? 16.266 -14.258 -2.391 1 94.56 313 ALA A N 1
ATOM 2313 C CA . ALA A 1 313 ? 16.047 -15.562 -3.006 1 94.56 313 ALA A CA 1
ATOM 2314 C C . ALA A 1 313 ? 16.422 -16.688 -2.043 1 94.56 313 ALA A C 1
ATOM 2316 O O . ALA A 1 313 ? 15.703 -17.688 -1.928 1 94.56 313 ALA A O 1
ATOM 2317 N N . GLN A 1 314 ? 17.484 -16.484 -1.392 1 94 314 GLN A N 1
ATOM 2318 C CA . GLN A 1 314 ? 17.938 -17.469 -0.415 1 94 314 GLN A CA 1
ATOM 2319 C C . GLN A 1 314 ? 16.969 -17.594 0.75 1 94 314 GLN A C 1
ATOM 2321 O O . GLN A 1 314 ? 16.625 -18.703 1.176 1 94 314 GLN A O 1
ATOM 2326 N N . ARG A 1 315 ? 16.562 -16.5 1.224 1 91.69 315 ARG A N 1
ATOM 2327 C CA . ARG A 1 315 ? 15.648 -16.484 2.359 1 91.69 315 ARG A CA 1
ATOM 2328 C C . ARG A 1 315 ? 14.32 -17.156 2.008 1 91.69 315 ARG A C 1
ATOM 2330 O O . ARG A 1 315 ? 13.68 -17.766 2.869 1 91.69 315 ARG A O 1
ATOM 2337 N N . LEU A 1 316 ? 13.938 -17.016 0.765 1 92.25 316 LEU A N 1
ATOM 2338 C CA . LEU A 1 316 ? 12.656 -17.562 0.341 1 92.25 316 LEU A CA 1
ATOM 2339 C C . LEU A 1 316 ? 12.812 -18.969 -0.211 1 92.25 316 LEU A C 1
ATOM 2341 O O . LEU A 1 316 ? 11.82 -19.672 -0.442 1 92.25 316 LEU A O 1
ATOM 2345 N N . GLY A 1 317 ? 14 -19.391 -0.44 1 91.44 317 GLY A N 1
ATOM 2346 C CA . GLY A 1 317 ? 14.258 -20.703 -1.008 1 91.44 317 GLY A CA 1
ATOM 2347 C C . GLY A 1 317 ? 13.828 -20.828 -2.459 1 91.44 317 GLY A C 1
ATOM 2348 O O . GLY A 1 317 ? 13.273 -21.844 -2.865 1 91.44 317 GLY A O 1
ATOM 2349 N N . VAL A 1 318 ? 13.945 -19.812 -3.195 1 90.56 318 VAL A N 1
ATOM 2350 C CA . VAL A 1 318 ? 13.562 -19.781 -4.605 1 90.56 318 VAL A CA 1
ATOM 2351 C C . VAL A 1 318 ? 14.711 -19.203 -5.438 1 90.56 318 VAL A C 1
ATOM 2353 O O . VAL A 1 318 ? 15.664 -18.641 -4.891 1 90.56 318 VAL A O 1
ATOM 2356 N N . PRO A 1 319 ? 14.695 -19.359 -6.77 1 90.69 319 PRO A N 1
ATOM 2357 C CA . PRO A 1 319 ? 15.805 -18.844 -7.59 1 90.69 319 PRO A CA 1
ATOM 2358 C C . PRO A 1 319 ? 15.734 -17.344 -7.809 1 90.69 319 PRO A C 1
ATOM 2360 O O . PRO A 1 319 ? 14.641 -16.75 -7.789 1 90.69 319 PRO A O 1
ATOM 2363 N N . LEU A 1 320 ? 16.906 -16.781 -7.977 1 92.62 320 LEU A N 1
ATOM 2364 C CA . LEU A 1 320 ? 17 -15.438 -8.547 1 92.62 320 LEU A CA 1
ATOM 2365 C C . LEU A 1 320 ? 16.812 -15.477 -10.055 1 92.62 320 LEU A C 1
ATOM 2367 O O . LEU A 1 320 ? 17.672 -16 -10.781 1 92.62 320 LEU A O 1
ATOM 2371 N N . LEU A 1 321 ? 15.758 -14.898 -10.516 1 88.5 321 LEU A N 1
ATOM 2372 C CA . LEU A 1 321 ? 15.375 -15.008 -11.914 1 88.5 321 LEU A CA 1
ATOM 2373 C C . LEU A 1 321 ? 16.172 -14.031 -12.781 1 88.5 321 LEU A C 1
ATOM 2375 O O . LEU A 1 321 ? 16.516 -14.344 -13.922 1 88.5 321 LEU A O 1
ATOM 2379 N N . ALA A 1 322 ? 16.375 -12.805 -12.266 1 87.88 322 ALA A N 1
ATOM 2380 C CA . ALA A 1 322 ? 17.078 -11.781 -13.047 1 87.88 322 ALA A CA 1
ATOM 2381 C C . ALA A 1 322 ? 17.531 -10.625 -12.156 1 87.88 322 ALA A C 1
ATOM 2383 O O . ALA A 1 322 ? 16.984 -10.43 -11.062 1 87.88 322 ALA A O 1
ATOM 2384 N N . THR A 1 323 ? 18.578 -10.023 -12.594 1 89.25 323 THR A N 1
ATOM 2385 C CA . THR A 1 323 ? 19.031 -8.727 -12.086 1 89.25 323 THR A CA 1
ATOM 2386 C C . THR A 1 323 ? 18.938 -7.66 -13.164 1 89.25 323 THR A C 1
ATOM 2388 O O . THR A 1 323 ? 19.531 -7.805 -14.234 1 89.25 323 THR A O 1
ATOM 2391 N N . LEU A 1 324 ? 18.156 -6.602 -12.852 1 89.19 324 LEU A N 1
ATOM 2392 C CA . LEU A 1 324 ? 17.844 -5.613 -13.875 1 89.19 324 LEU A CA 1
ATOM 2393 C C . LEU A 1 324 ? 18.469 -4.266 -13.539 1 89.19 324 LEU A C 1
ATOM 2395 O O . LEU A 1 324 ? 18.516 -3.871 -12.375 1 89.19 324 LEU A O 1
ATOM 2399 N N . PRO A 1 325 ? 18.953 -3.494 -14.492 1 87.75 325 PRO A N 1
ATOM 2400 C CA . PRO A 1 325 ? 19.547 -2.176 -14.281 1 87.75 325 PRO A CA 1
ATOM 2401 C C . PRO A 1 325 ? 18.516 -1.078 -14.07 1 87.75 325 PRO A C 1
ATOM 2403 O O . PRO A 1 325 ? 17.312 -1.328 -14.195 1 87.75 325 PRO A O 1
ATOM 2406 N N . ILE A 1 326 ? 19 0.061 -13.617 1 86.62 326 ILE A N 1
ATOM 2407 C CA . ILE A 1 326 ? 18.172 1.266 -13.625 1 86.62 326 ILE A CA 1
ATOM 2408 C C . ILE A 1 326 ? 17.969 1.735 -15.07 1 86.62 326 ILE A C 1
ATOM 2410 O O . ILE A 1 326 ? 18.938 1.848 -15.836 1 86.62 326 ILE A O 1
ATOM 2414 N N . GLY A 1 327 ? 16.766 2.008 -15.414 1 75.62 327 GLY A N 1
ATOM 2415 C CA . GLY A 1 327 ? 16.453 2.34 -16.797 1 75.62 327 GLY A CA 1
ATOM 2416 C C . GLY A 1 327 ? 16.344 1.119 -17.688 1 75.62 327 GLY A C 1
ATOM 2417 O O . GLY A 1 327 ? 17.109 0.965 -18.641 1 75.62 327 GLY A O 1
ATOM 2418 N N . LEU A 1 328 ? 15.336 0.396 -17.422 1 67.12 328 LEU A N 1
ATOM 2419 C CA . LEU A 1 328 ? 15.117 -0.865 -18.109 1 67.12 328 LEU A CA 1
ATOM 2420 C C . LEU A 1 328 ? 15.109 -0.657 -19.625 1 67.12 328 LEU A C 1
ATOM 2422 O O . LEU A 1 328 ? 14.594 0.352 -20.125 1 67.12 328 LEU A O 1
ATOM 2426 N N . VAL A 1 329 ? 15.953 -1.542 -20.219 1 58.06 329 VAL A N 1
ATOM 2427 C CA . VAL A 1 329 ? 15.945 -1.561 -21.672 1 58.06 329 VAL A CA 1
ATOM 2428 C C . VAL A 1 329 ? 15.297 -2.852 -22.172 1 58.06 329 VAL A C 1
ATOM 2430 O O . VAL A 1 329 ? 15.156 -3.814 -21.406 1 58.06 329 VAL A O 1
ATOM 2433 N N . ASP A 1 330 ? 14.82 -2.852 -23.312 1 59.28 330 ASP A N 1
ATOM 2434 C CA . ASP A 1 330 ? 14.055 -3.932 -23.938 1 59.28 330 ASP A CA 1
ATOM 2435 C C . ASP A 1 330 ? 14.766 -5.273 -23.766 1 59.28 330 ASP A C 1
ATOM 2437 O O . ASP A 1 330 ? 14.133 -6.281 -23.438 1 59.28 330 ASP A O 1
ATOM 2441 N N . ASP A 1 331 ? 15.992 -5.301 -23.906 1 60.31 331 ASP A N 1
ATOM 2442 C CA . ASP A 1 331 ? 16.734 -6.555 -23.828 1 60.31 331 ASP A CA 1
ATOM 2443 C C . ASP A 1 331 ? 16.719 -7.125 -22.422 1 60.31 331 ASP A C 1
ATOM 2445 O O . ASP A 1 331 ? 16.672 -8.344 -22.234 1 60.31 331 ASP A O 1
ATOM 2449 N N . ASP A 1 332 ? 16.688 -6.234 -21.516 1 65.94 332 ASP A N 1
ATOM 2450 C CA . ASP A 1 332 ? 16.672 -6.668 -20.109 1 65.94 332 ASP A CA 1
ATOM 2451 C C . ASP A 1 332 ? 15.375 -7.406 -19.797 1 65.94 332 ASP A C 1
ATOM 2453 O O . ASP A 1 332 ? 15.383 -8.422 -19.094 1 65.94 332 ASP A O 1
ATOM 2457 N N . VAL A 1 333 ? 14.414 -7 -20.375 1 66.25 333 VAL A N 1
ATOM 2458 C CA . VAL A 1 333 ? 13.086 -7.543 -20.078 1 66.25 333 VAL A CA 1
ATOM 2459 C C . VAL A 1 333 ? 12.93 -8.898 -20.781 1 66.25 333 VAL A C 1
ATOM 2461 O O . VAL A 1 333 ? 12.289 -9.805 -20.25 1 66.25 333 VAL A O 1
ATOM 2464 N N . ARG A 1 334 ? 13.578 -9.039 -21.875 1 66.75 334 ARG A N 1
ATOM 2465 C CA . ARG A 1 334 ? 13.5 -10.289 -22.625 1 66.75 334 ARG A CA 1
ATOM 2466 C C . ARG A 1 334 ? 14.133 -11.438 -21.844 1 66.75 334 ARG A C 1
ATOM 2468 O O . ARG A 1 334 ? 13.594 -12.547 -21.812 1 66.75 334 ARG A O 1
ATOM 2475 N N . VAL A 1 335 ? 15.25 -11.109 -21.219 1 67.94 335 VAL A N 1
ATOM 2476 C CA . VAL A 1 335 ? 15.938 -12.133 -20.453 1 67.94 335 VAL A CA 1
ATOM 2477 C C . VAL A 1 335 ? 15.055 -12.594 -19.297 1 67.94 335 VAL A C 1
ATOM 2479 O O . VAL A 1 335 ? 14.969 -13.789 -19 1 67.94 335 VAL A O 1
ATOM 2482 N N . VAL A 1 336 ? 14.367 -11.695 -18.719 1 69.5 336 VAL A N 1
ATOM 2483 C CA . VAL A 1 336 ? 13.508 -12.016 -17.578 1 69.5 336 VAL A CA 1
ATOM 2484 C C . VAL A 1 336 ? 12.344 -12.891 -18.047 1 69.5 336 VAL A C 1
ATOM 2486 O O . VAL A 1 336 ? 12.055 -13.914 -17.438 1 69.5 336 VAL A O 1
ATOM 2489 N N . ALA A 1 337 ? 11.789 -12.547 -19.156 1 71.5 337 ALA A N 1
ATOM 2490 C CA . ALA A 1 337 ? 10.648 -13.289 -19.688 1 71.5 337 ALA A CA 1
ATOM 2491 C C . ALA A 1 337 ? 11.039 -14.719 -20.047 1 71.5 337 ALA A C 1
ATOM 2493 O O . ALA A 1 337 ? 10.289 -15.656 -19.766 1 71.5 337 ALA A O 1
ATOM 2494 N N . GLU A 1 338 ? 12.25 -14.844 -20.609 1 72 338 GLU A N 1
ATOM 2495 C CA . GLU A 1 338 ? 12.734 -16.172 -20.969 1 72 338 GLU A CA 1
ATOM 2496 C C . GLU A 1 338 ? 12.953 -17.031 -19.719 1 72 338 GLU A C 1
ATOM 2498 O O . GLU A 1 338 ? 12.586 -18.203 -19.703 1 72 338 GLU A O 1
ATOM 2503 N N . THR A 1 339 ? 13.547 -16.391 -18.781 1 71.31 339 THR A N 1
ATOM 2504 C CA . THR A 1 339 ? 13.805 -17.125 -17.547 1 71.31 339 THR A CA 1
ATOM 2505 C C . THR A 1 339 ? 12.5 -17.547 -16.891 1 71.31 339 THR A C 1
ATOM 2507 O O . THR A 1 339 ? 12.367 -18.688 -16.438 1 71.31 339 THR A O 1
ATOM 2510 N N . ILE A 1 340 ? 11.555 -16.688 -16.797 1 70.94 340 ILE A N 1
ATOM 2511 C CA . ILE A 1 340 ? 10.266 -16.969 -16.156 1 70.94 340 ILE A CA 1
ATOM 2512 C C . ILE A 1 340 ? 9.531 -18.062 -16.922 1 70.94 340 ILE A C 1
ATOM 2514 O O . ILE A 1 340 ? 8.953 -18.969 -16.328 1 70.94 340 ILE A O 1
ATOM 2518 N N . THR A 1 341 ? 9.602 -17.984 -18.25 1 70.56 341 THR A N 1
ATOM 2519 C CA . THR A 1 341 ? 8.953 -19 -19.078 1 70.56 341 THR A CA 1
ATOM 2520 C C . THR A 1 341 ? 9.57 -20.375 -18.828 1 70.56 341 THR A C 1
ATOM 2522 O O . THR A 1 341 ? 8.852 -21.375 -18.75 1 70.56 341 THR A O 1
ATOM 2525 N N . ARG A 1 342 ? 10.859 -20.344 -18.672 1 69.5 342 ARG A N 1
ATOM 2526 C CA . ARG A 1 342 ? 11.555 -21.594 -18.375 1 69.5 342 ARG A CA 1
ATOM 2527 C C . ARG A 1 342 ? 11.133 -22.141 -17.031 1 69.5 342 ARG A C 1
ATOM 2529 O O . ARG A 1 342 ? 10.93 -23.344 -16.875 1 69.5 342 ARG A O 1
ATOM 2536 N N . GLU A 1 343 ? 11.031 -21.297 -16.094 1 70.38 343 GLU A N 1
ATOM 2537 C CA . GLU A 1 343 ? 10.648 -21.719 -14.742 1 70.38 343 GLU A CA 1
ATOM 2538 C C . GLU A 1 343 ? 9.211 -22.203 -14.711 1 70.38 343 GLU A C 1
ATOM 2540 O O . GLU A 1 343 ? 8.891 -23.156 -13.984 1 70.38 343 GLU A O 1
ATOM 2545 N N . LEU A 1 344 ? 8.344 -21.531 -15.398 1 68 344 LEU A N 1
ATOM 2546 C CA . LEU A 1 344 ? 6.957 -21.969 -15.5 1 68 344 LEU A CA 1
ATOM 2547 C C . LEU A 1 344 ? 6.867 -23.344 -16.141 1 68 344 LEU A C 1
ATOM 2549 O O . LEU A 1 344 ? 6.102 -24.203 -15.688 1 68 344 LEU A O 1
ATOM 2553 N N . ALA A 1 345 ? 7.641 -23.547 -17.125 1 64.62 345 ALA A N 1
ATOM 2554 C CA . ALA A 1 345 ? 7.66 -24.812 -17.828 1 64.62 345 ALA A CA 1
ATOM 2555 C C . ALA A 1 345 ? 8.203 -25.938 -16.953 1 64.62 345 ALA A C 1
ATOM 2557 O O . ALA A 1 345 ? 7.727 -27.062 -17.016 1 64.62 345 ALA A O 1
ATOM 2558 N N . ALA A 1 346 ? 9.172 -25.594 -16.188 1 62 346 ALA A N 1
ATOM 2559 C CA . ALA A 1 346 ? 9.805 -26.594 -15.328 1 62 346 ALA A CA 1
ATOM 2560 C C . ALA A 1 346 ? 8.852 -27.062 -14.234 1 62 346 ALA A C 1
ATOM 2562 O O . ALA A 1 346 ? 8.945 -28.203 -13.766 1 62 346 ALA A O 1
ATOM 2563 N N . ARG A 1 347 ? 8.133 -26.266 -13.688 1 59.03 347 ARG A N 1
ATOM 2564 C CA . ARG A 1 347 ? 7.25 -26.578 -12.562 1 59.03 347 ARG A CA 1
ATOM 2565 C C . ARG A 1 347 ? 5.902 -27.094 -13.055 1 59.03 347 ARG A C 1
ATOM 2567 O O . ARG A 1 347 ? 5.082 -27.547 -12.266 1 59.03 347 ARG A O 1
ATOM 2574 N N . SER A 1 348 ? 5.449 -26.594 -14.148 1 50.69 348 SER A N 1
ATOM 2575 C CA . SER A 1 348 ? 4.238 -27.172 -14.727 1 50.69 348 SER A CA 1
ATOM 2576 C C . SER A 1 348 ? 4.367 -28.688 -14.898 1 50.69 348 SER A C 1
ATOM 2578 O O . SER A 1 348 ? 5.246 -29.156 -15.633 1 50.69 348 SER A O 1
ATOM 2580 N N . ASP A 1 349 ? 4.438 -29.422 -13.93 1 41.66 349 ASP A N 1
ATOM 2581 C CA . ASP A 1 349 ? 4.25 -30.828 -14.258 1 41.66 349 ASP A CA 1
ATOM 2582 C C . ASP A 1 349 ? 3.275 -31 -15.43 1 41.66 349 ASP A C 1
ATOM 2584 O O . ASP A 1 349 ? 3.129 -32.094 -15.969 1 41.66 349 ASP A O 1
ATOM 2588 N N . HIS A 1 350 ? 2.082 -30.484 -15.273 1 34.56 350 HIS A N 1
ATOM 2589 C CA . HIS A 1 350 ? 0.955 -30.812 -16.141 1 34.56 350 HIS A CA 1
ATOM 2590 C C . HIS A 1 350 ? 1.235 -30.422 -17.578 1 34.56 350 HIS A C 1
ATOM 2592 O O . HIS A 1 350 ? 2.191 -29.703 -17.859 1 34.56 350 HIS A O 1
ATOM 2598 N N . CYS A 1 351 ? 0.04 -30.281 -18.578 1 31.5 351 CYS A N 1
ATOM 2599 C CA . CYS A 1 351 ? -0.316 -30.391 -19.984 1 31.5 351 CYS A CA 1
ATOM 2600 C C . CYS A 1 351 ? 0.233 -29.219 -20.781 1 31.5 351 CYS A C 1
ATOM 2602 O O . CYS A 1 351 ? 0.2 -29.219 -22.016 1 31.5 351 CYS A O 1
ATOM 2604 N N . SER A 1 352 ? 0.44 -27.953 -20.281 1 30.66 352 SER A N 1
ATOM 2605 C CA . SER A 1 352 ? 0.722 -26.984 -21.328 1 30.66 352 SER A CA 1
ATOM 2606 C C . SER A 1 352 ? 2.201 -26.984 -21.703 1 30.66 352 SER A C 1
ATOM 2608 O O . SER A 1 352 ? 2.727 -25.969 -22.172 1 30.66 352 SER A O 1
ATOM 2610 N N . ALA A 1 353 ? 3.125 -27.812 -21.391 1 29.48 353 ALA A N 1
ATOM 2611 C CA . ALA A 1 353 ? 4.395 -28.078 -22.062 1 29.48 353 ALA A CA 1
ATOM 2612 C C . ALA A 1 353 ? 4.289 -27.859 -23.562 1 29.48 353 ALA A C 1
ATOM 2614 O O . ALA A 1 353 ? 5.301 -27.656 -24.234 1 29.48 353 ALA A O 1
ATOM 2615 N N . ARG A 1 354 ? 3.166 -28.234 -24.234 1 29.77 354 ARG A N 1
ATOM 2616 C CA . ARG A 1 354 ? 2.951 -28.234 -25.672 1 29.77 354 ARG A CA 1
ATOM 2617 C C . ARG A 1 354 ? 3.062 -26.812 -26.234 1 29.77 354 ARG A C 1
ATOM 2619 O O . ARG A 1 354 ? 3.332 -26.641 -27.422 1 29.77 354 ARG A O 1
ATOM 2626 N N . LEU A 1 355 ? 2.689 -25.781 -25.438 1 28.42 355 LEU A N 1
ATOM 2627 C CA . LEU A 1 355 ? 2.621 -24.5 -26.156 1 28.42 355 LEU A CA 1
ATOM 2628 C C . LEU A 1 355 ? 4.016 -23.922 -26.359 1 28.42 355 LEU A C 1
ATOM 2630 O O . LEU A 1 355 ? 4.293 -23.328 -27.406 1 28.42 355 LEU A O 1
ATOM 2634 N N . TRP A 1 356 ? 4.953 -24.141 -25.484 1 29.64 356 TRP A N 1
ATOM 2635 C CA . TRP A 1 356 ? 6.219 -23.484 -25.766 1 29.64 356 TRP A CA 1
ATOM 2636 C C . TRP A 1 356 ? 7.02 -24.266 -26.797 1 29.64 356 TRP A C 1
ATOM 2638 O O . TRP A 1 356 ? 7.934 -23.719 -27.438 1 29.64 356 TRP A O 1
ATOM 2648 N N . ALA A 1 357 ? 6.84 -25.516 -27.031 1 28.31 357 ALA A N 1
ATOM 2649 C CA . ALA A 1 357 ? 7.535 -26.156 -28.156 1 28.31 357 ALA A CA 1
ATOM 2650 C C . ALA A 1 357 ? 7.254 -25.406 -29.469 1 28.31 357 ALA A C 1
ATOM 2652 O O . ALA A 1 357 ? 8.141 -25.281 -30.312 1 28.31 357 ALA A O 1
ATOM 2653 N N . TYR A 1 358 ? 6.066 -24.812 -29.609 1 28.53 358 TYR A N 1
ATOM 2654 C CA . TYR A 1 358 ? 5.789 -24.219 -30.906 1 28.53 358 TYR A CA 1
ATOM 2655 C C . TYR A 1 358 ? 6.535 -22.891 -31.062 1 28.53 358 TYR A C 1
ATOM 2657 O O . TYR A 1 358 ? 6.977 -22.547 -32.156 1 28.53 358 TYR A O 1
ATOM 2665 N N . ALA A 1 359 ? 6.832 -22.172 -29.938 1 31.52 359 ALA A N 1
ATOM 2666 C CA . ALA A 1 359 ? 7.5 -20.922 -30.266 1 31.52 359 ALA A CA 1
ATOM 2667 C C . ALA A 1 359 ? 8.969 -21.156 -30.625 1 31.52 359 ALA A C 1
ATOM 2669 O O . ALA A 1 359 ? 9.625 -20.281 -31.203 1 31.52 359 ALA A O 1
ATOM 2670 N N . ARG A 1 360 ? 9.594 -22.25 -30.266 1 29.53 360 ARG A N 1
ATOM 2671 C CA . ARG A 1 360 ? 10.922 -22.531 -30.812 1 29.53 360 ARG A CA 1
ATOM 2672 C C . ARG A 1 360 ? 10.875 -22.625 -32.344 1 29.53 360 ARG A C 1
ATOM 2674 O O . ARG A 1 360 ? 11.836 -22.25 -33 1 29.53 360 ARG A O 1
ATOM 2681 N N . LEU A 1 361 ? 9.906 -23.406 -32.812 1 31.17 361 LEU A N 1
ATOM 2682 C CA . LEU A 1 361 ? 10.055 -23.812 -34.219 1 31.17 361 LEU A CA 1
ATOM 2683 C C . LEU A 1 361 ? 9.977 -22.609 -35.156 1 31.17 361 LEU A C 1
ATOM 2685 O O . LEU A 1 361 ? 10.266 -22.734 -36.344 1 31.17 361 LEU A O 1
ATOM 2689 N N . ALA A 1 362 ? 9.336 -21.484 -34.719 1 30.62 362 ALA A N 1
ATOM 2690 C CA . ALA A 1 362 ? 9.227 -20.578 -35.875 1 30.62 362 ALA A CA 1
ATOM 2691 C C . ALA A 1 362 ? 10.555 -19.875 -36.125 1 30.62 362 ALA A C 1
ATOM 2693 O O . ALA A 1 362 ? 10.625 -18.953 -36.938 1 30.62 362 ALA A O 1
ATOM 2694 N N . GLN A 1 363 ? 11.625 -20.094 -35.219 1 31.59 363 GLN A N 1
ATOM 2695 C CA . GLN A 1 363 ? 12.844 -19.562 -35.812 1 31.59 363 GLN A CA 1
ATOM 2696 C C . GLN A 1 363 ? 13.219 -20.328 -37.094 1 31.59 363 GLN A C 1
ATOM 2698 O O . GLN A 1 363 ? 13.148 -21.562 -37.125 1 31.59 363 GLN A O 1
ATOM 2703 N N . PRO A 1 364 ? 13.125 -19.703 -38.281 1 30.03 364 PRO A N 1
ATOM 2704 C CA . PRO A 1 364 ? 13.672 -20.266 -39.531 1 30.03 364 PRO A CA 1
ATOM 2705 C C . PRO A 1 364 ? 15.047 -20.891 -39.344 1 30.03 364 PRO A C 1
ATOM 2707 O O . PRO A 1 364 ? 15.844 -20.406 -38.531 1 30.03 364 PRO A O 1
ATOM 2710 N N . GLN A 1 365 ? 15.211 -22.172 -39.375 1 27.77 365 GLN A N 1
ATOM 2711 C CA . GLN A 1 365 ? 16.422 -22.906 -39.719 1 27.77 365 GLN A CA 1
ATOM 2712 C C . GLN A 1 365 ? 17.125 -22.297 -40.906 1 27.77 365 GLN A C 1
ATOM 2714 O O . GLN A 1 365 ? 16.625 -22.344 -42.031 1 27.77 365 GLN A O 1
ATOM 2719 N N . ASN A 1 366 ? 17.594 -21.031 -40.969 1 24.72 366 ASN A N 1
ATOM 2720 C CA . ASN A 1 366 ? 18.5 -20.812 -42.094 1 24.72 366 ASN A CA 1
ATOM 2721 C C . ASN A 1 366 ? 19.453 -21.984 -42.281 1 24.72 366 ASN A C 1
ATOM 2723 O O . ASN A 1 366 ? 20.016 -22.5 -41.312 1 24.72 366 ASN A O 1
ATOM 2727 N N . ASP A 1 367 ? 19.328 -22.719 -43.375 1 24.62 367 ASP A N 1
ATOM 2728 C CA . ASP A 1 367 ? 20.047 -23.688 -44.188 1 24.62 367 ASP A CA 1
ATOM 2729 C C . ASP A 1 367 ? 21.562 -23.438 -44.156 1 24.62 367 ASP A C 1
ATOM 2731 O O . ASP A 1 367 ? 22 -22.297 -44.281 1 24.62 367 ASP A O 1
ATOM 2735 N N . ARG A 1 368 ? 22.156 -24.625 -44.094 1 20.91 368 ARG A N 1
ATOM 2736 C CA . ARG A 1 368 ? 23.156 -25.062 -45.062 1 20.91 368 ARG A CA 1
ATOM 2737 C C . ARG A 1 368 ? 22.562 -25.219 -46.438 1 20.91 368 ARG A C 1
ATOM 2739 O O . ARG A 1 368 ? 21.422 -25.672 -46.594 1 20.91 368 ARG A O 1
ATOM 2746 N N . MET B 1 1 ? -45.531 38.969 0.846 1 38.22 1 MET B N 1
ATOM 2747 C CA . MET B 1 1 ? -45.844 38.594 2.227 1 38.22 1 MET B CA 1
ATOM 2748 C C . MET B 1 1 ? -45.5 37.125 2.482 1 38.22 1 MET B C 1
ATOM 2750 O O . MET B 1 1 ? -45.938 36.25 1.739 1 38.22 1 MET B O 1
ATOM 2754 N N . THR B 1 2 ? -44.219 36.781 2.857 1 53.38 2 THR B N 1
ATOM 2755 C CA . THR B 1 2 ? -43.656 35.5 3.254 1 53.38 2 THR B CA 1
ATOM 2756 C C . THR B 1 2 ? -44.562 34.812 4.289 1 53.38 2 THR B C 1
ATOM 2758 O O . THR B 1 2 ? -44.281 34.844 5.488 1 53.38 2 THR B O 1
ATOM 2761 N N . ALA B 1 3 ? -45.781 34.844 4.27 1 59.25 3 ALA B N 1
ATOM 2762 C CA . ALA B 1 3 ? -46.75 34.438 5.266 1 59.25 3 ALA B CA 1
ATOM 2763 C C . ALA B 1 3 ? -46.688 32.938 5.527 1 59.25 3 ALA B C 1
ATOM 2765 O O . ALA B 1 3 ? -46.594 32.156 4.59 1 59.25 3 ALA B O 1
ATOM 2766 N N . GLY B 1 4 ? -46.188 32.594 6.762 1 74.19 4 GLY B N 1
ATOM 2767 C CA . GLY B 1 4 ? -46.312 31.328 7.48 1 74.19 4 GLY B CA 1
ATOM 2768 C C . GLY B 1 4 ? -45.031 30.516 7.508 1 74.19 4 GLY B C 1
ATOM 2769 O O . GLY B 1 4 ? -44.938 29.531 8.25 1 74.19 4 GLY B O 1
ATOM 2770 N N . VAL B 1 5 ? -44.125 30.938 6.5 1 81.38 5 VAL B N 1
ATOM 2771 C CA . VAL B 1 5 ? -42.938 30.109 6.523 1 81.38 5 VAL B CA 1
ATOM 2772 C C . VAL B 1 5 ? -41.906 30.75 7.445 1 81.38 5 VAL B C 1
ATOM 2774 O O . VAL B 1 5 ? -41.594 31.938 7.332 1 81.38 5 VAL B O 1
ATOM 2777 N N . ASP B 1 6 ? -41.406 30.078 8.414 1 88.06 6 ASP B N 1
ATOM 2778 C CA . ASP B 1 6 ? -40.312 30.484 9.281 1 88.06 6 ASP B CA 1
ATOM 2779 C C . ASP B 1 6 ? -38.969 30.359 8.562 1 88.06 6 ASP B C 1
ATOM 2781 O O . ASP B 1 6 ? -38.375 29.281 8.508 1 88.06 6 ASP B O 1
ATOM 2785 N N . ILE B 1 7 ? -38.531 31.578 8.031 1 89.75 7 ILE B N 1
ATOM 2786 C CA . ILE B 1 7 ? -37.312 31.594 7.23 1 89.75 7 ILE B CA 1
ATOM 2787 C C . ILE B 1 7 ? -36.125 31.156 8.086 1 89.75 7 ILE B C 1
ATOM 2789 O O . ILE B 1 7 ? -35.219 30.5 7.602 1 89.75 7 ILE B O 1
ATOM 2793 N N . ASP B 1 8 ? -36.125 31.516 9.328 1 91.44 8 ASP B N 1
ATOM 2794 C CA . ASP B 1 8 ? -35.031 31.156 10.227 1 91.44 8 ASP B CA 1
ATOM 2795 C C . ASP B 1 8 ? -34.969 29.656 10.43 1 91.44 8 ASP B C 1
ATOM 2797 O O . ASP B 1 8 ? -33.875 29.062 10.422 1 91.44 8 ASP B O 1
ATOM 2801 N N . GLU B 1 9 ? -36.031 29.109 10.594 1 92.06 9 GLU B N 1
ATOM 2802 C CA . GLU B 1 9 ? -36.062 27.656 10.727 1 92.06 9 GLU B CA 1
ATOM 2803 C C . GLU B 1 9 ? -35.625 26.969 9.438 1 92.06 9 GLU B C 1
ATOM 2805 O O . GLU B 1 9 ? -34.906 25.969 9.477 1 92.06 9 GLU B O 1
ATOM 2810 N N . LEU B 1 10 ? -36.125 27.469 8.375 1 92.75 10 LEU B N 1
ATOM 2811 C CA . LEU B 1 10 ? -35.719 26.938 7.066 1 92.75 10 LEU B CA 1
ATOM 2812 C C . LEU B 1 10 ? -34.219 26.984 6.879 1 92.75 10 LEU B C 1
ATOM 2814 O O . LEU B 1 10 ? -33.594 26 6.496 1 92.75 10 LEU B O 1
ATOM 2818 N N . ARG B 1 11 ? -33.656 28.078 7.203 1 92.75 11 ARG B N 1
ATOM 2819 C CA . ARG B 1 11 ? -32.219 28.266 7.09 1 92.75 11 ARG B CA 1
ATOM 2820 C C . ARG B 1 11 ? -31.453 27.312 8.008 1 92.75 11 ARG B C 1
ATOM 2822 O O . ARG B 1 11 ? -30.438 26.734 7.613 1 92.75 11 ARG B O 1
ATOM 2829 N N . ALA B 1 12 ? -31.953 27.219 9.164 1 93.38 12 ALA B N 1
ATOM 2830 C CA . ALA B 1 12 ? -31.297 26.344 10.141 1 93.38 12 ALA B CA 1
ATOM 2831 C C . ALA B 1 12 ? -31.312 24.891 9.68 1 93.38 12 ALA B C 1
ATOM 2833 O O . ALA B 1 12 ? -30.297 24.188 9.789 1 93.38 12 ALA B O 1
ATOM 2834 N N . ARG B 1 13 ? -32.344 24.453 9.195 1 93.38 13 ARG B N 1
ATOM 2835 C CA . ARG B 1 13 ? -32.469 23.062 8.758 1 93.38 13 ARG B CA 1
ATOM 2836 C C . ARG B 1 13 ? -31.641 22.781 7.523 1 93.38 13 ARG B C 1
ATOM 2838 O O . ARG B 1 13 ? -31.016 21.719 7.414 1 93.38 13 ARG B O 1
ATOM 2845 N N . ILE B 1 14 ? -31.688 23.688 6.621 1 94 14 ILE B N 1
ATOM 2846 C CA . ILE B 1 14 ? -30.875 23.516 5.422 1 94 14 ILE B CA 1
ATOM 2847 C C . ILE B 1 14 ? -29.391 23.578 5.785 1 94 14 ILE B C 1
ATOM 2849 O O . ILE B 1 14 ? -28.594 22.781 5.281 1 94 14 ILE B O 1
ATOM 2853 N N . GLY B 1 15 ? -29.109 24.406 6.652 1 92.94 15 GLY B N 1
ATOM 2854 C CA . GLY B 1 15 ? -27.734 24.562 7.109 1 92.94 15 GLY B CA 1
ATOM 2855 C C . GLY B 1 15 ? -27.219 23.328 7.824 1 92.94 15 GLY B C 1
ATOM 2856 O O . GLY B 1 15 ? -26 23.094 7.859 1 92.94 15 GLY B O 1
ATOM 2857 N N . ALA B 1 16 ? -28.062 22.562 8.312 1 91.31 16 ALA B N 1
ATOM 2858 C CA . ALA B 1 16 ? -27.703 21.375 9.094 1 91.31 16 ALA B CA 1
ATOM 2859 C C . ALA B 1 16 ? -27.422 20.188 8.188 1 91.31 16 ALA B C 1
ATOM 2861 O O . ALA B 1 16 ? -26.922 19.156 8.641 1 91.31 16 ALA B O 1
ATOM 2862 N N . ILE B 1 17 ? -27.688 20.359 6.953 1 90.19 17 ILE B N 1
ATOM 2863 C CA . ILE B 1 17 ? -27.375 19.297 6.008 1 90.19 17 ILE B CA 1
ATOM 2864 C C . ILE B 1 17 ? -25.859 19.062 5.996 1 90.19 17 ILE B C 1
ATOM 2866 O O . ILE B 1 17 ? -25.078 20 5.945 1 90.19 17 ILE B O 1
ATOM 2870 N N . ARG B 1 18 ? -25.391 17.828 6.031 1 85.5 18 ARG B N 1
ATOM 2871 C CA . ARG B 1 18 ? -23.984 17.484 6.098 1 85.5 18 ARG B CA 1
ATOM 2872 C C . ARG B 1 18 ? -23.438 17.125 4.715 1 85.5 18 ARG B C 1
ATOM 2874 O O . ARG B 1 18 ? -24.094 16.422 3.947 1 85.5 18 ARG B O 1
ATOM 2881 N N . ASP B 1 19 ? -22.328 17.766 4.461 1 77.94 19 ASP B N 1
ATOM 2882 C CA . ASP B 1 19 ? -21.594 17.344 3.271 1 77.94 19 ASP B CA 1
ATOM 2883 C C . ASP B 1 19 ? -20.938 15.984 3.475 1 77.94 19 ASP B C 1
ATOM 2885 O O . ASP B 1 19 ? -20.141 15.805 4.402 1 77.94 19 ASP B O 1
ATOM 2889 N N . PRO B 1 20 ? -21.266 15.094 2.637 1 67.81 20 PRO B N 1
ATOM 2890 C CA . PRO B 1 20 ? -20.75 13.742 2.852 1 67.81 20 PRO B CA 1
ATOM 2891 C C . PRO B 1 20 ? -19.25 13.648 2.629 1 67.81 20 PRO B C 1
ATOM 2893 O O . PRO B 1 20 ? -18.594 12.766 3.191 1 67.81 20 PRO B O 1
ATOM 2896 N N . GLU B 1 21 ? -18.719 14.508 1.812 1 63.09 21 GLU B N 1
ATOM 2897 C CA . GLU B 1 21 ? -17.281 14.453 1.515 1 63.09 21 GLU B CA 1
ATOM 2898 C C . GLU B 1 21 ? -16.469 15.141 2.602 1 63.09 21 GLU B C 1
ATOM 2900 O O . GLU B 1 21 ? -15.422 14.641 3.012 1 63.09 21 GLU B O 1
ATOM 2905 N N . LEU B 1 22 ? -17.031 16.281 3.023 1 68.94 22 LEU B N 1
ATOM 2906 C CA . LEU B 1 22 ? -16.297 17.109 3.98 1 68.94 22 LEU B CA 1
ATOM 2907 C C . LEU B 1 22 ? -16.75 16.812 5.406 1 68.94 22 LEU B C 1
ATOM 2909 O O . LEU B 1 22 ? -16.078 17.203 6.367 1 68.94 22 LEU B O 1
ATOM 2913 N N . ASP B 1 23 ? -17.828 16.047 5.512 1 71.56 23 ASP B N 1
ATOM 2914 C CA . ASP B 1 23 ? -18.391 15.617 6.789 1 71.56 23 ASP B CA 1
ATOM 2915 C C . ASP B 1 23 ? -18.594 16.812 7.73 1 71.56 23 ASP B C 1
ATOM 2917 O O . ASP B 1 23 ? -18.141 16.781 8.875 1 71.56 23 ASP B O 1
ATOM 2921 N N . ALA B 1 24 ? -19.078 17.844 7.25 1 78.5 24 ALA B N 1
ATOM 2922 C CA . ALA B 1 24 ? -19.469 19.047 7.965 1 78.5 24 ALA B CA 1
ATOM 2923 C C . ALA B 1 24 ? -20.75 19.641 7.383 1 78.5 24 ALA B C 1
ATOM 2925 O O . ALA B 1 24 ? -21.125 19.328 6.25 1 78.5 24 ALA B O 1
ATOM 2926 N N . THR B 1 25 ? -21.422 20.391 8.203 1 86.56 25 THR B N 1
ATOM 2927 C CA . THR B 1 25 ? -22.703 20.953 7.758 1 86.56 25 THR B CA 1
ATOM 2928 C C . THR B 1 25 ? -22.469 22.094 6.77 1 86.56 25 THR B C 1
ATOM 2930 O O . THR B 1 25 ? -21.391 22.672 6.73 1 86.56 25 THR B O 1
ATOM 2933 N N . LEU B 1 26 ? -23.5 22.344 6 1 88.75 26 LEU B N 1
ATOM 2934 C CA . LEU B 1 26 ? -23.438 23.438 5.035 1 88.75 26 LEU B CA 1
ATOM 2935 C C . LEU B 1 26 ? -23.141 24.75 5.738 1 88.75 26 LEU B C 1
ATOM 2937 O O . LEU B 1 26 ? -22.406 25.594 5.223 1 88.75 26 LEU B O 1
ATOM 2941 N N . SER B 1 27 ? -23.688 24.891 6.914 1 88.5 27 SER B N 1
ATOM 2942 C CA . SER B 1 27 ? -23.469 26.109 7.691 1 88.5 27 SER B CA 1
ATOM 2943 C C . SER B 1 27 ? -22.016 26.203 8.172 1 88.5 27 SER B C 1
ATOM 2945 O O . SER B 1 27 ? -21.406 27.266 8.086 1 88.5 27 SER B O 1
ATOM 2947 N N . GLU B 1 28 ? -21.484 25.109 8.633 1 84.81 28 GLU B N 1
ATOM 2948 C CA . GLU B 1 28 ? -20.109 25.078 9.109 1 84.81 28 GLU B CA 1
ATOM 2949 C C . GLU B 1 28 ? -19.125 25.391 7.98 1 84.81 28 GLU B C 1
ATOM 2951 O O . GLU B 1 28 ? -18.109 26.047 8.203 1 84.81 28 GLU B O 1
ATOM 2956 N N . LEU B 1 29 ? -19.516 24.938 6.832 1 83.25 29 LEU B N 1
ATOM 2957 C CA . LEU B 1 29 ? -18.609 25.031 5.688 1 83.25 29 LEU B CA 1
ATOM 2958 C C . LEU B 1 29 ? -18.766 26.391 5 1 83.25 29 LEU B C 1
ATOM 2960 O O . LEU B 1 29 ? -17.969 26.734 4.109 1 83.25 29 LEU B O 1
ATOM 2964 N N . GLY B 1 30 ? -19.734 27.156 5.395 1 85.12 30 GLY B N 1
ATOM 2965 C CA . GLY B 1 30 ? -20.016 28.422 4.734 1 85.12 30 GLY B CA 1
ATOM 2966 C C . GLY B 1 30 ? -20.578 28.25 3.336 1 85.12 30 GLY B C 1
ATOM 2967 O O . GLY B 1 30 ? -20.375 29.109 2.477 1 85.12 30 GLY B O 1
ATOM 2968 N N . MET B 1 31 ? -21.141 27.141 3.18 1 88.19 31 MET B N 1
ATOM 2969 C CA . MET B 1 31 ? -21.625 26.828 1.841 1 88.19 31 MET B CA 1
ATOM 2970 C C . MET B 1 31 ? -23.078 27.281 1.668 1 88.19 31 MET B C 1
ATOM 2972 O O . MET B 1 31 ? -23.578 27.344 0.546 1 88.19 31 MET B O 1
ATOM 2976 N N . LEU B 1 32 ? -23.797 27.625 2.713 1 91.56 32 LEU B N 1
ATOM 2977 C CA . LEU B 1 32 ? -25.172 28.094 2.619 1 91.56 32 LEU B CA 1
ATOM 2978 C C . LEU B 1 32 ? -25.219 29.594 2.342 1 91.56 32 LEU B C 1
ATOM 2980 O O . LEU B 1 32 ? -24.672 30.391 3.105 1 91.56 32 LEU B O 1
ATOM 2984 N N . GLY B 1 33 ? -25.703 29.859 1.2 1 90.19 33 GLY B N 1
ATOM 2985 C CA . GLY B 1 33 ? -25.875 31.266 0.85 1 90.19 33 GLY B CA 1
ATOM 2986 C C . GLY B 1 33 ? -27.203 31.828 1.306 1 90.19 33 GLY B C 1
ATOM 2987 O O . GLY B 1 33 ? -27.703 31.484 2.383 1 90.19 33 GLY B O 1
ATOM 2988 N N . ASP B 1 34 ? -27.672 32.719 0.432 1 91 34 ASP B N 1
ATOM 2989 C CA . ASP B 1 34 ? -28.922 33.406 0.763 1 91 34 ASP B CA 1
ATOM 2990 C C . ASP B 1 34 ? -30.125 32.469 0.602 1 91 34 ASP B C 1
ATOM 2992 O O . ASP B 1 34 ? -30.141 31.656 -0.307 1 91 34 ASP B O 1
ATOM 2996 N N . VAL B 1 35 ? -31.047 32.625 1.541 1 92.88 35 VAL B N 1
ATOM 2997 C CA . VAL B 1 35 ? -32.344 31.922 1.468 1 92.88 35 VAL B CA 1
ATOM 2998 C C . VAL B 1 35 ? -33.469 32.969 1.396 1 92.88 35 VAL B C 1
ATOM 3000 O O . VAL B 1 35 ? -33.625 33.781 2.295 1 92.88 35 VAL B O 1
ATOM 3003 N N . THR B 1 36 ? -34.125 32.875 0.242 1 92.31 36 THR B N 1
ATOM 3004 C CA . THR B 1 36 ? -35.25 33.781 0.055 1 92.31 36 THR B CA 1
ATOM 3005 C C . THR B 1 36 ? -36.531 33.031 -0.206 1 92.31 36 THR B C 1
ATOM 3007 O O . THR B 1 36 ? -36.531 31.984 -0.885 1 92.31 36 THR B O 1
ATOM 3010 N N . VAL B 1 37 ? -37.594 33.562 0.405 1 91.88 37 VAL B N 1
ATOM 3011 C CA . VAL B 1 37 ? -38.906 32.906 0.256 1 91.88 37 VAL B CA 1
ATOM 3012 C C . VAL B 1 37 ? -39.906 33.906 -0.322 1 91.88 37 VAL B C 1
ATOM 3014 O O . VAL B 1 37 ? -40.031 35.031 0.174 1 91.88 37 VAL B O 1
ATOM 3017 N N . THR B 1 38 ? -40.438 33.531 -1.407 1 90.56 38 THR B N 1
ATOM 3018 C CA . THR B 1 38 ? -41.562 34.281 -1.979 1 90.56 38 THR B CA 1
ATOM 3019 C C . THR B 1 38 ? -42.844 33.5 -1.879 1 90.56 38 THR B C 1
ATOM 3021 O O . THR B 1 38 ? -42.906 32.438 -1.25 1 90.56 38 THR B O 1
ATOM 3024 N N . ALA B 1 39 ? -43.906 34.094 -2.453 1 88.94 39 ALA B N 1
ATOM 3025 C CA . ALA B 1 39 ? -45.219 33.469 -2.395 1 88.94 39 ALA B CA 1
ATOM 3026 C C . ALA B 1 39 ? -45.219 32.125 -3.156 1 88.94 39 ALA B C 1
ATOM 3028 O O . ALA B 1 39 ? -45.938 31.203 -2.795 1 88.94 39 ALA B O 1
ATOM 3029 N N . THR B 1 40 ? -44.281 31.969 -4.035 1 91.31 40 THR B N 1
ATOM 3030 C CA . THR B 1 40 ? -44.406 30.781 -4.887 1 91.31 40 THR B CA 1
ATOM 3031 C C . THR B 1 40 ? -43.062 30.031 -4.918 1 91.31 40 THR B C 1
ATOM 3033 O O . THR B 1 40 ? -43 28.891 -5.387 1 91.31 40 THR B O 1
ATOM 3036 N N . THR B 1 41 ? -42.125 30.719 -4.398 1 92.56 41 THR B N 1
ATOM 3037 C CA . THR B 1 41 ? -40.844 30.094 -4.609 1 92.56 41 THR B CA 1
ATOM 3038 C C . THR B 1 41 ? -39.969 30.203 -3.354 1 92.56 41 THR B C 1
ATOM 3040 O O . THR B 1 41 ? -40.156 31.109 -2.547 1 92.56 41 THR B O 1
ATOM 3043 N N . VAL B 1 42 ? -39.156 29.219 -3.08 1 92.94 42 VAL B N 1
ATOM 3044 C CA . VAL B 1 42 ? -38.031 29.25 -2.148 1 92.94 42 VAL B CA 1
ATOM 3045 C C . VAL B 1 42 ? -36.719 29.203 -2.92 1 92.94 42 VAL B C 1
ATOM 3047 O O . VAL B 1 42 ? -36.469 28.266 -3.691 1 92.94 42 VAL B O 1
ATOM 3050 N N . ARG B 1 43 ? -35.938 30.234 -2.807 1 92.81 43 ARG B N 1
ATOM 3051 C CA . ARG B 1 43 ? -34.656 30.281 -3.455 1 92.81 43 ARG B CA 1
ATOM 3052 C C . ARG B 1 43 ? -33.531 30.094 -2.439 1 92.81 43 ARG B C 1
ATOM 3054 O O . ARG B 1 43 ? -33.469 30.781 -1.418 1 92.81 43 ARG B O 1
ATOM 3061 N N . VAL B 1 44 ? -32.688 29.094 -2.672 1 93.81 44 VAL B N 1
ATOM 3062 C CA . VAL B 1 44 ? -31.594 28.781 -1.771 1 93.81 44 VAL B CA 1
ATOM 3063 C C . VAL B 1 44 ? -30.281 28.859 -2.525 1 93.81 44 VAL B C 1
ATOM 3065 O O . VAL B 1 44 ? -30.109 28.234 -3.576 1 93.81 44 VAL B O 1
ATOM 3068 N N . GLY B 1 45 ? -29.344 29.641 -2.006 1 92.56 45 GLY B N 1
ATOM 3069 C CA . GLY B 1 45 ? -27.984 29.656 -2.543 1 92.56 45 GLY B CA 1
ATOM 3070 C C . GLY B 1 45 ? -27.078 28.641 -1.896 1 92.56 45 GLY B C 1
ATOM 3071 O O . GLY B 1 45 ? -27.047 28.516 -0.671 1 92.56 45 GLY B O 1
ATOM 3072 N N . ILE B 1 46 ? -26.359 27.859 -2.676 1 89.69 46 ILE B N 1
ATOM 3073 C CA . ILE B 1 46 ? -25.359 26.922 -2.199 1 89.69 46 ILE B CA 1
ATOM 3074 C C . ILE B 1 46 ? -24.062 27.125 -2.955 1 89.69 46 ILE B C 1
ATOM 3076 O O . ILE B 1 46 ? -24.031 27.125 -4.188 1 89.69 46 ILE B O 1
ATOM 3080 N N . ALA B 1 47 ? -23.016 27.359 -2.186 1 86.69 47 ALA B N 1
ATOM 3081 C CA . ALA B 1 47 ? -21.672 27.453 -2.762 1 86.69 47 ALA B CA 1
ATOM 3082 C C . ALA B 1 47 ? -20.922 26.141 -2.615 1 86.69 47 ALA B C 1
ATOM 3084 O O . ALA B 1 47 ? -20.609 25.719 -1.499 1 86.69 47 ALA B O 1
ATOM 3085 N N . LEU B 1 48 ? -20.578 25.484 -3.715 1 80.12 48 LEU B N 1
ATOM 3086 C CA . LEU B 1 48 ? -19.938 24.172 -3.715 1 80.12 48 LEU B CA 1
ATOM 3087 C C . LEU B 1 48 ? -18.438 24.297 -3.883 1 80.12 48 LEU B C 1
ATOM 3089 O O . LEU B 1 48 ? -17.938 25.312 -4.391 1 80.12 48 LEU B O 1
ATOM 3093 N N . THR B 1 49 ? -17.656 23.281 -3.279 1 66.75 49 THR B N 1
ATOM 3094 C CA . THR B 1 49 ? -16.203 23.266 -3.438 1 66.75 49 THR B CA 1
ATOM 3095 C C . THR B 1 49 ? -15.828 23.078 -4.902 1 66.75 49 THR B C 1
ATOM 3097 O O . THR B 1 49 ? -14.844 23.656 -5.375 1 66.75 49 THR B O 1
ATOM 3100 N N . THR B 1 50 ? -16.422 22.141 -5.508 1 56.91 50 THR B N 1
ATOM 3101 C CA . THR B 1 50 ? -16.297 21.984 -6.953 1 56.91 50 THR B CA 1
ATOM 3102 C C . THR B 1 50 ? -17.672 21.812 -7.602 1 56.91 50 THR B C 1
ATOM 3104 O O . THR B 1 50 ? -18.594 21.281 -6.984 1 56.91 50 THR B O 1
ATOM 3107 N N . LEU B 1 51 ? -17.906 22.516 -8.711 1 53.38 51 LEU B N 1
ATOM 3108 C CA . LEU B 1 51 ? -19.203 22.438 -9.391 1 53.38 51 LEU B CA 1
ATOM 3109 C C . LEU B 1 51 ? -19.484 21.016 -9.836 1 53.38 51 LEU B C 1
ATOM 3111 O O . LEU B 1 51 ? -20.656 20.625 -9.992 1 53.38 51 LEU B O 1
ATOM 3115 N N . GLY B 1 52 ? -18.531 20.25 -9.977 1 51.5 52 GLY B N 1
ATOM 3116 C CA . GLY B 1 52 ? -18.719 18.859 -10.352 1 51.5 52 GLY B CA 1
ATOM 3117 C C . GLY B 1 52 ? -18.844 17.922 -9.156 1 51.5 52 GLY B C 1
ATOM 3118 O O . GLY B 1 52 ? -18.625 16.719 -9.281 1 51.5 52 GLY B O 1
ATOM 3119 N N . CYS B 1 53 ? -19.297 18.484 -8.133 1 57.94 53 CYS B N 1
ATOM 3120 C CA . CYS B 1 53 ? -19.359 17.703 -6.898 1 57.94 53 CYS B CA 1
ATOM 3121 C C . CYS B 1 53 ? -20.5 16.703 -6.93 1 57.94 53 CYS B C 1
ATOM 3123 O O . CYS B 1 53 ? -21.641 17.062 -7.211 1 57.94 53 CYS B O 1
ATOM 3125 N N . PRO B 1 54 ? -20.281 15.461 -6.828 1 57.22 54 PRO B N 1
ATOM 3126 C CA . PRO B 1 54 ? -21.312 14.422 -6.832 1 57.22 54 PRO B CA 1
ATOM 3127 C C . PRO B 1 54 ? -22.391 14.648 -5.77 1 57.22 54 PRO B C 1
ATOM 3129 O O . PRO B 1 54 ? -23.516 14.188 -5.922 1 57.22 54 PRO B O 1
ATOM 3132 N N . ALA B 1 55 ? -22.078 15.445 -4.859 1 65.88 55 ALA B N 1
ATOM 3133 C CA . ALA B 1 55 ? -23.031 15.625 -3.754 1 65.88 55 ALA B CA 1
ATOM 3134 C C . ALA B 1 55 ? -24.125 16.625 -4.121 1 65.88 55 ALA B C 1
ATOM 3136 O O . ALA B 1 55 ? -25.094 16.781 -3.383 1 65.88 55 ALA B O 1
ATOM 3137 N N . ARG B 1 56 ? -24.062 17.203 -5.281 1 75.06 56 ARG B N 1
ATOM 3138 C CA . ARG B 1 56 ? -24.984 18.234 -5.695 1 75.06 56 ARG B CA 1
ATOM 3139 C C . ARG B 1 56 ? -26.422 17.719 -5.691 1 75.06 56 ARG B C 1
ATOM 3141 O O . ARG B 1 56 ? -27.312 18.359 -5.129 1 75.06 56 ARG B O 1
ATOM 3148 N N . ALA B 1 57 ? -26.5 16.594 -6.301 1 76.25 57 ALA B N 1
ATOM 3149 C CA . ALA B 1 57 ? -27.844 16.016 -6.402 1 76.25 57 ALA B CA 1
ATOM 3150 C C . ALA B 1 57 ? -28.406 15.68 -5.023 1 76.25 57 ALA B C 1
ATOM 3152 O O . ALA B 1 57 ? -29.594 15.875 -4.762 1 76.25 57 ALA B O 1
ATOM 3153 N N . ARG B 1 58 ? -27.562 15.234 -4.262 1 78.81 58 ARG B N 1
ATOM 3154 C CA . ARG B 1 58 ? -27.984 14.898 -2.902 1 78.81 58 ARG B CA 1
ATOM 3155 C C . ARG B 1 58 ? -28.422 16.141 -2.143 1 78.81 58 ARG B C 1
ATOM 3157 O O . ARG B 1 58 ? -29.438 16.125 -1.445 1 78.81 58 ARG B O 1
ATOM 3164 N N . PHE B 1 59 ? -27.719 17.219 -2.295 1 86.88 59 PHE B N 1
ATOM 3165 C CA . PHE B 1 59 ? -28.078 18.469 -1.624 1 86.88 59 PHE B CA 1
ATOM 3166 C C . PHE B 1 59 ? -29.422 18.984 -2.098 1 86.88 59 PHE B C 1
ATOM 3168 O O . PHE B 1 59 ? -30.266 19.359 -1.285 1 86.88 59 PHE B O 1
ATOM 3175 N N . ARG B 1 60 ? -29.641 18.906 -3.367 1 87.5 60 ARG B N 1
ATOM 3176 C CA . ARG B 1 60 ? -30.906 19.375 -3.93 1 87.5 60 ARG B CA 1
ATOM 3177 C C . ARG B 1 60 ? -32.062 18.578 -3.395 1 87.5 60 ARG B C 1
ATOM 3179 O O . ARG B 1 60 ? -33.125 19.125 -3.064 1 87.5 60 ARG B O 1
ATOM 3186 N N . GLY B 1 61 ? -31.844 17.328 -3.307 1 88.94 61 GLY B N 1
ATOM 3187 C CA . GLY B 1 61 ? -32.875 16.469 -2.781 1 88.94 61 GLY B CA 1
ATOM 3188 C C . GLY B 1 61 ? -33.219 16.734 -1.325 1 88.94 61 GLY B C 1
ATOM 3189 O O . GLY B 1 61 ? -34.375 16.859 -0.956 1 88.94 61 GLY B O 1
ATOM 3190 N N . GLU B 1 62 ? -32.219 16.812 -0.599 1 91.62 62 GLU B N 1
ATOM 3191 C CA . GLU B 1 62 ? -32.438 17.031 0.829 1 91.62 62 GLU B CA 1
ATOM 3192 C C . GLU B 1 62 ? -33.031 18.406 1.086 1 91.62 62 GLU B C 1
ATOM 3194 O O . GLU B 1 62 ? -33.938 18.547 1.931 1 91.62 62 GLU B O 1
ATOM 3199 N N . ILE B 1 63 ? -32.625 19.406 0.341 1 93 63 ILE B N 1
ATOM 3200 C CA . ILE B 1 63 ? -33.188 20.734 0.478 1 93 63 ILE B CA 1
ATOM 3201 C C . ILE B 1 63 ? -34.656 20.734 0.045 1 93 63 ILE B C 1
ATOM 3203 O O . ILE B 1 63 ? -35.5 21.344 0.699 1 93 63 ILE B O 1
ATOM 3207 N N . GLY B 1 64 ? -34.844 20.047 -1.004 1 91.94 64 GLY B N 1
ATOM 3208 C CA . GLY B 1 64 ? -36.219 19.922 -1.477 1 91.94 64 GLY B CA 1
ATOM 3209 C C . GLY B 1 64 ? -37.156 19.344 -0.438 1 91.94 64 GLY B C 1
ATOM 3210 O O . GLY B 1 64 ? -38.25 19.859 -0.248 1 91.94 64 GLY B O 1
ATOM 3211 N N . ALA B 1 65 ? -36.688 18.328 0.184 1 92.12 65 ALA B N 1
ATOM 3212 C CA . ALA B 1 65 ? -37.5 17.703 1.22 1 92.12 65 ALA B CA 1
ATOM 3213 C C . ALA B 1 65 ? -37.812 18.672 2.359 1 92.12 65 ALA B C 1
ATOM 3215 O O . ALA B 1 65 ? -38.906 18.703 2.885 1 92.12 65 ALA B O 1
ATOM 3216 N N . ILE B 1 66 ? -36.875 19.359 2.73 1 93.38 66 ILE B N 1
ATOM 3217 C CA . ILE B 1 66 ? -37 20.328 3.812 1 93.38 66 ILE B CA 1
ATOM 3218 C C . ILE B 1 66 ? -38 21.422 3.4 1 93.38 66 ILE B C 1
ATOM 3220 O O . ILE B 1 66 ? -38.875 21.812 4.188 1 93.38 66 ILE B O 1
ATOM 3224 N N . VAL B 1 67 ? -37.938 21.859 2.15 1 92.62 67 VAL B N 1
ATOM 3225 C CA . VAL B 1 67 ? -38.812 22.906 1.648 1 92.62 67 VAL B CA 1
ATOM 3226 C C . VAL B 1 67 ? -40.219 22.391 1.557 1 92.62 67 VAL B C 1
ATOM 3228 O O . VAL B 1 67 ? -41.188 23.109 1.888 1 92.62 67 VAL B O 1
ATOM 3231 N N . ASP B 1 68 ? -40.281 21.188 1.167 1 92 68 ASP B N 1
ATOM 3232 C CA . ASP B 1 68 ? -41.625 20.594 1.083 1 92 68 ASP B CA 1
ATOM 3233 C C . ASP B 1 68 ? -42.281 20.547 2.457 1 92 68 ASP B C 1
ATOM 3235 O O . ASP B 1 68 ? -43.5 20.688 2.568 1 92 68 ASP B O 1
ATOM 3239 N N . GLU B 1 69 ? -41.531 20.344 3.367 1 91.62 69 GLU B N 1
ATOM 3240 C CA . GLU B 1 69 ? -42.031 20.203 4.73 1 91.62 69 GLU B CA 1
ATOM 3241 C C . GLU B 1 69 ? -42.312 21.562 5.344 1 91.62 69 GLU B C 1
ATOM 3243 O O . GLU B 1 69 ? -43.375 21.766 5.941 1 91.62 69 GLU B O 1
ATOM 3248 N N . LEU B 1 70 ? -41.469 22.469 5.168 1 92.31 70 LEU B N 1
ATOM 3249 C CA . LEU B 1 70 ? -41.562 23.719 5.926 1 92.31 70 LEU B CA 1
ATOM 3250 C C . LEU B 1 70 ? -42.219 24.812 5.105 1 92.31 70 LEU B C 1
ATOM 3252 O O . LEU B 1 70 ? -42.688 25.797 5.66 1 92.31 70 LEU B O 1
ATOM 3256 N N . ALA B 1 71 ? -42.219 24.656 3.809 1 90.19 71 ALA B N 1
ATOM 3257 C CA . ALA B 1 71 ? -42.812 25.625 2.908 1 90.19 71 ALA B CA 1
ATOM 3258 C C . ALA B 1 71 ? -43.594 24.922 1.79 1 90.19 71 ALA B C 1
ATOM 3260 O O . ALA B 1 71 ? -43.281 25.109 0.61 1 90.19 71 ALA B O 1
ATOM 3261 N N . PRO B 1 72 ? -44.594 24.266 2.295 1 89.62 72 PRO B N 1
ATOM 3262 C CA . PRO B 1 72 ? -45.344 23.484 1.294 1 89.62 72 PRO B CA 1
ATOM 3263 C C . PRO B 1 72 ? -45.938 24.359 0.191 1 89.62 72 PRO B C 1
ATOM 3265 O O . PRO B 1 72 ? -46.375 25.484 0.46 1 89.62 72 PRO B O 1
ATOM 3268 N N . GLY B 1 73 ? -45.969 23.812 -1.069 1 88.19 73 GLY B N 1
ATOM 3269 C CA . GLY B 1 73 ? -46.594 24.484 -2.197 1 88.19 73 GLY B CA 1
ATOM 3270 C C . GLY B 1 73 ? -45.656 25.422 -2.938 1 88.19 73 GLY B C 1
ATOM 3271 O O . GLY B 1 73 ? -46.031 26 -3.959 1 88.19 73 GLY B O 1
ATOM 3272 N N . ARG B 1 74 ? -44.562 25.672 -2.42 1 90.81 74 ARG B N 1
ATOM 3273 C CA . ARG B 1 74 ? -43.594 26.547 -3.07 1 90.81 74 ARG B CA 1
ATOM 3274 C C . ARG B 1 74 ? -42.594 25.75 -3.877 1 90.81 74 ARG B C 1
ATOM 3276 O O . ARG B 1 74 ? -42.219 24.641 -3.492 1 90.81 74 ARG B O 1
ATOM 3283 N N . SER B 1 75 ? -42.156 26.297 -5.031 1 92.38 75 SER B N 1
ATOM 3284 C CA . SER B 1 75 ? -41.156 25.672 -5.867 1 92.38 75 SER B CA 1
ATOM 3285 C C . SER B 1 75 ? -39.75 26.016 -5.379 1 92.38 75 SER B C 1
ATOM 3287 O O . SER B 1 75 ? -39.5 27.141 -4.938 1 92.38 75 SER B O 1
ATOM 3289 N N . LEU B 1 76 ? -38.875 25.062 -5.395 1 92.31 76 LEU B N 1
ATOM 3290 C CA . LEU B 1 76 ? -37.5 25.25 -4.949 1 92.31 76 LEU B CA 1
ATOM 3291 C C . LEU B 1 76 ? -36.594 25.641 -6.113 1 92.31 76 LEU B C 1
ATOM 3293 O O . LEU B 1 76 ? -36.625 25.016 -7.176 1 92.31 76 LEU B O 1
ATOM 3297 N N . ILE B 1 77 ? -35.906 26.719 -5.977 1 91.12 77 ILE B N 1
ATOM 3298 C CA . ILE B 1 77 ? -34.844 27.109 -6.887 1 91.12 77 ILE B CA 1
ATOM 3299 C C . ILE B 1 77 ? -33.5 27.125 -6.137 1 91.12 77 ILE B C 1
ATOM 3301 O O . ILE B 1 77 ? -33.344 27.859 -5.16 1 91.12 77 ILE B O 1
ATOM 3305 N N . VAL B 1 78 ? -32.594 26.266 -6.582 1 91.81 78 VAL B N 1
ATOM 3306 C CA . VAL B 1 78 ? -31.281 26.219 -5.953 1 91.81 78 VAL B CA 1
ATOM 3307 C C . VAL B 1 78 ? -30.266 26.906 -6.848 1 91.81 78 VAL B C 1
ATOM 3309 O O . VAL B 1 78 ? -30.047 26.5 -7.992 1 91.81 78 VAL B O 1
ATOM 3312 N N . ASP B 1 79 ? -29.688 28.016 -6.352 1 89.5 79 ASP B N 1
ATOM 3313 C CA . ASP B 1 79 ? -28.578 28.688 -7.039 1 89.5 79 ASP B CA 1
ATOM 3314 C C . ASP B 1 79 ? -27.234 28.109 -6.609 1 89.5 79 ASP B C 1
ATOM 3316 O O . ASP B 1 79 ? -26.734 28.422 -5.527 1 89.5 79 ASP B O 1
ATOM 3320 N N . GLU B 1 80 ? -26.672 27.281 -7.457 1 86.81 80 GLU B N 1
ATOM 3321 C CA . GLU B 1 80 ? -25.406 26.641 -7.152 1 86.81 80 GLU B CA 1
ATOM 3322 C C . GLU B 1 80 ? -24.234 27.469 -7.695 1 86.81 80 GLU B C 1
ATOM 3324 O O . GLU B 1 80 ? -24.25 27.891 -8.852 1 86.81 80 GLU B O 1
ATOM 3329 N N . THR B 1 81 ? -23.391 27.859 -6.805 1 82.81 81 THR B N 1
ATOM 3330 C CA . THR B 1 81 ? -22.156 28.547 -7.176 1 82.81 81 THR B CA 1
ATOM 3331 C C . THR B 1 81 ? -20.938 27.75 -6.703 1 82.81 81 THR B C 1
ATOM 3333 O O . THR B 1 81 ? -21.078 26.75 -6.008 1 82.81 81 THR B O 1
ATOM 3336 N N . GLU B 1 82 ? -19.766 28.016 -7.281 1 79.12 82 GLU B N 1
ATOM 3337 C CA . GLU B 1 82 ? -18.5 27.406 -6.836 1 79.12 82 GLU B CA 1
ATOM 3338 C C . GLU B 1 82 ? -17.766 28.344 -5.879 1 79.12 82 GLU B C 1
ATOM 3340 O O . GLU B 1 82 ? -17.688 29.547 -6.105 1 79.12 82 GLU B O 1
ATOM 3345 N N . LEU B 1 83 ? -17.484 27.781 -4.801 1 77 83 LEU B N 1
ATOM 3346 C CA . LEU B 1 83 ? -16.641 28.547 -3.893 1 77 83 LEU B CA 1
ATOM 3347 C C . LEU B 1 83 ? -15.359 29 -4.594 1 77 83 LEU B C 1
ATOM 3349 O O . LEU B 1 83 ? -14.797 28.266 -5.402 1 77 83 LEU B O 1
ATOM 3353 N N . ASP B 1 84 ? -15.008 30.297 -4.41 1 70.69 84 ASP B N 1
ATOM 3354 C CA . ASP B 1 84 ? -13.711 30.734 -4.906 1 70.69 84 ASP B CA 1
ATOM 3355 C C . ASP B 1 84 ? -12.57 30.125 -4.09 1 70.69 84 ASP B C 1
ATOM 3357 O O . ASP B 1 84 ? -12.812 29.312 -3.186 1 70.69 84 ASP B O 1
ATOM 3361 N N . HIS B 1 85 ? -11.344 30.391 -4.473 1 67.06 85 HIS B N 1
ATOM 3362 C CA . HIS B 1 85 ? -10.18 29.797 -3.82 1 67.06 85 HIS B CA 1
ATOM 3363 C C . HIS B 1 85 ? -10.195 30.078 -2.32 1 67.06 85 HIS B C 1
ATOM 3365 O O . HIS B 1 85 ? -9.945 29.172 -1.518 1 67.06 85 HIS B O 1
ATOM 3371 N N . ALA B 1 86 ? -10.547 31.297 -1.968 1 72.31 86 ALA B N 1
ATOM 3372 C CA . ALA B 1 86 ? -10.594 31.672 -0.557 1 72.31 86 ALA B CA 1
ATOM 3373 C C . ALA B 1 86 ? -11.727 30.938 0.169 1 72.31 86 ALA B C 1
ATOM 3375 O O . ALA B 1 86 ? -11.547 30.469 1.297 1 72.31 86 ALA B O 1
ATOM 3376 N N . GLY B 1 87 ? -12.797 30.953 -0.527 1 72.06 87 GLY B N 1
ATOM 3377 C CA . GLY B 1 87 ? -13.922 30.234 0.05 1 72.06 87 GLY B CA 1
ATOM 3378 C C . GLY B 1 87 ? -13.656 28.766 0.236 1 72.06 87 GLY B C 1
ATOM 3379 O O . GLY B 1 87 ? -14.008 28.188 1.267 1 72.06 87 GLY B O 1
ATOM 3380 N N . ARG B 1 88 ? -12.992 28.172 -0.698 1 71.19 88 ARG B N 1
ATOM 3381 C CA . ARG B 1 88 ? -12.625 26.75 -0.603 1 71.19 88 ARG B CA 1
ATOM 3382 C C . ARG B 1 88 ? -11.672 26.516 0.559 1 71.19 88 ARG B C 1
ATOM 3384 O O . ARG B 1 88 ? -11.828 25.562 1.314 1 71.19 88 ARG B O 1
ATOM 3391 N N . ALA B 1 89 ? -10.82 27.422 0.689 1 67.12 89 ALA B N 1
ATOM 3392 C CA . ALA B 1 89 ? -9.859 27.312 1.787 1 67.12 89 ALA B CA 1
ATOM 3393 C C . ALA B 1 89 ? -10.562 27.422 3.139 1 67.12 89 ALA B C 1
ATOM 3395 O O . ALA B 1 89 ? -10.25 26.672 4.07 1 67.12 89 ALA B O 1
ATOM 3396 N N . ARG B 1 90 ? -11.508 28.297 3.145 1 74.5 90 ARG B N 1
ATOM 3397 C CA . ARG B 1 90 ? -12.266 28.484 4.379 1 74.5 90 ARG B CA 1
ATOM 3398 C C . ARG B 1 90 ? -13.109 27.25 4.691 1 74.5 90 ARG B C 1
ATOM 3400 O O . ARG B 1 90 ? -13.195 26.828 5.848 1 74.5 90 ARG B O 1
ATOM 3407 N N . ALA B 1 91 ? -13.664 26.766 3.637 1 75.31 91 ALA B N 1
ATOM 3408 C CA . ALA B 1 91 ? -14.492 25.578 3.83 1 75.31 91 ALA B CA 1
ATOM 3409 C C . ALA B 1 91 ? -13.648 24.406 4.316 1 75.31 91 ALA B C 1
ATOM 3411 O O . ALA B 1 91 ? -14.062 23.672 5.215 1 75.31 91 ALA B O 1
ATOM 3412 N N . MET B 1 92 ? -12.508 24.312 3.795 1 71.62 92 MET B N 1
ATOM 3413 C CA . MET B 1 92 ? -11.617 23.234 4.191 1 71.62 92 MET B CA 1
ATOM 3414 C C . MET B 1 92 ? -11.148 23.406 5.633 1 71.62 92 MET B C 1
ATOM 3416 O O . MET B 1 92 ? -11.078 22.453 6.395 1 71.62 92 MET B O 1
ATOM 3420 N N . ARG B 1 93 ? -10.938 24.609 5.957 1 69.31 93 ARG B N 1
ATOM 3421 C CA . ARG B 1 93 ? -10.562 24.906 7.336 1 69.31 93 ARG B CA 1
ATOM 3422 C C . ARG B 1 93 ? -11.703 24.609 8.297 1 69.31 93 ARG B C 1
ATOM 3424 O O . ARG B 1 93 ? -11.484 24.047 9.375 1 69.31 93 ARG B O 1
ATOM 3431 N N . ALA B 1 94 ? -12.844 25.016 7.844 1 75.31 94 ALA B N 1
ATOM 3432 C CA . ALA B 1 94 ? -14.016 24.766 8.68 1 75.31 94 ALA B CA 1
ATOM 3433 C C . ALA B 1 94 ? -14.266 23.281 8.844 1 75.31 94 ALA B C 1
ATOM 3435 O O . ALA B 1 94 ? -14.617 22.812 9.93 1 75.31 94 ALA B O 1
ATOM 3436 N N . ALA B 1 95 ? -14.102 22.609 7.777 1 73.06 95 ALA B N 1
ATOM 3437 C CA . ALA B 1 95 ? -14.258 21.156 7.836 1 73.06 95 ALA B CA 1
ATOM 3438 C C . ALA B 1 95 ? -13.242 20.531 8.781 1 73.06 95 ALA B C 1
ATOM 3440 O O . ALA B 1 95 ? -13.578 19.641 9.57 1 73.06 95 ALA B O 1
ATOM 3441 N N . ARG B 1 96 ? -12.133 21.016 8.727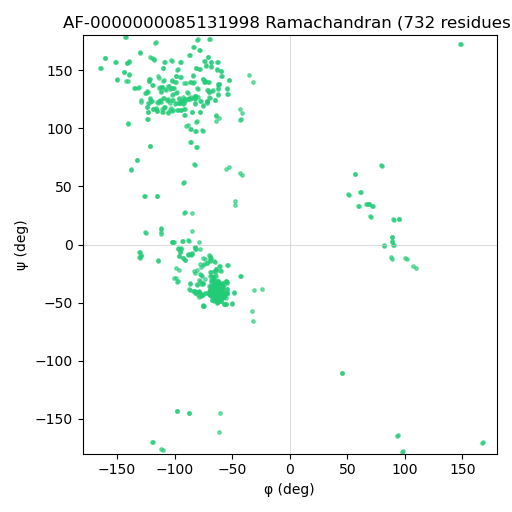 1 69.38 96 ARG B N 1
ATOM 3442 C CA . ARG B 1 96 ? -11.07 20.547 9.609 1 69.38 96 ARG B CA 1
ATOM 3443 C C . ARG B 1 96 ? -11.406 20.844 11.07 1 69.38 96 ARG B C 1
ATOM 3445 O O . ARG B 1 96 ? -11.227 19.984 11.945 1 69.38 96 ARG B O 1
ATOM 3452 N N . ALA B 1 97 ? -11.844 22.031 11.227 1 71.38 97 ALA B N 1
ATOM 3453 C CA . ALA B 1 97 ? -12.219 22.438 12.578 1 71.38 97 ALA B CA 1
ATOM 3454 C C . ALA B 1 97 ? -13.336 21.562 13.125 1 71.38 97 ALA B C 1
ATOM 3456 O O . ALA B 1 97 ? -13.32 21.188 14.297 1 71.38 97 ALA B O 1
ATOM 3457 N N . ALA B 1 98 ? -14.234 21.297 12.344 1 71.88 98 ALA B N 1
ATOM 3458 C CA . ALA B 1 98 ? -15.336 20.438 12.758 1 71.88 98 ALA B CA 1
ATOM 3459 C C . ALA B 1 98 ? -14.836 19.031 13.094 1 71.88 98 ALA B C 1
ATOM 3461 O O . ALA B 1 98 ? -15.266 18.438 14.086 1 71.88 98 ALA B O 1
ATOM 3462 N N . ALA B 1 99 ? -13.953 18.625 12.305 1 69 99 ALA B N 1
ATOM 3463 C CA . ALA B 1 99 ? -13.375 17.312 12.539 1 69 99 ALA B CA 1
ATOM 3464 C C . ALA B 1 99 ? -12.586 17.281 13.852 1 69 99 ALA B C 1
ATOM 3466 O O . ALA B 1 99 ? -12.656 16.312 14.609 1 69 99 ALA B O 1
ATOM 3467 N N . GLN B 1 100 ? -11.898 18.297 14.047 1 68.5 100 GLN B N 1
ATOM 3468 C CA . GLN B 1 100 ? -11.102 18.422 15.266 1 68.5 100 GLN B CA 1
ATOM 3469 C C . GLN B 1 100 ? -11.984 18.406 16.5 1 68.5 100 GLN B C 1
ATOM 3471 O O . GLN B 1 100 ? -11.633 17.797 17.516 1 68.5 100 GLN B O 1
ATOM 3476 N N . ARG B 1 101 ? -13.031 19.109 16.406 1 67.81 101 ARG B N 1
ATOM 3477 C CA . ARG B 1 101 ? -13.961 19.156 17.531 1 67.81 101 ARG B CA 1
ATOM 3478 C C . ARG B 1 101 ? -14.539 17.766 17.812 1 67.81 101 ARG B C 1
ATOM 3480 O O . ARG B 1 101 ? -14.812 17.422 18.969 1 67.81 101 ARG B O 1
ATOM 3487 N N . ARG B 1 102 ? -14.625 17.156 16.844 1 66.75 102 ARG B N 1
ATOM 3488 C CA . ARG B 1 102 ? -15.227 15.844 16.984 1 66.75 102 ARG B CA 1
ATOM 3489 C C . ARG B 1 102 ? -14.203 14.812 17.438 1 66.75 102 ARG B C 1
ATOM 3491 O O . ARG B 1 102 ? -14.547 13.836 18.094 1 66.75 102 ARG B O 1
ATOM 3498 N N . ALA B 1 103 ? -12.977 15.203 17.125 1 69.56 103 ALA B N 1
ATOM 3499 C CA . ALA B 1 103 ? -11.922 14.234 17.406 1 69.56 103 ALA B CA 1
ATOM 3500 C C . ALA B 1 103 ? -11.508 14.273 18.875 1 69.56 103 ALA B C 1
ATOM 3502 O O . ALA B 1 103 ? -11.469 15.352 19.469 1 69.56 103 ALA B O 1
ATOM 3503 N N . GLU B 1 104 ? -11.508 13.156 19.531 1 75.75 104 GLU B N 1
ATOM 3504 C CA . GLU B 1 104 ? -10.953 13.047 20.875 1 75.75 104 GLU B CA 1
ATOM 3505 C C . GLU B 1 104 ? -9.453 12.758 20.844 1 75.75 104 GLU B C 1
ATOM 3507 O O . GLU B 1 104 ? -9.039 11.602 20.75 1 75.75 104 GLU B O 1
ATOM 3512 N N . VAL B 1 105 ? -8.664 13.891 20.797 1 77.25 105 VAL B N 1
ATOM 3513 C CA . VAL B 1 105 ? -7.215 13.711 20.781 1 77.25 105 VAL B CA 1
ATOM 3514 C C . VAL B 1 105 ? -6.746 13.203 22.141 1 77.25 105 VAL B C 1
ATOM 3516 O O . VAL B 1 105 ? -7.098 13.773 23.188 1 77.25 105 VAL B O 1
ATOM 3519 N N . PRO B 1 106 ? -6.047 12.156 22.047 1 81.12 106 PRO B N 1
ATOM 3520 C CA . PRO B 1 106 ? -5.57 11.602 23.312 1 81.12 106 PRO B CA 1
ATOM 3521 C C . PRO B 1 106 ? -4.699 12.578 24.094 1 81.12 106 PRO B C 1
ATOM 3523 O O . PRO B 1 106 ? -3.986 13.391 23.5 1 81.12 106 PRO B O 1
ATOM 3526 N N . ALA B 1 107 ? -4.738 12.469 25.406 1 81.31 107 ALA B N 1
ATOM 3527 C CA . ALA B 1 107 ? -4.004 13.352 26.312 1 81.31 107 ALA B CA 1
ATOM 3528 C C . ALA B 1 107 ? -2.508 13.305 26.031 1 81.31 107 ALA B C 1
ATOM 3530 O O . ALA B 1 107 ? -1.821 14.328 26.125 1 81.31 107 ALA B O 1
ATOM 3531 N N . ALA B 1 108 ? -2.039 12.203 25.641 1 86.81 108 ALA B N 1
ATOM 3532 C CA . ALA B 1 108 ? -0.612 11.992 25.422 1 86.81 108 ALA B CA 1
ATOM 3533 C C . ALA B 1 108 ? -0.124 12.766 24.203 1 86.81 108 ALA B C 1
ATOM 3535 O O . ALA B 1 108 ? 1.082 12.945 24.016 1 86.81 108 ALA B O 1
ATOM 3536 N N . LEU B 1 109 ? -1.062 13.344 23.422 1 90.19 109 LEU B N 1
ATOM 3537 C CA . LEU B 1 109 ? -0.684 14.031 22.203 1 90.19 109 LEU B CA 1
ATOM 3538 C C . LEU B 1 109 ? -1.219 15.461 22.188 1 90.19 109 LEU B C 1
ATOM 3540 O O . LEU B 1 109 ? -1.163 16.141 21.172 1 90.19 109 LEU B O 1
ATOM 3544 N N . LEU B 1 110 ? -1.719 15.922 23.281 1 86.69 110 LEU B N 1
ATOM 3545 C CA . LEU B 1 110 ? -2.195 17.297 23.391 1 86.69 110 LEU B CA 1
ATOM 3546 C C . LEU B 1 110 ? -1.054 18.281 23.172 1 86.69 110 LEU B C 1
ATOM 3548 O O . LEU B 1 110 ? 0.016 18.141 23.766 1 86.69 110 LEU B O 1
ATOM 3552 N N . GLY B 1 111 ? -1.229 19.172 22.359 1 85.88 111 GLY B N 1
ATOM 3553 C CA . GLY B 1 111 ? -0.226 20.188 22.109 1 85.88 111 GLY B CA 1
ATOM 3554 C C . GLY B 1 111 ? 0.87 19.734 21.156 1 85.88 111 GLY B C 1
ATOM 3555 O O . GLY B 1 111 ? 1.796 20.484 20.859 1 85.88 111 GLY B O 1
ATOM 3556 N N . THR B 1 112 ? 0.8 18.516 20.719 1 91.44 112 THR B N 1
ATOM 3557 C CA . THR B 1 112 ? 1.805 17.938 19.828 1 91.44 112 THR B CA 1
ATOM 3558 C C . THR B 1 112 ? 1.517 18.297 18.375 1 91.44 112 THR B C 1
ATOM 3560 O O . THR B 1 112 ? 0.386 18.156 17.906 1 91.44 112 THR B O 1
ATOM 3563 N N . ASP B 1 113 ? 2.549 18.875 17.703 1 90.56 113 ASP B N 1
ATOM 3564 C CA . ASP B 1 113 ? 2.428 19.016 16.25 1 90.56 113 ASP B CA 1
ATOM 3565 C C . ASP B 1 113 ? 2.533 17.672 15.547 1 90.56 113 ASP B C 1
ATOM 3567 O O . ASP B 1 113 ? 3.404 16.859 15.875 1 90.56 113 ASP B O 1
ATOM 3571 N N . VAL B 1 114 ? 1.604 17.453 14.617 1 93.81 114 VAL B N 1
ATOM 3572 C CA . VAL B 1 114 ? 1.618 16.172 13.93 1 93.81 114 VAL B CA 1
ATOM 3573 C C . VAL B 1 114 ? 1.972 16.375 12.453 1 93.81 114 VAL B C 1
ATOM 3575 O O . VAL B 1 114 ? 1.332 17.172 11.766 1 93.81 114 VAL B O 1
ATOM 3578 N N . ILE B 1 115 ? 3.025 15.688 12.008 1 94.62 115 ILE B N 1
ATOM 3579 C CA . ILE B 1 115 ? 3.434 15.68 10.609 1 94.62 115 ILE B CA 1
ATOM 3580 C C . ILE B 1 115 ? 3.281 14.273 10.031 1 94.62 115 ILE B C 1
ATOM 3582 O O . ILE B 1 115 ? 3.943 13.344 10.484 1 94.62 115 ILE B O 1
ATOM 3586 N N . ALA B 1 116 ? 2.396 14.164 9.094 1 96.81 116 ALA B N 1
ATOM 3587 C CA . ALA B 1 116 ? 2.227 12.898 8.391 1 96.81 116 ALA B CA 1
ATOM 3588 C C . ALA B 1 116 ? 3.02 12.883 7.086 1 96.81 116 ALA B C 1
ATOM 3590 O O . ALA B 1 116 ? 2.848 13.766 6.238 1 96.81 116 ALA B O 1
ATOM 3591 N N . VAL B 1 117 ? 3.912 11.906 6.969 1 95.69 117 VAL B N 1
ATOM 3592 C CA . VAL B 1 117 ? 4.699 11.75 5.75 1 95.69 117 VAL B CA 1
ATOM 3593 C C . VAL B 1 117 ? 4.02 10.742 4.82 1 95.69 117 VAL B C 1
ATOM 3595 O O . VAL B 1 117 ? 3.895 9.562 5.16 1 95.69 117 VAL B O 1
ATOM 3598 N N . ALA B 1 118 ? 3.602 11.234 3.693 1 95.69 118 ALA B N 1
ATOM 3599 C CA . ALA B 1 118 ? 2.842 10.422 2.744 1 95.69 118 ALA B CA 1
ATOM 3600 C C . ALA B 1 118 ? 3.594 10.281 1.424 1 95.69 118 ALA B C 1
ATOM 3602 O O . ALA B 1 118 ? 4.512 11.055 1.136 1 95.69 118 ALA B O 1
ATOM 3603 N N . SER B 1 119 ? 3.207 9.242 0.691 1 92.62 119 SER B N 1
ATOM 3604 C CA . SER B 1 119 ? 3.709 9.023 -0.662 1 92.62 119 SER B CA 1
ATOM 3605 C C . SER B 1 119 ? 2.688 8.273 -1.516 1 92.62 119 SER B C 1
ATOM 3607 O O . SER B 1 119 ? 1.747 7.68 -0.989 1 92.62 119 SER B O 1
ATOM 3609 N N . GLY B 1 120 ? 2.838 8.453 -2.818 1 85 120 GLY B N 1
ATOM 3610 C CA . GLY B 1 120 ? 1.985 7.699 -3.721 1 85 120 GLY B CA 1
ATOM 3611 C C . GLY B 1 120 ? 2.396 6.242 -3.854 1 85 120 GLY B C 1
ATOM 3612 O O . GLY B 1 120 ? 1.554 5.348 -3.785 1 85 120 GLY B O 1
ATOM 3613 N N . LYS B 1 121 ? 3.586 6.078 -4.145 1 75.81 121 LYS B N 1
ATOM 3614 C CA . LYS B 1 121 ? 4.152 4.75 -4.34 1 75.81 121 LYS B CA 1
ATOM 3615 C C . LYS B 1 121 ? 5.105 4.387 -3.203 1 75.81 121 LYS B C 1
ATOM 3617 O O . LYS B 1 121 ? 5.652 5.27 -2.537 1 75.81 121 LYS B O 1
ATOM 3622 N N . GLY B 1 122 ? 5.18 3.129 -3.004 1 68.88 122 GLY B N 1
ATOM 3623 C CA . GLY B 1 122 ? 6.258 2.676 -2.139 1 68.88 122 GLY B CA 1
ATOM 3624 C C . GLY B 1 122 ? 7.633 2.848 -2.754 1 68.88 122 GLY B C 1
ATOM 3625 O O . GLY B 1 122 ? 7.75 3.17 -3.939 1 68.88 122 GLY B O 1
ATOM 3626 N N . GLY B 1 123 ? 8.703 2.916 -1.967 1 73.12 123 GLY B N 1
ATOM 3627 C CA . GLY B 1 123 ? 10.078 2.857 -2.426 1 73.12 123 GLY B CA 1
ATOM 3628 C C . GLY B 1 123 ? 10.648 4.215 -2.787 1 73.12 123 GLY B C 1
ATOM 3629 O O . GLY B 1 123 ? 11.812 4.324 -3.176 1 73.12 123 GLY B O 1
ATOM 3630 N N . VAL B 1 124 ? 9.867 5.23 -2.607 1 76.75 124 VAL B N 1
ATOM 3631 C CA . VAL B 1 124 ? 10.328 6.574 -2.943 1 76.75 124 VAL B CA 1
ATOM 3632 C C . VAL B 1 124 ? 11.18 7.125 -1.802 1 76.75 124 VAL B C 1
ATOM 3634 O O . VAL B 1 124 ? 11.68 8.25 -1.881 1 76.75 124 VAL B O 1
ATOM 3637 N N . GLY B 1 125 ? 11.305 6.434 -0.74 1 85.31 125 GLY B N 1
ATOM 3638 C CA . GLY B 1 125 ? 12.117 6.844 0.393 1 85.31 125 GLY B CA 1
ATOM 3639 C C . GLY B 1 125 ? 11.328 7.555 1.473 1 85.31 125 GLY B C 1
ATOM 3640 O O . GLY B 1 125 ? 11.875 8.359 2.225 1 85.31 125 GLY B O 1
ATOM 3641 N N . LYS B 1 126 ? 10.062 7.32 1.483 1 90.69 126 LYS B N 1
ATOM 3642 C CA . LYS B 1 126 ? 9.18 7.941 2.465 1 90.69 126 LYS B CA 1
ATOM 3643 C C . LYS B 1 126 ? 9.656 7.656 3.889 1 90.69 126 LYS B C 1
ATOM 3645 O O . LYS B 1 126 ? 9.75 8.57 4.711 1 90.69 126 LYS B O 1
ATOM 3650 N N . SER B 1 127 ? 9.898 6.375 4.211 1 91.81 127 SER B N 1
ATOM 3651 C CA . SER B 1 127 ? 10.289 5.996 5.566 1 91.81 127 SER B CA 1
ATOM 3652 C C . SER B 1 127 ? 11.641 6.59 5.941 1 91.81 127 SER B C 1
ATOM 3654 O O . SER B 1 127 ? 11.852 6.98 7.09 1 91.81 127 SER B O 1
ATOM 3656 N N . THR B 1 128 ? 12.539 6.609 5.016 1 87.69 128 THR B N 1
ATOM 3657 C CA . THR B 1 128 ? 13.844 7.215 5.254 1 87.69 128 THR B CA 1
ATOM 3658 C C . THR B 1 128 ? 13.703 8.711 5.535 1 87.69 128 THR B C 1
ATOM 3660 O O . THR B 1 128 ? 14.359 9.242 6.43 1 87.69 128 THR B O 1
ATOM 3663 N N . VAL B 1 129 ? 12.875 9.367 4.766 1 89.62 129 VAL B N 1
ATOM 3664 C CA . VAL B 1 129 ? 12.633 10.797 4.953 1 89.62 129 VAL B CA 1
ATOM 3665 C C . VAL B 1 129 ? 11.961 11.031 6.305 1 89.62 129 VAL B C 1
ATOM 3667 O O . VAL B 1 129 ? 12.312 11.961 7.027 1 89.62 129 VAL B O 1
ATOM 3670 N N . ALA B 1 130 ? 10.953 10.203 6.637 1 93 130 ALA B N 1
ATOM 3671 C CA . ALA B 1 130 ? 10.281 10.312 7.93 1 93 130 ALA B CA 1
ATOM 3672 C C . ALA B 1 130 ? 11.281 10.172 9.078 1 93 130 ALA B C 1
ATOM 3674 O O . ALA B 1 130 ? 11.227 10.93 10.047 1 93 130 ALA B O 1
ATOM 3675 N N . HIS B 1 131 ? 12.164 9.227 8.953 1 91 131 HIS B N 1
ATOM 3676 C CA . HIS B 1 131 ? 13.188 8.984 9.961 1 91 131 HIS B CA 1
ATOM 3677 C C . HIS B 1 131 ? 14.117 10.188 10.094 1 91 131 HIS B C 1
ATOM 3679 O O . HIS B 1 131 ? 14.383 10.648 11.211 1 91 131 HIS B O 1
ATOM 3685 N N . ALA B 1 132 ? 14.586 10.617 8.992 1 86.12 132 ALA B N 1
ATOM 3686 C CA . ALA B 1 132 ? 15.516 11.742 8.984 1 86.12 132 ALA B CA 1
ATOM 3687 C C . ALA B 1 132 ? 14.859 13 9.555 1 86.12 132 ALA B C 1
ATOM 3689 O O . ALA B 1 132 ? 15.492 13.75 10.305 1 86.12 132 ALA B O 1
ATOM 3690 N N . LEU B 1 133 ? 13.648 13.211 9.195 1 88.19 133 LEU B N 1
ATOM 3691 C CA . LEU B 1 133 ? 12.906 14.359 9.695 1 88.19 133 LEU B CA 1
ATOM 3692 C C . LEU B 1 133 ? 12.727 14.281 11.203 1 88.19 133 LEU B C 1
ATOM 3694 O O . LEU B 1 133 ? 12.977 15.258 11.914 1 88.19 133 LEU B O 1
ATOM 3698 N N . ALA B 1 134 ? 12.273 13.148 11.695 1 92.75 134 ALA B N 1
ATOM 3699 C CA . ALA B 1 134 ? 12.086 12.953 13.133 1 92.75 134 ALA B CA 1
ATOM 3700 C C . ALA B 1 134 ? 13.383 13.188 13.898 1 92.75 134 ALA B C 1
ATOM 3702 O O . ALA B 1 134 ? 13.391 13.867 14.93 1 92.75 134 ALA B O 1
ATOM 3703 N N . ARG B 1 135 ? 14.461 12.664 13.406 1 88.56 135 ARG B N 1
ATOM 3704 C CA . ARG B 1 135 ? 15.766 12.828 14.047 1 88.56 135 ARG B CA 1
ATOM 3705 C C . ARG B 1 135 ? 16.172 14.297 14.078 1 88.56 135 ARG B C 1
ATOM 3707 O O . ARG B 1 135 ? 16.672 14.781 15.094 1 88.56 135 ARG B O 1
ATOM 3714 N N . ALA B 1 136 ? 15.984 14.945 12.992 1 84.94 136 ALA B N 1
ATOM 3715 C CA . ALA B 1 136 ? 16.375 16.344 12.898 1 84.94 136 ALA B CA 1
ATOM 3716 C C . ALA B 1 136 ? 15.57 17.203 13.875 1 84.94 136 ALA B C 1
ATOM 3718 O O . ALA B 1 136 ? 16.078 18.172 14.43 1 84.94 136 ALA B O 1
ATOM 3719 N N . LEU B 1 137 ? 14.359 16.891 14.07 1 87.81 137 LEU B N 1
ATOM 3720 C CA . LEU B 1 137 ? 13.461 17.672 14.906 1 87.81 137 LEU B CA 1
ATOM 3721 C C . LEU B 1 137 ? 13.781 17.484 16.391 1 87.81 137 LEU B C 1
ATOM 3723 O O . LEU B 1 137 ? 13.281 18.219 17.234 1 87.81 137 LEU B O 1
ATOM 3727 N N . THR B 1 138 ? 14.594 16.5 16.672 1 89.19 138 THR B N 1
ATOM 3728 C CA . THR B 1 138 ? 15.008 16.312 18.062 1 89.19 138 THR B CA 1
ATOM 3729 C C . THR B 1 138 ? 16.031 17.359 18.484 1 89.19 138 THR B C 1
ATOM 3731 O O . THR B 1 138 ? 16.312 17.531 19.672 1 89.19 138 THR B O 1
ATOM 3734 N N . HIS B 1 139 ? 16.609 17.984 17.531 1 83 139 HIS B N 1
ATOM 3735 C CA . HIS B 1 139 ? 17.625 19 17.828 1 83 139 HIS B CA 1
ATOM 3736 C C . HIS B 1 139 ? 17.094 20.047 18.812 1 83 139 HIS B C 1
ATOM 3738 O O . HIS B 1 139 ? 15.93 20.453 18.719 1 83 139 HIS B O 1
ATOM 3744 N N . GLY B 1 140 ? 17.938 20.516 19.75 1 83.06 140 GLY B N 1
ATOM 3745 C CA . GLY B 1 140 ? 17.531 21.484 20.766 1 83.06 140 GLY B CA 1
ATOM 3746 C C . GLY B 1 140 ? 16.969 20.828 22.016 1 83.06 140 GLY B C 1
ATOM 3747 O O . GLY B 1 140 ? 16.344 21.5 22.828 1 83.06 140 GLY B O 1
ATOM 3748 N N . GLY B 1 141 ? 17.047 19.531 22.078 1 88.62 141 GLY B N 1
ATOM 3749 C CA . GLY B 1 141 ? 16.641 18.797 23.266 1 88.62 141 GLY B CA 1
ATOM 3750 C C . GLY B 1 141 ? 15.18 18.406 23.266 1 88.62 141 GLY B C 1
ATOM 3751 O O . GLY B 1 141 ? 14.594 18.172 24.328 1 88.62 141 GLY B O 1
ATOM 3752 N N . ASN B 1 142 ? 14.633 18.359 22.109 1 90.81 142 ASN B N 1
ATOM 3753 C CA . ASN B 1 142 ? 13.211 18.047 22 1 90.81 142 ASN B CA 1
ATOM 3754 C C . ASN B 1 142 ? 12.961 16.547 22.016 1 90.81 142 ASN B C 1
ATOM 3756 O O . ASN B 1 142 ? 13.797 15.766 21.562 1 90.81 142 ASN B O 1
ATOM 3760 N N . ALA B 1 143 ? 11.828 16.219 22.625 1 95.81 143 ALA B N 1
ATOM 3761 C CA . ALA B 1 143 ? 11.289 14.883 22.438 1 95.81 143 ALA B CA 1
ATOM 3762 C C . ALA B 1 143 ? 10.375 14.82 21.219 1 95.81 143 ALA B C 1
ATOM 3764 O O . ALA B 1 143 ? 9.5 15.672 21.047 1 95.81 143 ALA B O 1
ATOM 3765 N N . VAL B 1 144 ? 10.727 13.875 20.344 1 95.88 144 VAL B N 1
ATOM 3766 C CA . VAL B 1 144 ? 9.961 13.742 19.109 1 95.88 144 VAL B CA 1
ATOM 3767 C C . VAL B 1 144 ? 9.43 12.312 18.984 1 95.88 144 VAL B C 1
ATOM 3769 O O . VAL B 1 144 ? 10.141 11.352 19.266 1 95.88 144 VAL B O 1
ATOM 3772 N N . GLY B 1 145 ? 8.125 12.188 18.672 1 97.81 145 GLY B N 1
ATOM 3773 C CA . GLY B 1 145 ? 7.551 10.883 18.375 1 97.81 145 GLY B CA 1
A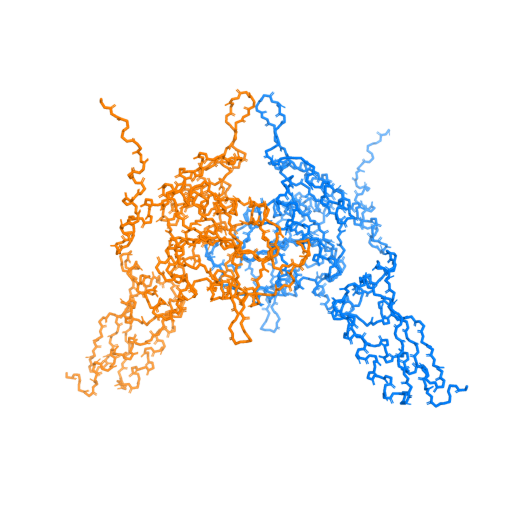TOM 3774 C C . GLY B 1 145 ? 7.703 10.484 16.922 1 97.81 145 GLY B C 1
ATOM 3775 O O . GLY B 1 145 ? 7.598 11.328 16.031 1 97.81 145 GLY B O 1
ATOM 3776 N N . LEU B 1 146 ? 8.016 9.203 16.703 1 97.94 146 LEU B N 1
ATOM 3777 C CA . LEU B 1 146 ? 8.023 8.578 15.391 1 97.94 146 LEU B CA 1
ATOM 3778 C C . LEU B 1 146 ? 7.105 7.367 15.352 1 97.94 146 LEU B C 1
ATOM 3780 O O . LEU B 1 146 ? 7.406 6.332 15.945 1 97.94 146 LEU B O 1
ATOM 3784 N N . LEU B 1 147 ? 6.016 7.539 14.672 1 98.44 147 LEU B N 1
ATOM 3785 C CA . LEU B 1 147 ? 5.031 6.469 14.539 1 98.44 147 LEU B CA 1
ATOM 3786 C C . LEU B 1 147 ? 5.145 5.801 13.172 1 98.44 147 LEU B C 1
ATOM 3788 O O . LEU B 1 147 ? 4.898 6.438 12.141 1 98.44 147 LEU B O 1
ATOM 3792 N N . ASP B 1 148 ? 5.512 4.582 13.172 1 97.56 148 ASP B N 1
ATOM 3793 C CA . ASP B 1 148 ? 5.512 3.76 11.961 1 97.56 148 ASP B CA 1
ATOM 3794 C C . ASP B 1 148 ? 4.117 3.217 11.664 1 97.56 148 ASP B C 1
ATOM 3796 O O . ASP B 1 148 ? 3.738 2.154 12.164 1 97.56 148 ASP B O 1
ATOM 3800 N N . ALA B 1 149 ? 3.402 3.891 10.766 1 97 149 ALA B N 1
ATOM 3801 C CA . ALA B 1 149 ? 2.023 3.512 10.469 1 97 149 ALA B CA 1
ATOM 3802 C C . ALA B 1 149 ? 1.959 2.582 9.258 1 97 149 ALA B C 1
ATOM 3804 O O . ALA B 1 149 ? 0.876 2.148 8.859 1 97 149 ALA B O 1
ATOM 3805 N N . ASP B 1 150 ? 3.059 2.299 8.633 1 94 150 ASP B N 1
ATOM 3806 C CA . ASP B 1 150 ? 3.115 1.272 7.594 1 94 150 ASP B CA 1
ATOM 3807 C C . ASP B 1 150 ? 3.223 -0.122 8.211 1 94 150 ASP B C 1
ATOM 3809 O O . ASP B 1 150 ? 4.305 -0.716 8.227 1 94 150 ASP B O 1
ATOM 3813 N N . ILE B 1 151 ? 2.164 -0.614 8.531 1 91.81 151 ILE B N 1
ATOM 3814 C CA . ILE B 1 151 ? 2.062 -1.829 9.336 1 91.81 151 ILE B CA 1
ATOM 3815 C C . ILE B 1 151 ? 2.578 -3.021 8.531 1 91.81 151 ILE B C 1
ATOM 3817 O O . ILE B 1 151 ? 3.238 -3.908 9.078 1 91.81 151 ILE B O 1
ATOM 3821 N N . TRP B 1 152 ? 2.35 -3.078 7.195 1 88.56 152 TRP B N 1
ATOM 3822 C CA . TRP B 1 152 ? 2.801 -4.184 6.355 1 88.56 152 TRP B CA 1
ATOM 3823 C C . TRP B 1 152 ? 4.285 -4.047 6.027 1 88.56 152 TRP B C 1
ATOM 3825 O O . TRP B 1 152 ? 5.012 -5.043 5.984 1 88.56 152 TRP B O 1
ATOM 3835 N N . GLY B 1 153 ? 4.605 -2.859 5.77 1 89.94 153 GLY B N 1
ATOM 3836 C CA . GLY B 1 153 ? 5.938 -2.602 5.242 1 89.94 153 GLY B CA 1
ATOM 3837 C C . GLY B 1 153 ? 6.797 -1.771 6.176 1 89.94 153 GLY B C 1
ATOM 3838 O O . GLY B 1 153 ? 7.52 -0.876 5.73 1 89.94 153 GLY B O 1
ATOM 3839 N N . PHE B 1 154 ? 6.715 -2.092 7.504 1 92.31 154 PHE B N 1
ATOM 3840 C CA . PHE B 1 154 ? 7.445 -1.271 8.461 1 92.31 154 PHE B CA 1
ATOM 3841 C C . PHE B 1 154 ? 8.945 -1.344 8.203 1 92.31 154 PHE B C 1
ATOM 3843 O O . PHE B 1 154 ? 9.469 -2.398 7.836 1 92.31 154 PHE B O 1
ATOM 3850 N N . SER B 1 155 ? 9.633 -0.186 8.289 1 91.12 155 SER B N 1
ATOM 3851 C CA . SER B 1 155 ? 11.07 -0.104 8.047 1 91.12 155 SER B CA 1
ATOM 3852 C C . SER B 1 155 ? 11.781 0.647 9.164 1 91.12 155 SER B C 1
ATOM 3854 O O . SER B 1 155 ? 13.016 0.671 9.227 1 91.12 155 SER B O 1
ATOM 3856 N N . GLN B 1 156 ? 11.023 1.2 10.055 1 94.38 156 GLN B N 1
ATOM 3857 C CA . GLN B 1 156 ? 11.602 2.113 11.039 1 94.38 156 GLN B CA 1
ATOM 3858 C C . GLN B 1 156 ? 12.484 1.364 12.031 1 94.38 156 GLN B C 1
ATOM 3860 O O . GLN B 1 156 ? 13.516 1.876 12.461 1 94.38 156 GLN B O 1
ATOM 3865 N N . PRO B 1 157 ? 12.086 0.151 12.5 1 92.94 157 PRO B N 1
ATOM 3866 C CA . PRO B 1 157 ? 12.992 -0.578 13.391 1 92.94 157 PRO B CA 1
ATOM 3867 C C . PRO B 1 157 ? 14.383 -0.768 12.797 1 92.94 157 PRO B C 1
ATOM 3869 O O . PRO B 1 157 ? 15.383 -0.636 13.508 1 92.94 157 PRO B O 1
ATOM 3872 N N . HIS B 1 158 ? 14.438 -1.009 11.531 1 89.31 158 HIS B N 1
ATOM 3873 C CA . HIS B 1 158 ? 15.719 -1.14 10.852 1 89.31 158 HIS B CA 1
ATOM 3874 C C . HIS B 1 158 ? 16.469 0.19 10.82 1 89.31 158 HIS B C 1
ATOM 3876 O O . HIS B 1 158 ? 17.656 0.245 11.117 1 89.31 158 HIS B O 1
ATOM 3882 N N . LEU B 1 159 ? 15.789 1.227 10.453 1 88.88 159 LEU B N 1
ATOM 3883 C CA . LEU B 1 159 ? 16.406 2.543 10.297 1 88.88 159 LEU B CA 1
ATOM 3884 C C . LEU B 1 159 ? 16.906 3.068 11.641 1 88.88 159 LEU B C 1
ATOM 3886 O O . LEU B 1 159 ? 17.891 3.812 11.688 1 88.88 159 LEU B O 1
ATOM 3890 N N . THR B 1 160 ? 16.234 2.68 12.703 1 91.19 160 THR B N 1
ATOM 3891 C CA . THR B 1 160 ? 16.625 3.143 14.031 1 91.19 160 THR B CA 1
ATOM 3892 C C . THR B 1 160 ? 17.531 2.125 14.711 1 91.19 160 THR B C 1
ATOM 3894 O O . THR B 1 160 ? 18.016 2.365 15.82 1 91.19 160 THR B O 1
ATOM 3897 N N . GLU B 1 161 ? 17.688 0.969 14.055 1 89.75 161 GLU B N 1
ATOM 3898 C CA . GLU B 1 161 ? 18.5 -0.122 14.586 1 89.75 161 GLU B CA 1
ATOM 3899 C C . GLU B 1 161 ? 17.969 -0.597 15.938 1 89.75 161 GLU B C 1
ATOM 3901 O O . GLU B 1 161 ? 18.75 -0.86 16.859 1 89.75 161 GLU B O 1
ATOM 3906 N N . ARG B 1 162 ? 16.703 -0.518 16.062 1 88.94 162 ARG B N 1
ATOM 3907 C CA . ARG B 1 162 ? 16.031 -1.025 17.266 1 88.94 162 ARG B CA 1
ATOM 3908 C C . ARG B 1 162 ? 15.352 -2.361 16.984 1 88.94 162 ARG B C 1
ATOM 3910 O O . ARG B 1 162 ? 14.68 -2.521 15.969 1 88.94 162 ARG B O 1
ATOM 3917 N N . ARG B 1 163 ? 15.555 -3.348 17.938 1 84.12 163 ARG B N 1
ATOM 3918 C CA . ARG B 1 163 ? 14.992 -4.676 17.703 1 84.12 163 ARG B CA 1
ATOM 3919 C C . ARG B 1 163 ? 14.195 -5.148 18.922 1 84.12 163 ARG B C 1
ATOM 3921 O O . ARG B 1 163 ? 13.43 -6.109 18.828 1 84.12 163 ARG B O 1
ATOM 3928 N N . GLU B 1 164 ? 14.32 -4.43 19.906 1 86.56 164 GLU B N 1
ATOM 3929 C CA . GLU B 1 164 ? 13.695 -4.875 21.141 1 86.56 164 GLU B CA 1
ATOM 3930 C C . GLU B 1 164 ? 12.188 -4.695 21.094 1 86.56 164 GLU B C 1
ATOM 3932 O O . GLU B 1 164 ? 11.695 -3.66 20.641 1 86.56 164 GLU B O 1
ATOM 3937 N N . ARG B 1 165 ? 11.562 -5.695 21.641 1 87.56 165 ARG B N 1
ATOM 3938 C CA . ARG B 1 165 ? 10.102 -5.68 21.656 1 87.56 165 ARG B CA 1
ATOM 3939 C C . ARG B 1 165 ? 9.586 -4.625 22.641 1 87.56 165 ARG B C 1
ATOM 3941 O O . ARG B 1 165 ? 10.117 -4.477 23.734 1 87.56 165 ARG B O 1
ATOM 3948 N N . LEU B 1 166 ? 8.523 -3.973 22.172 1 88.25 166 LEU B N 1
ATOM 3949 C CA . LEU B 1 166 ? 7.898 -2.994 23.062 1 88.25 166 LEU B CA 1
ATOM 3950 C C . LEU B 1 166 ? 7.141 -3.684 24.188 1 88.25 166 LEU B C 1
ATOM 3952 O O . LEU B 1 166 ? 6.676 -4.816 24.031 1 88.25 166 LEU B O 1
ATOM 3956 N N . VAL B 1 167 ? 7.02 -2.98 25.25 1 80.75 167 VAL B N 1
ATOM 3957 C CA . VAL B 1 167 ? 6.344 -3.52 26.422 1 80.75 167 VAL B CA 1
ATOM 3958 C C . VAL B 1 167 ? 5.047 -2.748 26.672 1 80.75 167 VAL B C 1
ATOM 3960 O O . VAL B 1 167 ? 4.969 -1.55 26.391 1 80.75 167 VAL B O 1
ATOM 3963 N N . ALA B 1 168 ? 4.066 -3.527 26.922 1 77.62 168 ALA B N 1
ATOM 3964 C CA . ALA B 1 168 ? 2.83 -2.906 27.391 1 77.62 168 ALA B CA 1
ATOM 3965 C C . ALA B 1 168 ? 2.762 -2.904 28.922 1 77.62 168 ALA B C 1
ATOM 3967 O O . ALA B 1 168 ? 3.137 -3.885 29.562 1 77.62 168 ALA B O 1
ATOM 3968 N N . ARG B 1 169 ? 2.617 -1.688 29.484 1 72.69 169 ARG B N 1
ATOM 3969 C CA . ARG B 1 169 ? 2.52 -1.545 30.922 1 72.69 169 ARG B CA 1
ATOM 3970 C C . ARG B 1 169 ? 1.111 -1.132 31.344 1 72.69 169 ARG B C 1
ATOM 3972 O O . ARG B 1 169 ? 0.442 -0.382 30.625 1 72.69 169 ARG B O 1
ATOM 3979 N N . GLY B 1 170 ? 0.699 -1.647 32.344 1 66.44 170 GLY B N 1
ATOM 3980 C CA . GLY B 1 170 ? -0.533 -1.159 32.938 1 66.44 170 GLY B CA 1
ATOM 3981 C C . GLY B 1 170 ? -1.337 -2.248 33.625 1 66.44 170 GLY B C 1
ATOM 3982 O O . GLY B 1 170 ? -0.851 -3.369 33.781 1 66.44 170 GLY B O 1
ATOM 3983 N N . THR B 1 171 ? -2.348 -1.859 34.281 1 58.06 171 THR B N 1
ATOM 3984 C CA . THR B 1 171 ? -3.279 -2.719 35.031 1 58.06 171 THR B CA 1
ATOM 3985 C C . THR B 1 171 ? -4.391 -3.211 34.094 1 58.06 171 THR B C 1
ATOM 3987 O O . THR B 1 171 ? -4.477 -2.787 32.938 1 58.06 171 THR B O 1
ATOM 3990 N N . SER B 1 172 ? -5.113 -4.25 34.5 1 52.84 172 SER B N 1
ATOM 3991 C CA . SER B 1 172 ? -6.168 -4.93 33.75 1 52.84 172 SER B CA 1
ATOM 3992 C C . SER B 1 172 ? -7.074 -3.928 33.062 1 52.84 172 SER B C 1
ATOM 3994 O O . SER B 1 172 ? -7.59 -4.207 31.969 1 52.84 172 SER B O 1
ATOM 3996 N N . ASP B 1 173 ? -7.27 -2.717 33.5 1 54.5 173 ASP B N 1
ATOM 3997 C CA . ASP B 1 173 ? -8.289 -1.796 33 1 54.5 173 ASP B CA 1
ATOM 3998 C C . ASP B 1 173 ? -7.688 -0.793 32 1 54.5 173 ASP B C 1
ATOM 4000 O O . ASP B 1 173 ? -8.406 -0.198 31.203 1 54.5 173 ASP B O 1
ATOM 4004 N N . ARG B 1 174 ? -6.375 -0.561 32.281 1 64.75 174 ARG B N 1
ATOM 4005 C CA . ARG B 1 174 ? -5.805 0.445 31.375 1 64.75 174 ARG B CA 1
ATOM 4006 C C . ARG B 1 174 ? -4.383 0.069 30.969 1 64.75 174 ARG B C 1
ATOM 4008 O O . ARG B 1 174 ? -3.506 -0.08 31.828 1 64.75 174 ARG B O 1
ATOM 4015 N N . TRP B 1 175 ? -4.195 -0.388 29.797 1 69.44 175 TRP B N 1
ATOM 4016 C CA . TRP B 1 175 ? -2.842 -0.707 29.359 1 69.44 175 TRP B CA 1
ATOM 4017 C C . TRP B 1 175 ? -2.33 0.344 28.375 1 69.44 175 TRP B C 1
ATOM 4019 O O . TRP B 1 175 ? -3.119 1.031 27.719 1 69.44 175 TRP B O 1
ATOM 4029 N N . GLU B 1 176 ? -1.05 0.732 28.594 1 84.19 176 GLU B N 1
ATOM 4030 C CA . GLU B 1 176 ? -0.367 1.637 27.688 1 84.19 176 GLU B CA 1
ATOM 4031 C C . GLU B 1 176 ? 0.901 0.999 27.125 1 84.19 176 GLU B C 1
ATOM 4033 O O . GLU B 1 176 ? 1.57 0.225 27.812 1 84.19 176 GLU B O 1
ATOM 4038 N N . ILE B 1 177 ? 1.141 1.273 25.906 1 89.25 177 ILE B N 1
ATOM 4039 C CA . ILE B 1 177 ? 2.369 0.824 25.266 1 89.25 177 ILE B CA 1
ATOM 4040 C C . ILE B 1 177 ? 3.477 1.85 25.484 1 89.25 177 ILE B C 1
ATOM 4042 O O . ILE B 1 177 ? 3.285 3.045 25.25 1 89.25 177 ILE B O 1
ATOM 4046 N N . GLU B 1 178 ? 4.586 1.43 26 1 92.56 178 GLU B N 1
ATOM 4047 C CA . GLU B 1 178 ? 5.75 2.307 26.109 1 92.56 178 GLU B CA 1
ATOM 4048 C C . GLU B 1 178 ? 6.527 2.355 24.797 1 92.56 178 GLU B C 1
ATOM 4050 O O . GLU B 1 178 ? 6.977 1.322 24.297 1 92.56 178 GLU B O 1
ATOM 4055 N N . PRO B 1 179 ? 6.66 3.537 24.266 1 95.56 179 PRO B N 1
ATOM 4056 C CA . PRO B 1 179 ? 7.457 3.605 23.031 1 95.56 179 PRO B CA 1
ATOM 4057 C C . PRO B 1 179 ? 8.938 3.32 23.281 1 95.56 179 PRO B C 1
ATOM 4059 O O . PRO B 1 179 ? 9.422 3.445 24.406 1 95.56 179 PRO B O 1
ATOM 4062 N N . ALA B 1 180 ? 9.625 2.838 22.281 1 95.75 180 ALA B N 1
ATOM 4063 C CA . ALA B 1 180 ? 11.078 2.736 22.359 1 95.75 180 ALA B CA 1
ATOM 4064 C C . ALA B 1 180 ? 11.719 4.117 22.438 1 95.75 180 ALA B C 1
ATOM 4066 O O . ALA B 1 180 ? 11.477 4.969 21.578 1 95.75 180 ALA B O 1
ATOM 4067 N N . ARG B 1 181 ? 12.492 4.348 23.422 1 95.38 181 ARG B N 1
ATOM 4068 C CA . ARG B 1 181 ? 13.164 5.633 23.594 1 95.38 181 ARG B CA 1
ATOM 4069 C C . ARG B 1 181 ? 14.602 5.562 23.109 1 95.38 181 ARG B C 1
ATOM 4071 O O . ARG B 1 181 ? 15.383 4.719 23.562 1 95.38 181 ARG B O 1
ATOM 4078 N N . ILE B 1 182 ? 14.891 6.414 22.141 1 95 182 ILE B N 1
ATOM 4079 C CA . ILE B 1 182 ? 16.219 6.449 21.531 1 95 182 ILE B CA 1
ATOM 4080 C C . ILE B 1 182 ? 16.844 7.82 21.734 1 95 182 ILE B C 1
ATOM 4082 O O . ILE B 1 182 ? 16.297 8.844 21.328 1 95 182 ILE B O 1
ATOM 4086 N N . GLU B 1 183 ? 18 7.855 22.328 1 93.75 183 GLU B N 1
ATOM 4087 C CA . GLU B 1 183 ? 18.719 9.117 22.5 1 93.75 183 GLU B CA 1
ATOM 4088 C C . GLU B 1 183 ? 19.391 9.555 21.203 1 93.75 183 GLU B C 1
ATOM 4090 O O . GLU B 1 183 ? 20.094 8.766 20.562 1 93.75 183 GLU B O 1
ATOM 4095 N N . VAL B 1 184 ? 19.062 10.688 20.797 1 88.56 184 VAL B N 1
ATOM 4096 C CA . VAL B 1 184 ? 19.656 11.289 19.609 1 88.56 184 VAL B CA 1
ATOM 4097 C C . VAL B 1 184 ? 20.281 12.633 19.969 1 88.56 184 VAL B C 1
ATOM 4099 O O . VAL B 1 184 ? 19.578 13.609 20.203 1 88.56 184 VAL B O 1
ATOM 4102 N N . ASP B 1 185 ? 21.609 12.672 19.859 1 82.81 185 ASP B N 1
ATOM 4103 C CA . ASP B 1 185 ? 22.328 13.875 20.266 1 82.81 185 ASP B CA 1
ATOM 4104 C C . ASP B 1 185 ? 21.828 14.391 21.609 1 82.81 185 ASP B C 1
ATOM 4106 O O . ASP B 1 185 ? 21.953 13.711 22.625 1 82.81 185 ASP B O 1
ATOM 4110 N N . ASP B 1 186 ? 21.094 15.625 21.578 1 86.81 186 ASP B N 1
ATOM 4111 C CA . ASP B 1 186 ? 20.641 16.219 22.828 1 86.81 186 ASP B CA 1
ATOM 4112 C C . ASP B 1 186 ? 19.156 15.969 23.047 1 86.81 186 ASP B C 1
ATOM 4114 O O . ASP B 1 186 ? 18.578 16.391 24.047 1 86.81 186 ASP B O 1
ATOM 4118 N N . GLY B 1 187 ? 18.594 15.242 22.094 1 93 187 GLY B N 1
ATOM 4119 C CA . GLY B 1 187 ? 17.172 15 22.172 1 93 187 GLY B CA 1
ATOM 4120 C C . GLY B 1 187 ? 16.812 13.531 22.281 1 93 187 GLY B C 1
ATOM 4121 O O . GLY B 1 187 ? 17.656 12.703 22.641 1 93 187 GLY B O 1
ATOM 4122 N N . GLU B 1 188 ? 15.422 13.32 22.125 1 96.44 188 GLU B N 1
ATOM 4123 C CA . GLU B 1 188 ? 14.914 11.953 22.281 1 96.44 188 GLU B CA 1
ATOM 4124 C C . GLU B 1 188 ? 13.922 11.617 21.172 1 96.44 188 GLU B C 1
ATOM 4126 O O . GLU B 1 188 ? 13.086 12.445 20.812 1 96.44 188 GLU B O 1
ATOM 4131 N N . LEU B 1 189 ? 14.156 10.414 20.656 1 96.19 189 LEU B N 1
ATOM 4132 C CA . LEU B 1 189 ? 13.195 9.859 19.703 1 96.19 189 LEU B CA 1
ATOM 4133 C C . LEU B 1 189 ? 12.375 8.75 20.344 1 96.19 189 LEU B C 1
ATOM 4135 O O . LEU B 1 189 ? 12.93 7.844 20.984 1 96.19 189 LEU B O 1
ATOM 4139 N N . ARG B 1 190 ? 11.07 8.891 20.297 1 97.69 190 ARG B N 1
ATOM 4140 C CA . ARG B 1 190 ? 10.156 7.875 20.812 1 97.69 190 ARG B CA 1
ATOM 4141 C C . ARG B 1 190 ? 9.484 7.117 19.672 1 97.69 190 ARG B C 1
ATOM 4143 O O . ARG B 1 190 ? 8.648 7.672 18.953 1 97.69 190 ARG B O 1
ATOM 4150 N N . LEU B 1 191 ? 9.797 5.797 19.547 1 97.88 191 LEU B N 1
ATOM 4151 C CA . LEU B 1 191 ? 9.422 5.023 18.359 1 97.88 191 LEU B CA 1
ATOM 4152 C C . LEU B 1 191 ? 8.367 3.975 18.719 1 97.88 191 LEU B C 1
ATOM 4154 O O . LEU B 1 191 ? 8.508 3.264 19.719 1 97.88 191 LEU B O 1
ATOM 4158 N N . VAL B 1 192 ? 7.328 3.922 17.922 1 97.38 192 VAL B N 1
ATOM 4159 C CA . VAL B 1 192 ? 6.391 2.801 17.922 1 97.38 192 VAL B CA 1
ATOM 4160 C C . VAL B 1 192 ? 6.262 2.234 16.516 1 97.38 192 VAL B C 1
ATOM 4162 O O . VAL B 1 192 ? 6.137 2.986 15.547 1 97.38 192 VAL B O 1
ATOM 4165 N N . SER B 1 193 ? 6.387 0.981 16.391 1 96.12 193 SER B N 1
ATOM 4166 C CA . SER B 1 193 ? 6.289 0.261 15.133 1 96.12 193 SER B CA 1
ATOM 4167 C C . SER B 1 193 ? 5.77 -1.156 15.344 1 96.12 193 SER B C 1
ATOM 4169 O O . SER B 1 193 ? 6.094 -1.801 16.344 1 96.12 193 SER B O 1
ATOM 4171 N N . MET B 1 194 ? 4.949 -1.592 14.406 1 92.69 194 MET B N 1
ATOM 4172 C CA . MET B 1 194 ? 4.508 -2.982 14.453 1 92.69 194 MET B CA 1
ATOM 4173 C C . MET B 1 194 ? 5.703 -3.93 14.477 1 92.69 194 MET B C 1
ATOM 4175 O O . MET B 1 194 ? 5.637 -5.004 15.086 1 92.69 194 MET B O 1
ATOM 4179 N N . GLY B 1 195 ? 6.766 -3.521 13.844 1 91.81 195 GLY B N 1
ATOM 4180 C CA . GLY B 1 195 ? 7.965 -4.34 13.805 1 91.81 195 GLY B CA 1
ATOM 4181 C C . GLY B 1 195 ? 8.547 -4.609 15.18 1 91.81 195 GLY B C 1
ATOM 4182 O O . GLY B 1 195 ? 9.336 -5.543 15.352 1 91.81 195 GLY B O 1
ATOM 4183 N N . LEU B 1 196 ? 8.18 -3.818 16.141 1 93.25 196 LEU B N 1
ATOM 4184 C CA . LEU B 1 196 ? 8.672 -3.984 17.5 1 93.25 196 LEU B CA 1
ATOM 4185 C C . LEU B 1 196 ? 7.637 -4.68 18.375 1 93.25 196 LEU B C 1
ATOM 4187 O O . LEU B 1 196 ? 7.836 -4.828 19.578 1 93.25 196 LEU B O 1
ATOM 4191 N N . LEU B 1 197 ? 6.551 -5.039 17.781 1 89.06 197 LEU B N 1
ATOM 4192 C CA . LEU B 1 197 ? 5.48 -5.668 18.547 1 89.06 197 LEU B CA 1
ATOM 4193 C C . LEU B 1 197 ? 5.273 -7.113 18.094 1 89.06 197 LEU B C 1
ATOM 4195 O O . LEU B 1 197 ? 4.547 -7.871 18.75 1 89.06 197 LEU B O 1
ATOM 4199 N N . VAL B 1 198 ? 5.863 -7.449 16.953 1 83.25 198 VAL B N 1
ATOM 4200 C CA . VAL B 1 198 ? 5.711 -8.805 16.438 1 83.25 198 VAL B CA 1
ATOM 4201 C C . VAL B 1 198 ? 6.895 -9.664 16.891 1 83.25 198 VAL B C 1
ATOM 4203 O O . VAL B 1 198 ? 7.984 -9.141 17.141 1 83.25 198 VAL B O 1
ATOM 4206 N N . ASP B 1 199 ? 6.66 -10.984 16.906 1 78.62 199 ASP B N 1
ATOM 4207 C CA . ASP B 1 199 ? 7.699 -11.906 17.359 1 78.62 199 ASP B CA 1
ATOM 4208 C C . ASP B 1 199 ? 8.766 -12.094 16.281 1 78.62 199 ASP B C 1
ATOM 4210 O O . ASP B 1 199 ? 9.961 -12.141 16.578 1 78.62 199 ASP B O 1
ATOM 4214 N N . ASP B 1 200 ? 8.336 -12.227 15.062 1 80.19 200 ASP B N 1
ATOM 4215 C CA . ASP B 1 200 ? 9.219 -12.391 13.906 1 80.19 200 ASP B CA 1
ATOM 4216 C C . ASP B 1 200 ? 8.953 -11.32 12.852 1 80.19 200 ASP B C 1
ATOM 4218 O O . ASP B 1 200 ? 7.891 -11.305 12.227 1 80.19 200 ASP B O 1
ATOM 4222 N N . ALA B 1 201 ? 10.016 -10.555 12.641 1 77.25 201 ALA B N 1
ATOM 4223 C CA . ALA B 1 201 ? 9.891 -9.414 11.727 1 77.25 201 ALA B CA 1
ATOM 4224 C C . ALA B 1 201 ? 9.773 -9.891 10.281 1 77.25 201 ALA B C 1
ATOM 4226 O O . ALA B 1 201 ? 9.359 -9.117 9.406 1 77.25 201 ALA B O 1
ATOM 4227 N N . ASP B 1 202 ? 10.102 -11.086 10.039 1 76.5 202 ASP B N 1
ATOM 4228 C CA . ASP B 1 202 ? 10.047 -11.617 8.68 1 76.5 202 ASP B CA 1
ATOM 4229 C C . ASP B 1 202 ? 8.672 -12.203 8.375 1 76.5 202 ASP B C 1
ATOM 4231 O O . ASP B 1 202 ? 8.359 -12.492 7.219 1 76.5 202 ASP B O 1
ATOM 4235 N N . ASP B 1 203 ? 7.938 -12.258 9.414 1 78.62 203 ASP B N 1
ATOM 4236 C CA . ASP B 1 203 ? 6.621 -12.859 9.219 1 78.62 203 ASP B CA 1
ATOM 4237 C C . ASP B 1 203 ? 5.645 -11.859 8.609 1 78.62 203 ASP B C 1
ATOM 4239 O O . ASP B 1 203 ? 5.641 -10.68 8.977 1 78.62 203 ASP B O 1
ATOM 4243 N N . ALA B 1 204 ? 4.902 -12.359 7.582 1 76.94 204 ALA B N 1
ATOM 4244 C CA . ALA B 1 204 ? 3.895 -11.516 6.949 1 76.94 204 ALA B CA 1
ATOM 4245 C C . ALA B 1 204 ? 2.695 -11.305 7.871 1 76.94 204 ALA B C 1
ATOM 4247 O O . ALA B 1 204 ? 2.162 -12.266 8.43 1 76.94 204 ALA B O 1
ATOM 4248 N N . ILE B 1 205 ? 2.402 -10.055 8.133 1 76.12 205 ILE B N 1
ATOM 4249 C CA . ILE B 1 205 ? 1.178 -9.695 8.844 1 76.12 205 ILE B CA 1
ATOM 4250 C C . ILE B 1 205 ? 0.002 -9.688 7.871 1 76.12 205 ILE B C 1
ATOM 4252 O O . ILE B 1 205 ? -0.068 -8.836 6.977 1 76.12 205 ILE B O 1
ATOM 4256 N N . MET B 1 206 ? -0.863 -10.688 7.922 1 81 206 MET B N 1
ATOM 4257 C CA . MET B 1 206 ? -1.969 -10.82 6.977 1 81 206 MET B CA 1
ATOM 4258 C C . MET B 1 206 ? -3.227 -10.141 7.516 1 81 206 MET B C 1
ATOM 4260 O O . MET B 1 206 ? -4.293 -10.758 7.562 1 81 206 MET B O 1
ATOM 4264 N N . TRP B 1 207 ? -3.115 -8.875 7.891 1 80.81 207 TRP B N 1
ATOM 4265 C CA . TRP B 1 207 ? -4.227 -8.094 8.43 1 80.81 207 TRP B CA 1
ATOM 4266 C C . TRP B 1 207 ? -4.961 -7.355 7.312 1 80.81 207 TRP B C 1
ATOM 4268 O O . TRP B 1 207 ? -4.336 -6.832 6.391 1 80.81 207 TRP B O 1
ATOM 4278 N N . ARG B 1 208 ? -6.262 -7.379 7.473 1 82.69 208 ARG B N 1
ATOM 4279 C CA . ARG B 1 208 ? -7.098 -6.633 6.543 1 82.69 208 ARG B CA 1
ATOM 4280 C C . ARG B 1 208 ? -7.199 -5.168 6.953 1 82.69 208 ARG B C 1
ATOM 4282 O O . ARG B 1 208 ? -6.77 -4.789 8.047 1 82.69 208 ARG B O 1
ATOM 4289 N N . GLY B 1 209 ? -7.773 -4.363 6.031 1 83.56 209 GLY B N 1
ATOM 4290 C CA . GLY B 1 209 ? -7.832 -2.918 6.172 1 83.56 209 GLY B CA 1
ATOM 4291 C C . GLY B 1 209 ? -8.359 -2.467 7.52 1 83.56 209 GLY B C 1
ATOM 4292 O O . GLY B 1 209 ? -7.703 -1.689 8.219 1 83.56 209 GLY B O 1
ATOM 4293 N N . PRO B 1 210 ? -9.445 -2.945 7.961 1 78.19 210 PRO B N 1
ATOM 4294 C CA . PRO B 1 210 ? -10.023 -2.506 9.234 1 78.19 210 PRO B CA 1
ATOM 4295 C C . PRO B 1 210 ? -9.125 -2.814 10.43 1 78.19 210 PRO B C 1
ATOM 4297 O O . PRO B 1 210 ? -9.078 -2.039 11.391 1 78.19 210 PRO B O 1
ATOM 4300 N N . MET B 1 211 ? -8.414 -3.889 10.359 1 82.19 211 MET B N 1
ATOM 4301 C CA . MET B 1 211 ? -7.492 -4.238 11.438 1 82.19 211 MET B CA 1
ATOM 4302 C C . MET B 1 211 ? -6.309 -3.279 11.477 1 82.19 211 MET B C 1
ATOM 4304 O O . MET B 1 211 ? -5.805 -2.951 12.547 1 82.19 211 MET B O 1
ATOM 4308 N N . LEU B 1 212 ? -5.891 -2.865 10.305 1 89.62 212 LEU B N 1
ATOM 4309 C CA . LEU B 1 212 ? -4.82 -1.877 10.227 1 89.62 212 LEU B CA 1
ATOM 4310 C C . LEU B 1 212 ? -5.258 -0.555 10.852 1 89.62 212 LEU B C 1
ATOM 4312 O O . LEU B 1 212 ? -4.492 0.07 11.594 1 89.62 212 LEU B O 1
ATOM 4316 N N . ALA B 1 213 ? -6.477 -0.144 10.523 1 86.19 213 ALA B N 1
ATOM 4317 C CA . ALA B 1 213 ? -7.027 1.084 11.094 1 86.19 213 ALA B CA 1
ATOM 4318 C C . ALA B 1 213 ? -7.117 0.991 12.609 1 86.19 213 ALA B C 1
ATOM 4320 O O . ALA B 1 213 ? -6.816 1.956 13.32 1 86.19 213 ALA B O 1
ATOM 4321 N N . ARG B 1 214 ? -7.488 -0.172 13.07 1 81.56 214 ARG B N 1
ATOM 4322 C CA . ARG B 1 214 ? -7.586 -0.393 14.516 1 81.56 214 ARG B CA 1
ATOM 4323 C C . ARG B 1 214 ? -6.211 -0.325 15.172 1 81.56 214 ARG B C 1
ATOM 4325 O O . ARG B 1 214 ? -6.07 0.206 16.281 1 81.56 214 ARG B O 1
ATOM 4332 N N . ALA B 1 215 ? -5.262 -0.909 14.555 1 88.62 215 ALA B N 1
ATOM 4333 C CA . ALA B 1 215 ? -3.898 -0.826 15.07 1 88.62 215 ALA B CA 1
ATOM 4334 C C . ALA B 1 215 ? -3.449 0.626 15.195 1 88.62 215 ALA B C 1
ATOM 4336 O O . ALA B 1 215 ? -2.854 1.01 16.203 1 88.62 215 ALA B O 1
ATOM 4337 N N . LEU B 1 216 ? -3.729 1.428 14.188 1 93.44 216 LEU B N 1
ATOM 4338 C CA . LEU B 1 216 ? -3.379 2.844 14.25 1 93.44 216 LEU B CA 1
ATOM 4339 C C . LEU B 1 216 ? -4.086 3.529 15.414 1 93.44 216 LEU B C 1
ATOM 4341 O O . LEU B 1 216 ? -3.502 4.379 16.078 1 93.44 216 LEU B O 1
ATOM 4345 N N . GLU B 1 217 ? -5.309 3.195 15.641 1 87.31 217 GLU B N 1
ATOM 4346 C CA . GLU B 1 217 ? -6.059 3.748 16.766 1 87.31 217 GLU B CA 1
ATOM 4347 C C . GLU B 1 217 ? -5.363 3.461 18.094 1 87.31 217 GLU B C 1
ATOM 4349 O O . GLU B 1 217 ? -5.25 4.344 18.938 1 87.31 217 GLU B O 1
ATOM 4354 N N . HIS B 1 218 ? -4.859 2.287 18.203 1 86.5 218 HIS B N 1
ATOM 4355 C CA . HIS B 1 218 ? -4.137 1.917 19.422 1 86.5 218 HIS B CA 1
ATOM 4356 C C . HIS B 1 218 ? -2.822 2.684 19.531 1 86.5 218 HIS B C 1
ATOM 4358 O O . HIS B 1 218 ? -2.451 3.131 20.625 1 86.5 218 HIS B O 1
ATOM 4364 N N . PHE B 1 219 ? -2.146 2.861 18.422 1 94.06 219 PHE B N 1
ATOM 4365 C CA . PHE B 1 219 ? -0.862 3.555 18.422 1 94.06 219 PHE B CA 1
ATOM 4366 C C . PHE B 1 219 ? -1.042 5.027 18.781 1 94.06 219 PHE B C 1
ATOM 4368 O O . PHE B 1 219 ? -0.132 5.652 19.328 1 94.06 219 PHE B O 1
ATOM 4375 N N . VAL B 1 220 ? -2.203 5.543 18.469 1 93.5 220 VAL B N 1
ATOM 4376 C CA . VAL B 1 220 ? -2.482 6.949 18.75 1 93.5 220 VAL B CA 1
ATOM 4377 C C . VAL B 1 220 ? -3.023 7.09 20.172 1 93.5 220 VAL B C 1
ATOM 4379 O O . VAL B 1 220 ? -2.59 7.969 20.922 1 93.5 220 VAL B O 1
ATOM 4382 N N . ALA B 1 221 ? -3.846 6.18 20.641 1 86.75 221 ALA B N 1
ATOM 4383 C CA . ALA B 1 221 ? -4.617 6.359 21.859 1 86.75 221 ALA B CA 1
ATOM 4384 C C . ALA B 1 221 ? -3.926 5.688 23.047 1 86.75 221 ALA B C 1
ATOM 4386 O O . ALA B 1 221 ? -4.031 6.16 24.188 1 86.75 221 ALA B O 1
ATOM 4387 N N . ASP B 1 222 ? -3.232 4.598 22.766 1 87.88 222 ASP B N 1
ATOM 4388 C CA . ASP B 1 222 ? -2.811 3.758 23.891 1 87.88 222 ASP B CA 1
ATOM 4389 C C . ASP B 1 222 ? -1.295 3.801 24.062 1 87.88 222 ASP B C 1
ATOM 4391 O O . ASP B 1 222 ? -0.727 2.986 24.797 1 87.88 222 ASP B O 1
ATOM 4395 N N . VAL B 1 223 ? -0.613 4.641 23.422 1 93.56 223 VAL B N 1
ATOM 4396 C CA . VAL B 1 223 ? 0.831 4.781 23.578 1 93.56 223 VAL B CA 1
ATOM 4397 C C . VAL B 1 223 ? 1.135 5.953 24.5 1 93.56 223 VAL B C 1
ATOM 4399 O O . VAL B 1 223 ? 0.49 7.004 24.422 1 93.56 223 VAL B O 1
ATOM 4402 N N . ALA B 1 224 ? 2.129 5.793 25.375 1 92.94 224 ALA B N 1
ATOM 4403 C CA . ALA B 1 224 ? 2.58 6.844 26.281 1 92.94 224 ALA B CA 1
ATOM 4404 C C . ALA B 1 224 ? 3.564 7.781 25.594 1 92.94 224 ALA B C 1
ATOM 4406 O O . ALA B 1 224 ? 4.734 7.867 25.984 1 92.94 224 ALA B O 1
ATOM 4407 N N . TRP B 1 225 ? 3.086 8.508 24.703 1 95.75 225 TRP B N 1
ATOM 4408 C CA . TRP B 1 225 ? 3.938 9.398 23.906 1 95.75 225 TRP B CA 1
ATOM 4409 C C . TRP B 1 225 ? 4.539 10.492 24.781 1 95.75 225 TRP B C 1
ATOM 4411 O O . TRP B 1 225 ? 5.621 11 24.484 1 95.75 225 TRP B O 1
ATOM 4421 N N . GLY B 1 226 ? 3.775 10.969 25.875 1 94.44 226 GLY B N 1
ATOM 4422 C CA . GLY B 1 226 ? 4.285 11.961 26.812 1 94.44 226 GLY B CA 1
ATOM 4423 C C . GLY B 1 226 ? 4.383 13.352 26.219 1 94.44 226 GLY B C 1
ATOM 4424 O O . GLY B 1 226 ? 5.34 14.078 26.484 1 94.44 226 GLY B O 1
ATOM 4425 N N . GLN B 1 227 ? 3.551 13.727 25.359 1 92.31 227 GLN B N 1
ATOM 4426 C CA . GLN B 1 227 ? 3.416 15.055 24.75 1 92.31 227 GLN B CA 1
ATOM 4427 C C . GLN B 1 227 ? 4.715 15.492 24.094 1 92.31 227 GLN B C 1
ATOM 4429 O O . GLN B 1 227 ? 5.277 16.531 24.438 1 92.31 227 GLN B O 1
ATOM 4434 N N . PRO B 1 228 ? 5.184 14.75 23.109 1 95.88 228 PRO B N 1
ATOM 4435 C CA . PRO B 1 228 ? 6.344 15.227 22.359 1 95.88 228 PRO B CA 1
ATOM 4436 C C . PRO B 1 228 ? 6.066 16.531 21.609 1 95.88 228 PRO B C 1
ATOM 4438 O O . PRO B 1 228 ? 4.906 16.891 21.406 1 95.88 228 PRO B O 1
ATOM 4441 N N . SER B 1 229 ? 7.152 17.219 21.344 1 92.56 229 SER B N 1
ATOM 4442 C CA . SER B 1 229 ? 6.961 18.453 20.594 1 92.56 229 SER B CA 1
ATOM 4443 C C . SER B 1 229 ? 6.312 18.188 19.234 1 92.56 229 SER B C 1
ATOM 4445 O O . SER B 1 229 ? 5.461 18.953 18.781 1 92.56 229 SER B O 1
ATOM 4447 N N . THR B 1 230 ? 6.754 17.094 18.656 1 93.88 230 THR B N 1
ATOM 4448 C CA . THR B 1 230 ? 6.258 16.719 17.328 1 93.88 230 THR B CA 1
ATOM 4449 C C . THR B 1 230 ? 6.078 15.203 17.234 1 93.88 230 THR B C 1
ATOM 4451 O O . THR B 1 230 ? 6.848 14.445 17.828 1 93.88 230 THR B O 1
ATOM 4454 N N . LEU B 1 231 ? 5.008 14.82 16.578 1 96.81 231 LEU B N 1
ATOM 4455 C CA . LEU B 1 231 ? 4.805 13.43 16.188 1 96.81 231 LEU B CA 1
ATOM 4456 C C . LEU B 1 231 ? 4.902 13.281 14.664 1 96.81 231 LEU B C 1
ATOM 4458 O O . LEU B 1 231 ? 4.094 13.859 13.93 1 96.81 231 LEU B O 1
ATOM 4462 N N . VAL B 1 232 ? 5.941 12.555 14.234 1 96.69 232 VAL B N 1
ATOM 4463 C CA . VAL B 1 232 ? 6.086 12.242 12.82 1 96.69 232 VAL B CA 1
ATOM 4464 C C . VAL B 1 232 ? 5.457 10.891 12.523 1 96.69 232 VAL B C 1
ATOM 4466 O O . VAL B 1 232 ? 5.812 9.883 13.141 1 96.69 232 VAL B O 1
ATOM 4469 N N . VAL B 1 233 ? 4.527 10.859 11.602 1 98.12 233 VAL B N 1
ATOM 4470 C CA . VAL B 1 233 ? 3.828 9.625 11.25 1 98.12 233 VAL B CA 1
ATOM 4471 C C . VAL B 1 233 ? 4.273 9.164 9.859 1 98.12 233 VAL B C 1
ATOM 4473 O O . VAL B 1 233 ? 4.059 9.859 8.867 1 98.12 233 VAL B O 1
ATOM 4476 N N . ASP B 1 234 ? 4.855 8.008 9.773 1 97.06 234 ASP B N 1
ATOM 4477 C CA . ASP B 1 234 ? 5.242 7.355 8.531 1 97.06 234 ASP B CA 1
ATOM 4478 C C . ASP B 1 234 ? 4.086 6.547 7.945 1 97.06 234 ASP B C 1
ATOM 4480 O O . ASP B 1 234 ? 3.889 5.387 8.305 1 97.06 234 ASP B O 1
ATOM 4484 N N . LEU B 1 235 ? 3.41 7.121 6.969 1 96.56 235 LEU B N 1
ATOM 4485 C CA . LEU B 1 235 ? 2.201 6.508 6.434 1 96.56 235 LEU B CA 1
ATOM 4486 C C . LEU B 1 235 ? 2.545 5.422 5.422 1 96.56 235 LEU B C 1
ATOM 4488 O O . LEU B 1 235 ? 3.604 5.469 4.789 1 96.56 235 LEU B O 1
ATOM 4492 N N . PRO B 1 236 ? 1.659 4.414 5.285 1 93.44 236 PRO B N 1
ATOM 4493 C CA . PRO B 1 236 ? 1.828 3.473 4.176 1 93.44 236 PRO B CA 1
ATOM 4494 C C . PRO B 1 236 ? 1.503 4.094 2.818 1 93.44 236 PRO B C 1
ATOM 4496 O O . PRO B 1 236 ? 0.897 5.168 2.756 1 93.44 236 PRO B O 1
ATOM 4499 N N . PRO B 1 237 ? 1.995 3.453 1.772 1 89 237 PRO B N 1
ATOM 4500 C CA . PRO B 1 237 ? 1.547 3.928 0.462 1 89 237 PRO B CA 1
ATOM 4501 C C . PRO B 1 237 ? 0.044 3.758 0.254 1 89 237 PRO B C 1
ATOM 4503 O O . PRO B 1 237 ? -0.563 2.852 0.832 1 89 237 PRO B O 1
ATOM 4506 N N . GLY B 1 238 ? -0.534 4.645 -0.543 1 84.56 238 GLY B N 1
ATOM 4507 C CA . GLY B 1 238 ? -1.939 4.52 -0.893 1 84.56 238 GLY B CA 1
ATOM 4508 C C . GLY B 1 238 ? -2.842 5.41 -0.056 1 84.56 238 GLY B C 1
ATOM 4509 O O . GLY B 1 238 ? -2.361 6.215 0.742 1 84.56 238 GLY B O 1
ATOM 4510 N N . THR B 1 239 ? -4.137 5.328 -0.277 1 88.31 239 THR B N 1
ATOM 4511 C CA . THR B 1 239 ? -5.148 6.199 0.317 1 88.31 239 THR B CA 1
ATOM 4512 C C . THR B 1 239 ? -6.23 5.371 1.005 1 88.31 239 THR B C 1
ATOM 4514 O O . THR B 1 239 ? -7.418 5.699 0.917 1 88.31 239 THR B O 1
ATOM 4517 N N . GLY B 1 240 ? -5.801 4.367 1.672 1 87.88 240 GLY B N 1
ATOM 4518 C CA . GLY B 1 240 ? -6.734 3.387 2.201 1 87.88 240 GLY B CA 1
ATOM 4519 C C . GLY B 1 240 ? -7.082 3.619 3.66 1 87.88 240 GLY B C 1
ATOM 4520 O O . GLY B 1 240 ? -7.23 4.766 4.094 1 87.88 240 GLY B O 1
ATOM 4521 N N . ASP B 1 241 ? -7.223 2.549 4.352 1 85.69 241 ASP B N 1
ATOM 4522 C CA . ASP B 1 241 ? -7.801 2.523 5.691 1 85.69 241 ASP B CA 1
ATOM 4523 C C . ASP B 1 241 ? -6.926 3.291 6.68 1 85.69 241 ASP B C 1
ATOM 4525 O O . ASP B 1 241 ? -7.438 4.008 7.543 1 85.69 241 ASP B O 1
ATOM 4529 N N . VAL B 1 242 ? -5.637 3.215 6.52 1 92.75 242 VAL B N 1
ATOM 4530 C CA . VAL B 1 242 ? -4.734 3.805 7.504 1 92.75 242 VAL B CA 1
ATOM 4531 C C . VAL B 1 242 ? -4.719 5.324 7.348 1 92.75 242 VAL B C 1
ATOM 4533 O O . VAL B 1 242 ? -4.938 6.055 8.32 1 92.75 242 VAL B O 1
ATOM 4536 N N . PRO B 1 243 ? -4.488 5.855 6.168 1 93.56 243 PRO B N 1
ATOM 4537 C CA . PRO B 1 243 ? -4.574 7.312 6.027 1 93.56 243 PRO B CA 1
ATOM 4538 C C . PRO B 1 243 ? -5.945 7.863 6.406 1 93.56 243 PRO B C 1
ATOM 4540 O O . PRO B 1 243 ? -6.043 8.945 6.992 1 93.56 243 PRO B O 1
ATOM 4543 N N . LEU B 1 244 ? -6.957 7.148 6.113 1 87.31 244 LEU B N 1
ATOM 4544 C CA . LEU B 1 244 ? -8.305 7.57 6.488 1 87.31 244 LEU B CA 1
ATOM 4545 C C . LEU B 1 244 ? -8.453 7.617 8.008 1 87.31 244 LEU B C 1
ATOM 4547 O O . LEU B 1 244 ? -9.062 8.547 8.547 1 87.31 244 LEU B O 1
ATOM 4551 N N . ALA B 1 245 ? -7.961 6.617 8.656 1 89.31 245 ALA B N 1
ATOM 4552 C CA . ALA B 1 245 ? -8 6.586 10.117 1 89.31 245 ALA B CA 1
ATOM 4553 C C . ALA B 1 245 ? -7.203 7.746 10.711 1 89.31 245 ALA B C 1
ATOM 4555 O O . ALA B 1 245 ? -7.625 8.359 11.695 1 89.31 245 ALA B O 1
ATOM 4556 N N . LEU B 1 246 ? -6.078 8.031 10.109 1 93.88 246 LEU B N 1
ATOM 4557 C CA . LEU B 1 246 ? -5.27 9.148 10.578 1 93.88 246 LEU B CA 1
ATOM 4558 C C . LEU B 1 246 ? -6.055 10.453 10.516 1 93.88 246 LEU B C 1
ATOM 4560 O O . LEU B 1 246 ? -6.031 11.242 11.461 1 93.88 246 LEU B O 1
ATOM 4564 N N . ALA B 1 247 ? -6.703 10.664 9.414 1 89.5 247 ALA B N 1
ATOM 4565 C CA . ALA B 1 247 ? -7.465 11.898 9.227 1 89.5 247 ALA B CA 1
ATOM 4566 C C . ALA B 1 247 ? -8.555 12.039 10.281 1 89.5 247 ALA B C 1
ATOM 4568 O O . ALA B 1 247 ? -8.859 13.156 10.727 1 89.5 247 ALA B O 1
ATOM 4569 N N . ARG B 1 248 ? -9.078 10.938 10.664 1 83.44 248 ARG B N 1
ATOM 4570 C CA . ARG B 1 248 ? -10.133 10.93 11.68 1 83.44 248 ARG B CA 1
ATOM 4571 C C . ARG B 1 248 ? -9.547 11.141 13.07 1 83.44 248 ARG B C 1
ATOM 4573 O O . ARG B 1 248 ? -10.078 11.914 13.867 1 83.44 248 ARG B O 1
ATOM 4580 N N . LEU B 1 249 ? -8.461 10.5 13.422 1 87.62 249 LEU B N 1
ATOM 4581 C CA . LEU B 1 249 ? -7.891 10.469 14.766 1 87.62 249 LEU B CA 1
ATOM 4582 C C . LEU B 1 249 ? -7.078 11.727 15.047 1 87.62 249 LEU B C 1
ATOM 4584 O O . LEU B 1 249 ? -7.023 12.195 16.188 1 87.62 249 LEU B O 1
ATOM 4588 N N . LEU B 1 250 ? -6.438 12.234 14 1 92.19 250 LEU B N 1
ATOM 4589 C CA . LEU B 1 250 ? -5.559 13.391 14.102 1 92.19 250 LEU B CA 1
ATOM 4590 C C . LEU B 1 250 ? -5.855 14.398 13 1 92.19 250 LEU B C 1
ATOM 4592 O O . LEU B 1 250 ? -5.004 14.656 12.141 1 92.19 250 LEU B O 1
ATOM 4596 N N . PRO B 1 251 ? -6.926 15.07 13.086 1 86.38 251 PRO B N 1
ATOM 4597 C CA . PRO B 1 251 ? -7.375 15.945 12 1 86.38 251 PRO B CA 1
ATOM 4598 C C . PRO B 1 251 ? -6.477 17.172 11.82 1 86.38 251 PRO B C 1
ATOM 4600 O O . PRO B 1 251 ? -6.516 17.812 10.773 1 86.38 251 PRO B O 1
ATOM 4603 N N . ASP B 1 252 ? -5.617 17.469 12.789 1 84.75 252 ASP B N 1
ATOM 4604 C CA . ASP B 1 252 ? -4.738 18.625 12.695 1 84.75 252 ASP B CA 1
ATOM 4605 C C . ASP B 1 252 ? -3.389 18.25 12.086 1 84.75 252 ASP B C 1
ATOM 4607 O O . ASP B 1 252 ? -2.492 19.078 11.977 1 84.75 252 ASP B O 1
ATOM 4611 N N . ALA B 1 253 ? -3.291 17.016 11.719 1 91.25 253 ALA B N 1
ATOM 4612 C CA . ALA B 1 253 ? -2.039 16.578 11.102 1 91.25 253 ALA B CA 1
ATOM 4613 C C . ALA B 1 253 ? -1.757 17.344 9.812 1 91.25 253 ALA B C 1
ATOM 4615 O O . ALA B 1 253 ? -2.672 17.609 9.039 1 91.25 253 ALA B O 1
ATOM 4616 N N . ARG B 1 254 ? -0.541 17.703 9.664 1 91.88 254 ARG B N 1
ATOM 4617 C CA . ARG B 1 254 ? -0.071 18.297 8.414 1 91.88 254 ARG B CA 1
ATOM 4618 C C . ARG B 1 254 ? 0.701 17.281 7.578 1 91.88 254 ARG B C 1
ATOM 4620 O O . ARG B 1 254 ? 1.48 16.5 8.117 1 91.88 254 ARG B O 1
ATOM 4627 N N . VAL B 1 255 ? 0.482 17.375 6.262 1 94.44 255 VAL B N 1
ATOM 4628 C CA . VAL B 1 255 ? 0.979 16.297 5.406 1 94.44 255 VAL B CA 1
ATOM 4629 C C . VAL B 1 255 ? 2.168 16.797 4.59 1 94.44 255 VAL B C 1
ATOM 4631 O O . VAL B 1 255 ? 2.148 17.922 4.074 1 94.44 255 VAL B O 1
ATOM 4634 N N . VAL B 1 256 ? 3.207 16.016 4.555 1 94.25 256 VAL B N 1
ATOM 4635 C CA . VAL B 1 256 ? 4.324 16.172 3.629 1 94.25 256 VAL B CA 1
ATOM 4636 C C . VAL B 1 256 ? 4.309 15.031 2.613 1 94.25 256 VAL B C 1
ATOM 4638 O O . VAL B 1 256 ? 4.293 13.859 2.988 1 94.25 256 VAL B O 1
ATOM 4641 N N . VAL B 1 257 ? 4.316 15.375 1.359 1 95.75 257 VAL B N 1
ATOM 4642 C CA . VAL B 1 257 ? 4.262 14.352 0.321 1 95.75 257 VAL B CA 1
ATOM 4643 C C . VAL B 1 257 ? 5.652 14.133 -0.263 1 95.75 257 VAL B C 1
ATOM 4645 O O . VAL B 1 257 ? 6.301 15.078 -0.718 1 95.75 257 VAL B O 1
ATOM 4648 N N . VAL B 1 258 ? 6.098 12.875 -0.222 1 93.94 258 VAL B N 1
ATOM 4649 C CA . VAL B 1 258 ? 7.41 12.508 -0.743 1 93.94 258 VAL B CA 1
ATOM 4650 C C . VAL B 1 258 ? 7.258 11.867 -2.123 1 93.94 258 VAL B C 1
ATOM 4652 O O . VAL B 1 258 ? 6.375 11.039 -2.336 1 93.94 258 VAL B O 1
ATOM 4655 N N . THR B 1 259 ? 8.07 12.266 -3.064 1 94.44 259 THR B N 1
ATOM 4656 C CA . THR B 1 259 ? 8.102 11.695 -4.406 1 94.44 259 THR B CA 1
ATOM 4657 C C . THR B 1 259 ? 9.539 11.625 -4.926 1 94.44 259 THR B C 1
ATOM 4659 O O . THR B 1 259 ? 10.484 11.867 -4.18 1 94.44 259 THR B O 1
ATOM 4662 N N . THR B 1 260 ? 9.711 11.109 -6.113 1 92.25 260 THR B N 1
ATOM 4663 C CA . THR B 1 260 ? 10.961 11.133 -6.855 1 92.25 260 THR B CA 1
ATOM 4664 C C . THR B 1 260 ? 10.812 11.93 -8.148 1 92.25 260 THR B C 1
ATOM 4666 O O . THR B 1 260 ? 9.703 12.336 -8.5 1 92.25 260 THR B O 1
ATOM 4669 N N . PRO B 1 261 ? 11.922 12.133 -8.852 1 92.06 261 PRO B N 1
ATOM 4670 C CA . PRO B 1 261 ? 11.812 12.891 -10.102 1 92.06 261 PRO B CA 1
ATOM 4671 C C . PRO B 1 261 ? 11.039 12.141 -11.188 1 92.06 261 PRO B C 1
ATOM 4673 O O . PRO B 1 261 ? 10.617 12.742 -12.172 1 92.06 261 PRO B O 1
ATOM 4676 N N . SER B 1 262 ? 10.758 10.906 -11.047 1 88.75 262 SER B N 1
ATOM 4677 C CA . SER B 1 262 ? 10.102 10.078 -12.055 1 88.75 262 SER B CA 1
ATOM 4678 C C . SER B 1 262 ? 8.656 10.523 -12.266 1 88.75 262 SER B C 1
ATOM 4680 O O . SER B 1 262 ? 7.895 10.664 -11.312 1 88.75 262 SER B O 1
ATOM 4682 N N . PRO B 1 263 ? 8.297 10.664 -13.57 1 87.25 263 PRO B N 1
ATOM 4683 C CA . PRO B 1 263 ? 6.906 11.023 -13.852 1 87.25 263 PRO B CA 1
ATOM 4684 C C . PRO B 1 263 ? 5.906 10.016 -13.297 1 87.25 263 PRO B C 1
ATOM 4686 O O . PRO B 1 263 ? 4.809 10.398 -12.875 1 87.25 263 PRO B O 1
ATOM 4689 N N . LEU B 1 264 ? 6.246 8.773 -13.297 1 86.12 264 LEU B N 1
ATOM 4690 C CA . LEU B 1 264 ? 5.367 7.742 -12.758 1 86.12 264 LEU B CA 1
ATOM 4691 C C . LEU B 1 264 ? 5.125 7.965 -11.266 1 86.12 264 LEU B C 1
ATOM 4693 O O . LEU B 1 264 ? 3.994 7.844 -10.789 1 86.12 264 LEU B O 1
ATOM 4697 N N . ALA B 1 265 ? 6.211 8.266 -10.57 1 89.25 265 ALA B N 1
ATOM 4698 C CA . ALA B 1 265 ? 6.098 8.523 -9.141 1 89.25 265 ALA B CA 1
ATOM 4699 C C . ALA B 1 265 ? 5.25 9.758 -8.875 1 89.25 265 ALA B C 1
ATOM 4701 O O . ALA B 1 265 ? 4.469 9.789 -7.918 1 89.25 265 ALA B O 1
ATOM 4702 N N . VAL B 1 266 ? 5.402 10.766 -9.711 1 91.44 266 VAL B N 1
ATOM 4703 C CA . VAL B 1 266 ? 4.672 12.016 -9.555 1 91.44 266 VAL B CA 1
ATOM 4704 C C . VAL B 1 266 ? 3.178 11.773 -9.742 1 91.44 266 VAL B C 1
ATOM 4706 O O . VAL B 1 266 ? 2.359 12.266 -8.969 1 91.44 266 VAL B O 1
ATOM 4709 N N . GLU B 1 267 ? 2.865 10.992 -10.68 1 89.06 267 GLU B N 1
ATOM 4710 C CA . GLU B 1 267 ? 1.464 10.727 -10.984 1 89.06 267 GLU B CA 1
ATOM 4711 C C . GLU B 1 267 ? 0.761 10.047 -9.812 1 89.06 267 GLU B C 1
ATOM 4713 O O . GLU B 1 267 ? -0.382 10.375 -9.492 1 89.06 267 GLU B O 1
ATOM 4718 N N . VAL B 1 268 ? 1.406 9.172 -9.219 1 89.88 268 VAL B N 1
ATOM 4719 C CA . VAL B 1 268 ? 0.797 8.461 -8.102 1 89.88 268 VAL B CA 1
ATOM 4720 C C . VAL B 1 268 ? 0.787 9.352 -6.863 1 89.88 268 VAL B C 1
ATOM 4722 O O . VAL B 1 268 ? -0.151 9.305 -6.062 1 89.88 268 VAL B O 1
ATOM 4725 N N . ALA B 1 269 ? 1.771 10.172 -6.711 1 92.94 269 ALA B N 1
ATOM 4726 C CA . ALA B 1 269 ? 1.893 11.062 -5.555 1 92.94 269 ALA B CA 1
ATOM 4727 C C . ALA B 1 269 ? 0.807 12.133 -5.574 1 92.94 269 ALA B C 1
ATOM 4729 O O . ALA B 1 269 ? 0.353 12.578 -4.52 1 92.94 269 ALA B O 1
ATOM 4730 N N . VAL B 1 270 ? 0.408 12.484 -6.734 1 93.19 270 VAL B N 1
ATOM 4731 C CA . VAL B 1 270 ? -0.676 13.453 -6.852 1 93.19 270 VAL B CA 1
ATOM 4732 C C . VAL B 1 270 ? -1.92 12.93 -6.141 1 93.19 270 VAL B C 1
ATOM 4734 O O . VAL B 1 270 ? -2.621 13.68 -5.461 1 93.19 270 VAL B O 1
ATOM 4737 N N . ARG B 1 271 ? -2.127 11.727 -6.266 1 90.69 271 ARG B N 1
ATOM 4738 C CA . ARG B 1 271 ? -3.301 11.125 -5.641 1 90.69 271 ARG B CA 1
ATOM 4739 C C . ARG B 1 271 ? -3.188 11.156 -4.117 1 90.69 271 ARG B C 1
ATOM 4741 O O . ARG B 1 271 ? -4.188 11.32 -3.42 1 90.69 271 ARG B O 1
ATOM 4748 N N . ALA B 1 272 ? -2.008 10.977 -3.586 1 90.75 272 ALA B N 1
ATOM 4749 C CA . ALA B 1 272 ? -1.793 11.102 -2.146 1 90.75 272 ALA B CA 1
ATOM 4750 C C . ALA B 1 272 ? -2.102 12.523 -1.673 1 90.75 272 ALA B C 1
ATOM 4752 O O . ALA B 1 272 ? -2.699 12.711 -0.61 1 90.75 272 ALA B O 1
ATOM 4753 N N . GLY B 1 273 ? -1.681 13.484 -2.449 1 91.38 273 GLY B N 1
ATOM 4754 C CA . GLY B 1 273 ? -1.979 14.875 -2.123 1 91.38 273 GLY B CA 1
ATOM 4755 C C . GLY B 1 273 ? -3.457 15.203 -2.209 1 91.38 273 GLY B C 1
ATOM 4756 O O . GLY B 1 273 ? -3.992 15.898 -1.348 1 91.38 273 GLY B O 1
ATOM 4757 N N . THR B 1 274 ? -4.07 14.664 -3.211 1 88.44 274 THR B N 1
ATOM 4758 C CA . THR B 1 274 ? -5.5 14.898 -3.391 1 88.44 274 THR B CA 1
ATOM 4759 C C . THR B 1 274 ? -6.301 14.227 -2.275 1 88.44 274 THR B C 1
ATOM 4761 O O . THR B 1 274 ? -7.316 14.766 -1.83 1 88.44 274 THR B O 1
ATOM 4764 N N . PHE B 1 275 ? -5.801 13.125 -1.894 1 89 275 PHE B N 1
ATOM 4765 C CA . PHE B 1 275 ? -6.398 12.484 -0.73 1 89 275 PHE B CA 1
ATOM 4766 C C . PHE B 1 275 ? -6.375 13.414 0.476 1 89 275 PHE B C 1
ATOM 4768 O O . PHE B 1 275 ? -7.383 13.562 1.172 1 89 275 PHE B O 1
ATOM 4775 N N . ALA B 1 276 ? -5.25 13.953 0.781 1 90.62 276 ALA B N 1
ATOM 4776 C CA . ALA B 1 276 ? -5.105 14.836 1.935 1 90.62 276 ALA B CA 1
ATOM 4777 C C . ALA B 1 276 ? -6.113 15.984 1.877 1 90.62 276 ALA B C 1
ATOM 4779 O O . ALA B 1 276 ? -6.75 16.312 2.881 1 90.62 276 ALA B O 1
ATOM 4780 N N . ARG B 1 277 ? -6.258 16.469 0.74 1 83.19 277 ARG B N 1
ATOM 4781 C CA . ARG B 1 277 ? -7.203 17.562 0.556 1 83.19 277 ARG B CA 1
ATOM 4782 C C . ARG B 1 277 ? -8.641 17.094 0.783 1 83.19 277 ARG B C 1
ATOM 4784 O O . ARG B 1 277 ? -9.406 17.75 1.482 1 83.19 277 ARG B O 1
ATOM 4791 N N . LYS B 1 278 ? -8.969 15.977 0.237 1 79.94 278 LYS B N 1
ATOM 4792 C CA . LYS B 1 278 ? -10.312 15.43 0.376 1 79.94 278 LYS B CA 1
ATOM 4793 C C . LYS B 1 278 ? -10.602 15.039 1.822 1 79.94 278 LYS B C 1
ATOM 4795 O O . LYS B 1 278 ? -11.742 15.117 2.277 1 79.94 278 LYS B O 1
ATOM 4800 N N . ALA B 1 279 ? -9.555 14.664 2.494 1 83.56 279 ALA B N 1
ATOM 4801 C CA . ALA B 1 279 ? -9.688 14.281 3.896 1 83.56 279 ALA B CA 1
ATOM 4802 C C . ALA B 1 279 ? -9.562 15.492 4.812 1 83.56 279 ALA B C 1
ATOM 4804 O O . ALA B 1 279 ? -9.508 15.352 6.035 1 83.56 279 ALA B O 1
ATOM 4805 N N . ASN B 1 280 ? -9.422 16.688 4.27 1 81.5 280 ASN B N 1
ATOM 4806 C CA . ASN B 1 280 ? -9.352 17.969 4.977 1 81.5 280 ASN B CA 1
ATOM 4807 C C . ASN B 1 280 ? -8.078 18.078 5.805 1 81.5 280 ASN B C 1
ATOM 4809 O O . ASN B 1 280 ? -8.102 18.578 6.93 1 81.5 280 ASN B O 1
ATOM 4813 N N . LEU B 1 281 ? -7.07 17.516 5.285 1 86.88 281 LEU B N 1
ATOM 4814 C CA . LEU B 1 281 ? -5.75 17.672 5.887 1 86.88 281 LEU B CA 1
ATOM 4815 C C . LEU B 1 281 ? -4.953 18.75 5.156 1 86.88 281 LEU B C 1
ATOM 4817 O O . LEU B 1 281 ? -5.094 18.922 3.943 1 86.88 281 LEU B O 1
ATOM 4821 N N . ASP B 1 282 ? -4.195 19.422 5.953 1 87 282 ASP B N 1
ATOM 4822 C CA . ASP B 1 282 ? -3.346 20.469 5.371 1 87 282 ASP B CA 1
ATOM 4823 C C . ASP B 1 282 ? -2.066 19.859 4.793 1 87 282 ASP B C 1
ATOM 4825 O O . ASP B 1 282 ? -1.346 19.141 5.484 1 87 282 ASP B O 1
ATOM 4829 N N . VAL B 1 283 ? -1.817 20.156 3.506 1 91.06 283 VAL B N 1
ATOM 4830 C CA . VAL B 1 283 ? -0.573 19.703 2.889 1 91.06 283 VAL B CA 1
ATOM 4831 C C . VAL B 1 283 ? 0.493 20.781 3.029 1 91.06 283 VAL B C 1
ATOM 4833 O O . VAL B 1 283 ? 0.36 21.875 2.463 1 91.06 283 VAL B O 1
ATOM 4836 N N . LEU B 1 284 ? 1.58 20.469 3.764 1 90.06 284 LEU B N 1
ATOM 4837 C CA . LEU B 1 284 ? 2.66 21.422 4.031 1 90.06 284 LEU B CA 1
ATOM 4838 C C . LEU B 1 284 ? 3.506 21.641 2.783 1 90.06 284 LEU B C 1
ATOM 4840 O O . LEU B 1 284 ? 3.996 22.75 2.555 1 90.06 284 LEU B O 1
ATOM 4844 N N . GLY B 1 285 ? 3.766 20.562 2.105 1 92.94 285 GLY B N 1
ATOM 4845 C CA . GLY B 1 285 ? 4.602 20.672 0.922 1 92.94 285 GLY B CA 1
ATOM 4846 C C . GLY B 1 285 ? 5.078 19.328 0.402 1 92.94 285 GLY B C 1
ATOM 4847 O O . GLY B 1 285 ? 4.566 18.281 0.814 1 92.94 285 GLY B O 1
ATOM 4848 N N . VAL B 1 286 ? 6.047 19.469 -0.6 1 94.69 286 VAL B N 1
ATOM 4849 C CA . VAL B 1 286 ? 6.543 18.297 -1.302 1 94.69 286 VAL B CA 1
ATOM 4850 C C . VAL B 1 286 ? 8.047 18.156 -1.073 1 94.69 286 VAL B C 1
ATOM 4852 O O . VAL B 1 286 ? 8.773 19.141 -1.029 1 94.69 286 VAL B O 1
ATOM 4855 N N . ILE B 1 287 ? 8.484 16.953 -0.834 1 92.31 287 ILE B N 1
ATOM 4856 C CA . ILE B 1 287 ? 9.906 16.625 -0.817 1 92.31 287 ILE B CA 1
ATOM 4857 C C . ILE B 1 287 ? 10.234 15.711 -2.002 1 92.31 287 ILE B C 1
ATOM 4859 O O . ILE B 1 287 ? 9.602 14.68 -2.197 1 92.31 287 ILE B O 1
ATOM 4863 N N . GLU B 1 288 ? 11.172 16.109 -2.844 1 93.62 288 GLU B N 1
ATOM 4864 C CA . GLU B 1 288 ? 11.695 15.258 -3.902 1 93.62 288 GLU B CA 1
ATOM 4865 C C . GLU B 1 288 ? 12.922 14.484 -3.426 1 93.62 288 GLU B C 1
ATOM 4867 O O . GLU B 1 288 ? 13.969 15.07 -3.154 1 93.62 288 GLU B O 1
ATOM 4872 N N . ASN B 1 289 ? 12.727 13.203 -3.318 1 90.25 289 ASN B N 1
ATOM 4873 C CA . ASN B 1 289 ? 13.805 12.32 -2.881 1 90.25 289 ASN B CA 1
ATOM 4874 C C . ASN B 1 289 ? 14.422 11.562 -4.055 1 90.25 289 ASN B C 1
ATOM 4876 O O . ASN B 1 289 ? 13.867 11.562 -5.156 1 90.25 289 ASN B O 1
ATOM 4880 N N . LEU B 1 290 ? 15.672 11.086 -3.865 1 89.75 290 LEU B N 1
ATOM 4881 C CA . LEU B 1 290 ? 16.375 10.297 -4.871 1 89.75 290 LEU B CA 1
ATOM 4882 C C . LEU B 1 290 ? 16.578 11.102 -6.148 1 89.75 290 LEU B C 1
ATOM 4884 O O . LEU B 1 290 ? 16.406 10.586 -7.25 1 89.75 290 LEU B O 1
ATOM 4888 N N . SER B 1 291 ? 16.984 12.297 -5.977 1 89.06 291 SER B N 1
ATOM 4889 C CA . SER B 1 291 ? 17.047 13.227 -7.098 1 89.06 291 SER B CA 1
ATOM 4890 C C . SER B 1 291 ? 18.328 13.055 -7.898 1 89.06 291 SER B C 1
ATOM 4892 O O . SER B 1 291 ? 18.312 13.156 -9.125 1 89.06 291 SER B O 1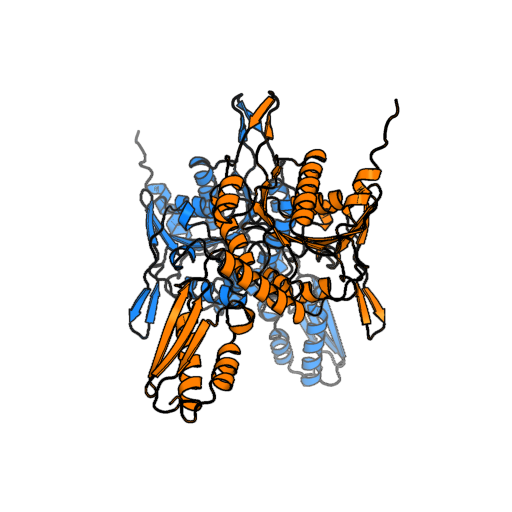
ATOM 4894 N N . TRP B 1 292 ? 19.406 12.844 -7.215 1 87.81 292 TRP B N 1
ATOM 4895 C CA . TRP B 1 292 ? 20.688 12.758 -7.914 1 87.81 292 TRP B CA 1
ATOM 4896 C C . TRP B 1 292 ? 21.734 12.039 -7.059 1 87.81 292 TRP B C 1
ATOM 4898 O O . TRP B 1 292 ? 21.5 11.789 -5.875 1 87.81 292 TRP B O 1
ATOM 4908 N N . LEU B 1 293 ? 22.781 11.555 -7.75 1 86.62 293 LEU B N 1
ATOM 4909 C CA . LEU B 1 293 ? 24 11.078 -7.098 1 86.62 293 LEU B CA 1
ATOM 4910 C C . LEU B 1 293 ? 25.234 11.516 -7.867 1 86.62 293 LEU B C 1
ATOM 4912 O O . LEU B 1 293 ? 25.141 11.93 -9.023 1 86.62 293 LEU B O 1
ATOM 4916 N N . ARG B 1 294 ? 26.359 11.555 -7.164 1 85.12 294 ARG B N 1
ATOM 4917 C CA . ARG B 1 294 ? 27.625 11.922 -7.801 1 85.12 294 ARG B CA 1
ATOM 4918 C C . ARG B 1 294 ? 28.484 10.688 -8.07 1 85.12 294 ARG B C 1
ATOM 4920 O O . ARG B 1 294 ? 28.672 9.852 -7.188 1 85.12 294 ARG B O 1
ATOM 4927 N N . CYS B 1 295 ? 28.938 10.617 -9.375 1 86.19 295 CYS B N 1
ATOM 4928 C CA . CYS B 1 295 ? 29.828 9.5 -9.672 1 86.19 295 CYS B CA 1
ATOM 4929 C C . CYS B 1 295 ? 31.25 9.797 -9.203 1 86.19 295 CYS B C 1
ATOM 4931 O O . CYS B 1 295 ? 31.531 10.875 -8.68 1 86.19 295 CYS B O 1
ATOM 4933 N N . GLU B 1 296 ? 32.125 8.766 -9.383 1 82.75 296 GLU B N 1
ATOM 4934 C CA . GLU B 1 296 ? 33.5 8.875 -8.891 1 82.75 296 GLU B CA 1
ATOM 4935 C C . GLU B 1 296 ? 34.281 9.953 -9.641 1 82.75 296 GLU B C 1
ATOM 4937 O O . GLU B 1 296 ? 35.25 10.492 -9.133 1 82.75 296 GLU B O 1
ATOM 4942 N N . HIS B 1 297 ? 33.781 10.367 -10.695 1 88.25 297 HIS B N 1
ATOM 4943 C CA . HIS B 1 297 ? 34.438 11.367 -11.523 1 88.25 297 HIS B CA 1
ATOM 4944 C C . HIS B 1 297 ? 33.906 12.766 -11.234 1 88.25 297 HIS B C 1
ATOM 4946 O O . HIS B 1 297 ? 34.344 13.742 -11.859 1 88.25 297 HIS B O 1
ATOM 4952 N N . GLY B 1 298 ? 32.906 12.867 -10.352 1 83.31 298 GLY B N 1
ATOM 4953 C CA . GLY B 1 298 ? 32.406 14.164 -9.914 1 83.31 298 GLY B CA 1
ATOM 4954 C C . GLY B 1 298 ? 31.125 14.578 -10.617 1 83.31 298 GLY B C 1
ATOM 4955 O O . GLY B 1 298 ? 30.438 15.5 -10.172 1 83.31 298 GLY B O 1
ATOM 4956 N N . ASP B 1 299 ? 30.797 13.906 -11.594 1 86.06 299 ASP B N 1
ATOM 4957 C CA . ASP B 1 299 ? 29.609 14.258 -12.367 1 86.06 299 ASP B CA 1
ATOM 4958 C C . ASP B 1 299 ? 28.328 13.859 -11.625 1 86.06 299 ASP B C 1
ATOM 4960 O O . ASP B 1 299 ? 28.297 12.828 -10.953 1 86.06 299 ASP B O 1
ATOM 4964 N N . LEU B 1 300 ? 27.344 14.766 -11.781 1 88.44 300 LEU B N 1
ATOM 4965 C CA . LEU B 1 300 ? 26.031 14.484 -11.211 1 88.44 300 LEU B CA 1
ATOM 4966 C C . LEU B 1 300 ? 25.219 13.586 -12.133 1 88.44 300 LEU B C 1
ATOM 4968 O O . LEU B 1 300 ? 25.172 13.805 -13.344 1 88.44 300 LEU B O 1
ATOM 4972 N N . ILE B 1 301 ? 24.75 12.539 -11.5 1 88.75 301 ILE B N 1
ATOM 4973 C CA . ILE B 1 301 ? 23.875 11.625 -12.219 1 88.75 301 ILE B CA 1
ATOM 4974 C C . ILE B 1 301 ? 22.469 11.719 -11.664 1 88.75 301 ILE B C 1
ATOM 4976 O O . ILE B 1 301 ? 22.266 11.789 -10.445 1 88.75 301 ILE B O 1
ATOM 4980 N N . ARG B 1 302 ? 21.422 11.766 -12.625 1 91.06 302 ARG B N 1
ATOM 4981 C CA . ARG B 1 302 ? 20.016 11.828 -12.281 1 91.06 302 ARG B CA 1
ATOM 4982 C C . ARG B 1 302 ? 19.25 10.648 -12.859 1 91.06 302 ARG B C 1
ATOM 4984 O O . ARG B 1 302 ? 18.562 10.781 -13.875 1 91.06 302 ARG B O 1
ATOM 4991 N N . PRO B 1 303 ? 19.281 9.57 -12.117 1 86.75 303 PRO B N 1
ATOM 4992 C CA . PRO B 1 303 ? 18.797 8.312 -12.703 1 86.75 303 PRO B CA 1
ATOM 4993 C C . PRO B 1 303 ? 17.281 8.32 -12.922 1 86.75 303 PRO B C 1
ATOM 4995 O O . PRO B 1 303 ? 16.781 7.574 -13.766 1 86.75 303 PRO B O 1
ATOM 4998 N N . PHE B 1 304 ? 16.516 9.141 -12.188 1 88.56 304 PHE B N 1
ATOM 4999 C CA . PHE B 1 304 ? 15.07 9.102 -12.273 1 88.56 304 PHE B CA 1
ATOM 5000 C C . PHE B 1 304 ? 14.523 10.375 -12.906 1 88.56 304 PHE B C 1
ATOM 5002 O O . PHE B 1 304 ? 13.336 10.68 -12.781 1 88.56 304 PHE B O 1
ATOM 5009 N N . GLY B 1 305 ? 15.359 11.117 -13.5 1 89.06 305 GLY B N 1
ATOM 5010 C CA . GLY B 1 305 ? 14.938 12.359 -14.125 1 89.06 305 GLY B CA 1
ATOM 5011 C C . GLY B 1 305 ? 15.078 13.562 -13.219 1 89.06 305 GLY B C 1
ATOM 5012 O O . GLY B 1 305 ? 15.891 13.562 -12.289 1 89.06 305 GLY B O 1
ATOM 5013 N N . GLU B 1 306 ? 14.398 14.648 -13.648 1 89.38 306 GLU B N 1
ATOM 5014 C CA . GLU B 1 306 ? 14.461 15.891 -12.891 1 89.38 306 GLU B CA 1
ATOM 5015 C C . GLU B 1 306 ? 13.125 16.625 -12.93 1 89.38 306 GLU B C 1
ATOM 5017 O O . GLU B 1 306 ? 12.336 16.438 -13.867 1 89.38 306 GLU B O 1
ATOM 5022 N N . GLY B 1 307 ? 12.883 17.328 -11.828 1 90.56 307 GLY B N 1
ATOM 5023 C CA . GLY B 1 307 ? 11.766 18.25 -11.844 1 90.56 307 GLY B CA 1
ATOM 5024 C C . GLY B 1 307 ? 10.461 17.641 -11.391 1 90.56 307 GLY B C 1
ATOM 5025 O O . GLY B 1 307 ? 9.43 18.297 -11.367 1 90.56 307 GLY B O 1
ATOM 5026 N N . GLY B 1 308 ? 10.461 16.406 -11.062 1 93 308 GLY B N 1
ATOM 5027 C CA . GLY B 1 308 ? 9.25 15.75 -10.617 1 93 308 GLY B CA 1
ATOM 5028 C C . GLY B 1 308 ? 8.641 16.391 -9.383 1 93 308 GLY B C 1
ATOM 5029 O O . GLY B 1 308 ? 7.422 16.578 -9.312 1 93 308 GLY B O 1
ATOM 5030 N N . GLY B 1 309 ? 9.469 16.703 -8.43 1 94.38 309 GLY B N 1
ATOM 5031 C CA . GLY B 1 309 ? 8.992 17.359 -7.219 1 94.38 309 GLY B CA 1
ATOM 5032 C C . GLY B 1 309 ? 8.359 18.719 -7.477 1 94.38 309 GLY B C 1
ATOM 5033 O O . GLY B 1 309 ? 7.34 19.047 -6.879 1 94.38 309 GLY B O 1
ATOM 5034 N N . THR B 1 310 ? 8.992 19.438 -8.375 1 94.56 310 THR B N 1
ATOM 5035 C CA . THR B 1 310 ? 8.461 20.75 -8.75 1 94.56 310 THR B CA 1
ATOM 5036 C C . THR B 1 310 ? 7.086 20.625 -9.391 1 94.56 310 THR B C 1
ATOM 5038 O O . THR B 1 310 ? 6.168 21.375 -9.062 1 94.56 310 THR B O 1
ATOM 5041 N N . LEU B 1 311 ? 7.016 19.703 -10.266 1 94.81 311 LEU B N 1
ATOM 5042 C CA . LEU B 1 311 ? 5.746 19.453 -10.945 1 94.81 311 LEU B CA 1
ATOM 5043 C C . LEU B 1 311 ? 4.66 19.062 -9.945 1 94.81 311 LEU B C 1
ATOM 5045 O O . LEU B 1 311 ? 3.533 19.562 -10.023 1 94.81 311 LEU B O 1
ATOM 5049 N N . LEU B 1 312 ? 4.969 18.203 -9.055 1 95.19 312 LEU B N 1
ATOM 5050 C CA . LEU B 1 312 ? 4.012 17.781 -8.047 1 95.19 312 LEU B CA 1
ATOM 5051 C C . LEU B 1 312 ? 3.586 18.953 -7.168 1 95.19 312 LEU B C 1
ATOM 5053 O O . LEU B 1 312 ? 2.4 19.109 -6.871 1 95.19 312 LEU B O 1
ATOM 5057 N N . ALA B 1 313 ? 4.531 19.734 -6.73 1 94.44 313 ALA B N 1
ATOM 5058 C CA . ALA B 1 313 ? 4.254 20.906 -5.902 1 94.44 313 ALA B CA 1
ATOM 5059 C C . ALA B 1 313 ? 3.287 21.859 -6.602 1 94.44 313 ALA B C 1
ATOM 5061 O O . ALA B 1 313 ? 2.355 22.375 -5.98 1 94.44 313 ALA B O 1
ATOM 5062 N N . GLN B 1 314 ? 3.512 22.016 -7.824 1 93.81 314 GLN B N 1
ATOM 5063 C CA . GLN B 1 314 ? 2.652 22.875 -8.625 1 93.81 314 GLN B CA 1
ATOM 5064 C C . GLN B 1 314 ? 1.238 22.312 -8.727 1 93.81 314 GLN B C 1
ATOM 5066 O O . GLN B 1 314 ? 0.258 23.047 -8.562 1 93.81 314 GLN B O 1
ATOM 5071 N N . ARG B 1 315 ? 1.171 21.094 -8.992 1 91.5 315 ARG B N 1
ATOM 5072 C CA . ARG B 1 315 ? -0.123 20.438 -9.141 1 91.5 315 ARG B CA 1
ATOM 5073 C C . ARG B 1 315 ? -0.924 20.5 -7.848 1 91.5 315 ARG B C 1
ATOM 5075 O O . ARG B 1 315 ? -2.156 20.562 -7.875 1 91.5 315 ARG B O 1
ATOM 5082 N N . LEU B 1 316 ? -0.208 20.453 -6.75 1 92.12 316 LEU B N 1
ATOM 5083 C CA . LEU B 1 316 ? -0.878 20.422 -5.453 1 92.12 316 LEU B CA 1
ATOM 5084 C C . LEU B 1 316 ? -1.039 21.844 -4.902 1 92.12 316 LEU B C 1
ATOM 5086 O O . LEU B 1 316 ? -1.745 22.047 -3.914 1 92.12 316 LEU B O 1
ATOM 5090 N N . GLY B 1 317 ? -0.407 22.781 -5.492 1 91.25 317 GLY B N 1
ATOM 5091 C CA . GLY B 1 317 ? -0.456 24.156 -5.012 1 91.25 317 GLY B CA 1
ATOM 5092 C C . GLY B 1 317 ? 0.257 24.359 -3.689 1 91.25 317 GLY B C 1
ATOM 5093 O O . GLY B 1 317 ? -0.233 25.078 -2.814 1 91.25 317 GLY B O 1
ATOM 5094 N N . VAL B 1 318 ? 1.293 23.688 -3.467 1 90.38 318 VAL B N 1
ATOM 5095 C CA . VAL B 1 318 ? 2.072 23.766 -2.236 1 90.38 318 VAL B CA 1
ATOM 5096 C C . VAL B 1 318 ? 3.549 23.953 -2.57 1 90.38 318 VAL B C 1
ATOM 5098 O O . VAL B 1 318 ? 3.957 23.781 -3.723 1 90.38 318 VAL B O 1
ATOM 5101 N N . PRO B 1 319 ? 4.395 24.328 -1.604 1 90.62 319 PRO B N 1
ATOM 5102 C CA . PRO B 1 319 ? 5.812 24.547 -1.908 1 90.62 319 PRO B CA 1
ATOM 5103 C C . PRO B 1 319 ? 6.602 23.25 -2.008 1 90.62 319 PRO B C 1
ATOM 5105 O O . PRO B 1 319 ? 6.238 22.25 -1.381 1 90.62 319 PRO B O 1
ATOM 5108 N N . LEU B 1 320 ? 7.637 23.328 -2.828 1 92.62 320 LEU B N 1
ATOM 5109 C CA . LEU B 1 320 ? 8.688 22.328 -2.768 1 92.62 320 LEU B CA 1
ATOM 5110 C C . LEU B 1 320 ? 9.617 22.578 -1.588 1 92.62 320 LEU B C 1
ATOM 5112 O O . LEU B 1 320 ? 10.352 23.562 -1.574 1 92.62 320 LEU B O 1
ATOM 5116 N N . LEU B 1 321 ? 9.609 21.688 -0.658 1 88.69 321 LEU B N 1
ATOM 5117 C CA . LEU B 1 321 ? 10.312 21.906 0.599 1 88.69 321 LEU B CA 1
ATOM 5118 C C . LEU B 1 321 ? 11.797 21.578 0.448 1 88.69 321 LEU B C 1
ATOM 5120 O O . LEU B 1 321 ? 12.648 22.234 1.062 1 88.69 321 LEU B O 1
ATOM 5124 N N . ALA B 1 322 ? 12.117 20.5 -0.288 1 87.88 322 ALA B N 1
ATOM 5125 C CA . ALA B 1 322 ? 13.508 20.078 -0.439 1 87.88 322 ALA B CA 1
ATOM 5126 C C . ALA B 1 322 ? 13.656 19.094 -1.604 1 87.88 322 ALA B C 1
ATOM 5128 O O . ALA B 1 322 ? 12.688 18.453 -2.016 1 87.88 322 ALA B O 1
ATOM 5129 N N . THR B 1 323 ? 14.828 19.125 -2.146 1 89.31 323 THR B N 1
ATOM 5130 C CA . THR B 1 323 ? 15.297 18.094 -3.068 1 89.31 323 THR B CA 1
ATOM 5131 C C . THR B 1 323 ? 16.484 17.344 -2.475 1 89.31 323 THR B C 1
ATOM 5133 O O . THR B 1 323 ? 17.5 17.953 -2.111 1 89.31 323 THR B O 1
ATOM 5136 N N . LEU B 1 324 ? 16.297 16.016 -2.373 1 89.12 324 LEU B N 1
ATOM 5137 C CA . LEU B 1 324 ? 17.297 15.227 -1.651 1 89.12 324 LEU B CA 1
ATOM 5138 C C . LEU B 1 324 ? 18.016 14.266 -2.592 1 89.12 324 LEU B C 1
ATOM 5140 O O . LEU B 1 324 ? 17.406 13.711 -3.506 1 89.12 324 LEU B O 1
ATOM 5144 N N . PRO B 1 325 ? 19.297 14 -2.406 1 87.81 325 PRO B N 1
ATOM 5145 C CA . PRO B 1 325 ? 20.078 13.078 -3.24 1 87.81 325 PRO B CA 1
ATOM 5146 C C . PRO B 1 325 ? 19.828 11.617 -2.881 1 87.81 325 PRO B C 1
ATOM 5148 O O . PRO B 1 325 ? 19.141 11.32 -1.905 1 87.81 325 PRO B O 1
ATOM 5151 N N . ILE B 1 326 ? 20.297 10.75 -3.766 1 86.75 326 ILE B N 1
ATOM 5152 C CA . ILE B 1 326 ? 20.391 9.336 -3.424 1 86.75 326 ILE B CA 1
ATOM 5153 C C . ILE B 1 326 ? 21.484 9.117 -2.385 1 86.75 326 ILE B C 1
ATOM 5155 O O . ILE B 1 326 ? 22.609 9.609 -2.547 1 86.75 326 ILE B O 1
ATOM 5159 N N . GLY B 1 327 ? 21.172 8.406 -1.351 1 75.75 327 GLY B N 1
ATOM 5160 C CA . GLY B 1 327 ? 22.109 8.258 -0.254 1 75.75 327 GLY B CA 1
ATOM 5161 C C . GLY B 1 327 ? 22.125 9.445 0.689 1 75.75 327 GLY B C 1
ATOM 5162 O O . GLY B 1 327 ? 23.141 10.125 0.839 1 75.75 327 GLY B O 1
ATOM 5163 N N . LEU B 1 328 ? 21.031 9.57 1.353 1 67.19 328 LEU B N 1
ATOM 5164 C CA . LEU B 1 328 ? 20.844 10.711 2.248 1 67.19 328 LEU B CA 1
ATOM 5165 C C . LEU B 1 328 ? 21.984 10.82 3.244 1 67.19 328 LEU B C 1
ATOM 5167 O O . LEU B 1 328 ? 22.5 9.812 3.734 1 67.19 328 LEU B O 1
ATOM 5171 N N . VAL B 1 329 ? 22.469 12.078 3.227 1 57.81 329 VAL B N 1
ATOM 5172 C CA . VAL B 1 329 ? 23.484 12.383 4.23 1 57.81 329 VAL B CA 1
ATOM 5173 C C . VAL B 1 329 ? 22.891 13.312 5.293 1 57.81 329 VAL B C 1
ATOM 5175 O O . VAL B 1 329 ? 21.844 13.922 5.078 1 57.81 329 VAL B O 1
ATOM 5178 N N . ASP B 1 330 ? 23.453 13.312 6.41 1 59.16 330 ASP B N 1
ATOM 5179 C CA . ASP B 1 330 ? 22.984 14.039 7.586 1 59.16 330 ASP B CA 1
ATOM 5180 C C . ASP B 1 330 ? 22.656 15.484 7.246 1 59.16 330 ASP B C 1
ATOM 5182 O O . ASP B 1 330 ? 21.625 16.016 7.676 1 59.16 330 ASP B O 1
ATOM 5186 N N . ASP B 1 331 ? 23.422 16.094 6.488 1 60.16 331 ASP B N 1
ATOM 5187 C CA . ASP B 1 331 ? 23.203 17.5 6.164 1 60.16 331 ASP B CA 1
ATOM 5188 C C . ASP B 1 331 ? 21.953 17.703 5.328 1 60.16 331 ASP B C 1
ATOM 5190 O O . ASP B 1 331 ? 21.25 18.703 5.473 1 60.16 331 ASP B O 1
ATOM 5194 N N . ASP B 1 332 ? 21.688 16.719 4.559 1 66.31 332 ASP B N 1
ATOM 5195 C CA . ASP B 1 332 ? 20.5 16.797 3.715 1 66.31 332 ASP B CA 1
ATOM 5196 C C . ASP B 1 332 ? 19.234 16.781 4.559 1 66.31 332 ASP B C 1
ATOM 5198 O O . ASP B 1 332 ? 18.281 17.516 4.277 1 66.31 332 ASP B O 1
ATOM 5202 N N . VAL B 1 333 ? 19.297 16.109 5.543 1 66.06 333 VAL B N 1
ATOM 5203 C CA . VAL B 1 333 ? 18.141 15.938 6.406 1 66.06 333 VAL B CA 1
ATOM 5204 C C . VAL B 1 333 ? 17.922 17.203 7.234 1 66.06 333 VAL B C 1
ATOM 5206 O O . VAL B 1 333 ? 16.781 17.594 7.492 1 66.06 333 VAL B O 1
ATOM 5209 N N . ARG B 1 334 ? 18.984 17.844 7.559 1 66.31 334 ARG B N 1
ATOM 5210 C CA . ARG B 1 334 ? 18.906 19.062 8.352 1 66.31 334 ARG B CA 1
ATOM 5211 C C . ARG B 1 334 ? 18.188 20.172 7.582 1 66.31 334 ARG B C 1
ATOM 5213 O O . ARG B 1 334 ? 17.375 20.906 8.148 1 66.31 334 ARG B O 1
ATOM 5220 N N . VAL B 1 335 ? 18.5 20.234 6.301 1 67.88 335 VAL B N 1
ATOM 5221 C CA . VAL B 1 335 ? 17.891 21.266 5.473 1 67.88 335 VAL B CA 1
ATOM 5222 C C . VAL B 1 335 ? 16.391 21.031 5.395 1 67.88 335 VAL B C 1
ATOM 5224 O O . VAL B 1 335 ? 15.602 21.984 5.488 1 67.88 335 VAL B O 1
ATOM 5227 N N . VAL B 1 336 ? 16.016 19.828 5.305 1 69.69 336 VAL B N 1
ATOM 5228 C CA . VAL B 1 336 ? 14.602 19.5 5.199 1 69.69 336 VAL B CA 1
ATOM 5229 C C . VAL B 1 336 ? 13.883 19.859 6.5 1 69.69 336 VAL B C 1
ATOM 5231 O O . VAL B 1 336 ? 12.828 20.5 6.477 1 69.69 336 VAL B O 1
ATOM 5234 N N . ALA B 1 337 ? 14.484 19.547 7.59 1 71.06 337 ALA B N 1
ATOM 5235 C CA . ALA B 1 337 ? 13.891 19.812 8.898 1 71.06 337 ALA B CA 1
ATOM 5236 C C . ALA B 1 337 ? 13.719 21.312 9.133 1 71.06 337 ALA B C 1
ATOM 5238 O O . ALA B 1 337 ? 12.688 21.75 9.648 1 71.06 337 ALA B O 1
ATOM 5239 N N . GLU B 1 338 ? 14.734 22.062 8.711 1 71.81 338 GLU B N 1
ATOM 5240 C CA . GLU B 1 338 ? 14.664 23.516 8.859 1 71.81 338 GLU B CA 1
ATOM 5241 C C . GLU B 1 338 ? 13.539 24.109 8.016 1 71.81 338 GLU B C 1
ATOM 5243 O O . GLU B 1 338 ? 12.789 24.969 8.484 1 71.81 338 GLU B O 1
ATOM 5248 N N . THR B 1 339 ? 13.5 23.609 6.844 1 71.44 339 THR B N 1
ATOM 5249 C CA . THR B 1 339 ? 12.461 24.109 5.949 1 71.44 339 THR B CA 1
ATOM 5250 C C . THR B 1 339 ? 11.07 23.766 6.484 1 71.44 339 THR B C 1
ATOM 5252 O O . THR B 1 339 ? 10.172 24.609 6.492 1 71.44 339 THR B O 1
ATOM 5255 N N . ILE B 1 340 ? 10.852 22.594 6.934 1 71 340 ILE B N 1
ATOM 5256 C CA . ILE B 1 340 ? 9.57 22.141 7.445 1 71 340 ILE B CA 1
ATOM 5257 C C . ILE B 1 340 ? 9.195 22.922 8.695 1 71 340 ILE B C 1
ATOM 5259 O O . ILE B 1 340 ? 8.047 23.344 8.859 1 71 340 ILE B O 1
ATOM 5263 N N . THR B 1 341 ? 10.188 23.156 9.539 1 70.19 341 THR B N 1
ATOM 5264 C CA . THR B 1 341 ? 9.953 23.938 10.75 1 70.19 341 THR B CA 1
ATOM 5265 C C . THR B 1 341 ? 9.516 25.359 10.414 1 70.19 341 THR B C 1
ATOM 5267 O O . THR B 1 341 ? 8.609 25.891 11.047 1 70.19 341 THR B O 1
ATOM 5270 N N . ARG B 1 342 ? 10.148 25.859 9.398 1 69.44 342 ARG B N 1
ATOM 5271 C CA . ARG B 1 342 ? 9.781 27.188 8.953 1 69.44 342 ARG B CA 1
ATOM 5272 C C . ARG B 1 342 ? 8.352 27.219 8.414 1 69.44 342 ARG B C 1
ATOM 5274 O O . ARG B 1 342 ? 7.598 28.156 8.68 1 69.44 342 ARG B O 1
ATOM 5281 N N . GLU B 1 343 ? 8.023 26.234 7.684 1 70 343 GLU B N 1
ATOM 5282 C CA . GLU B 1 343 ? 6.688 26.156 7.102 1 70 343 GLU B CA 1
ATOM 5283 C C . GLU B 1 343 ? 5.629 25.953 8.18 1 70 343 GLU B C 1
ATOM 5285 O O . GLU B 1 343 ? 4.523 26.484 8.086 1 70 343 GLU B O 1
ATOM 5290 N N . LEU B 1 344 ? 5.926 25.109 9.125 1 67.81 344 LEU B N 1
ATOM 5291 C CA . LEU B 1 344 ? 5.016 24.906 10.25 1 67.81 344 LEU B CA 1
ATOM 5292 C C . LEU B 1 344 ? 4.797 26.203 11.016 1 67.81 344 LEU B C 1
ATOM 5294 O O . LEU B 1 344 ? 3.668 26.516 11.406 1 67.81 344 LEU B O 1
ATOM 5298 N N . ALA B 1 345 ? 5.824 26.906 11.188 1 64.19 345 ALA B N 1
ATOM 5299 C CA . ALA B 1 345 ? 5.762 28.172 11.914 1 64.19 345 ALA B CA 1
ATOM 5300 C C . ALA B 1 345 ? 4.949 29.219 11.141 1 64.19 345 ALA B C 1
ATOM 5302 O O . ALA B 1 345 ? 4.223 30.016 11.734 1 64.19 345 ALA B O 1
ATOM 5303 N N . ALA B 1 346 ? 5.109 29.188 9.875 1 61.78 346 ALA B N 1
ATOM 5304 C CA . ALA B 1 346 ? 4.426 30.172 9.031 1 61.78 346 ALA B CA 1
ATOM 5305 C C . ALA B 1 346 ? 2.916 29.938 9.039 1 61.78 346 ALA B C 1
ATOM 5307 O O . ALA B 1 346 ? 2.135 30.875 8.867 1 61.78 346 ALA B O 1
ATOM 5308 N N . ARG B 1 347 ? 2.498 28.797 9.023 1 58.62 347 ARG B N 1
ATOM 5309 C CA . ARG B 1 347 ? 1.081 28.453 8.945 1 58.62 347 ARG B CA 1
ATOM 5310 C C . ARG B 1 347 ? 0.446 28.422 10.328 1 58.62 347 ARG B C 1
ATOM 5312 O O . ARG B 1 347 ? -0.775 28.312 10.453 1 58.62 347 ARG B O 1
ATOM 5319 N N . SER B 1 348 ? 1.188 28.047 11.297 1 50.44 348 SER B N 1
ATOM 5320 C CA . SER B 1 348 ? 0.666 28.141 12.656 1 50.44 348 SER B CA 1
ATOM 5321 C C . SER B 1 348 ? 0.209 29.562 12.977 1 50.44 348 SER B C 1
ATOM 5323 O O . SER B 1 348 ? 1.016 30.5 12.969 1 50.44 348 SER B O 1
ATOM 5325 N N . ASP B 1 349 ? -0.735 30.078 12.375 1 41.47 349 ASP B N 1
ATOM 5326 C CA . ASP B 1 349 ? -1.218 31.297 13.008 1 41.47 349 ASP B CA 1
ATOM 5327 C C . ASP B 1 349 ? -1.043 31.234 14.523 1 41.47 349 ASP B C 1
ATOM 5329 O O . ASP B 1 349 ? -1.099 32.281 15.203 1 41.47 349 ASP B O 1
ATOM 5333 N N . HIS B 1 350 ? -1.751 30.344 15.188 1 34.34 350 HIS B N 1
ATOM 5334 C CA . HIS B 1 350 ? -2 30.344 16.625 1 34.34 350 HIS B CA 1
ATOM 5335 C C . HIS B 1 350 ? -0.696 30.25 17.406 1 34.34 350 HIS B C 1
ATOM 5337 O O . HIS B 1 350 ? 0.371 30.047 16.828 1 34.34 350 HIS B O 1
ATOM 5343 N N . CYS B 1 351 ? -0.649 29.453 18.766 1 31.08 351 CYS B N 1
ATOM 5344 C CA . CYS B 1 351 ? -0.005 29.531 20.078 1 31.08 351 CYS B CA 1
ATOM 5345 C C . CYS B 1 351 ? 1.433 29.031 20 1 31.08 351 CYS B C 1
ATOM 5347 O O . CYS B 1 351 ? 2.236 29.312 20.891 1 31.08 351 CYS B O 1
ATOM 5349 N N . SER B 1 352 ? 1.896 27.922 19.266 1 30.34 352 SER B N 1
ATOM 5350 C CA . SER B 1 352 ? 3.229 27.484 19.672 1 30.34 352 SER B CA 1
ATOM 5351 C C . SER B 1 352 ? 4.316 28.281 18.953 1 30.34 352 SER B C 1
ATOM 5353 O O . SER B 1 352 ? 4.742 27.891 17.859 1 30.34 352 SER B O 1
ATOM 5355 N N . ALA B 1 353 ? 4.301 29.484 18.469 1 29.72 353 ALA B N 1
ATOM 5356 C CA . ALA B 1 353 ? 5.371 30.453 18.25 1 29.72 353 ALA B CA 1
ATOM 5357 C C . ALA B 1 353 ? 6.551 30.188 19.188 1 29.72 353 ALA B C 1
ATOM 5359 O O . ALA B 1 353 ? 7.656 30.688 18.953 1 29.72 353 ALA B O 1
ATOM 5360 N N . ARG B 1 354 ? 6.336 29.797 20.453 1 30.09 354 ARG B N 1
ATOM 5361 C CA . ARG B 1 354 ? 7.324 29.703 21.516 1 30.09 354 ARG B CA 1
ATOM 5362 C C . ARG B 1 354 ? 8.391 28.656 21.188 1 30.09 354 ARG B C 1
ATOM 5364 O O . ARG B 1 354 ? 9.469 28.656 21.797 1 30.09 354 ARG B O 1
ATOM 5371 N N . LEU B 1 355 ? 8.055 27.641 20.391 1 28.44 355 LEU B N 1
ATOM 5372 C CA . LEU B 1 355 ? 9.078 26.594 20.344 1 28.44 355 LEU B CA 1
ATOM 5373 C C . LEU B 1 355 ? 10.242 27.016 19.453 1 28.44 355 LEU B C 1
ATOM 5375 O O . LEU B 1 355 ? 11.391 26.688 19.734 1 28.44 355 LEU B O 1
ATOM 5379 N N . TRP B 1 356 ? 10.016 27.766 18.391 1 29.28 356 TRP B N 1
ATOM 5380 C CA . TRP B 1 356 ? 11.164 28.016 17.531 1 29.28 356 TRP B CA 1
ATOM 5381 C C . TRP B 1 356 ? 12.078 29.078 18.156 1 29.28 356 TRP B C 1
ATOM 5383 O O . TRP B 1 356 ? 13.258 29.172 17.797 1 29.28 356 TRP B O 1
ATOM 5393 N N . ALA B 1 357 ? 11.633 30 19 1 28.02 357 ALA B N 1
ATOM 5394 C CA . ALA B 1 357 ? 12.578 30.953 19.578 1 28.02 357 ALA B CA 1
ATOM 5395 C C . ALA B 1 357 ? 13.734 30.234 20.266 1 28.02 357 ALA B C 1
ATOM 5397 O O . ALA B 1 357 ? 14.883 30.688 20.203 1 28.02 357 ALA B O 1
ATOM 5398 N N . TYR B 1 358 ? 13.508 29.062 20.859 1 28.08 358 TYR B N 1
ATOM 5399 C CA . TYR B 1 358 ? 14.602 28.484 21.641 1 28.08 358 TYR B CA 1
ATOM 5400 C C . TYR B 1 358 ? 15.641 27.844 20.734 1 28.08 358 TYR B C 1
ATOM 5402 O O . TYR B 1 358 ? 16.828 27.844 21.062 1 28.08 358 TYR B O 1
ATOM 5410 N N . ALA B 1 359 ? 15.281 27.391 19.5 1 32.16 359 ALA B N 1
ATOM 5411 C CA . ALA B 1 359 ? 16.422 26.797 18.797 1 32.16 359 ALA B CA 1
ATOM 5412 C C . ALA B 1 359 ? 17.328 27.875 18.234 1 32.16 359 ALA B C 1
ATOM 5414 O O . ALA B 1 359 ? 18.453 27.594 17.812 1 32.16 359 ALA B O 1
ATOM 5415 N N . ARG B 1 360 ? 16.953 29.141 18.078 1 29.19 360 ARG B N 1
ATOM 5416 C CA . ARG B 1 360 ? 17.922 30.156 17.734 1 29.19 360 ARG B CA 1
ATOM 5417 C C . ARG B 1 360 ? 19.031 30.25 18.797 1 29.19 360 ARG B C 1
ATOM 5419 O O . ARG B 1 360 ? 20.172 30.594 18.484 1 29.19 360 ARG B O 1
ATOM 5426 N N . LEU B 1 361 ? 18.625 30.219 20.078 1 31.17 361 LEU B N 1
ATOM 5427 C CA . LEU B 1 361 ? 19.594 30.641 21.094 1 31.17 361 LEU B CA 1
ATOM 5428 C C . LEU B 1 361 ? 20.781 29.688 21.141 1 31.17 361 LEU B C 1
ATOM 5430 O O . LEU B 1 361 ? 21.812 30 21.719 1 31.17 361 LEU B O 1
ATOM 5434 N N . ALA B 1 362 ? 20.625 28.406 20.75 1 30.41 362 ALA B N 1
ATOM 5435 C CA . ALA B 1 362 ? 21.844 27.672 21.094 1 30.41 362 ALA B CA 1
ATOM 5436 C C . ALA B 1 362 ? 22.953 27.938 20.078 1 30.41 362 ALA B C 1
ATOM 5438 O O . ALA B 1 362 ? 23.984 27.266 20.078 1 30.41 362 ALA B O 1
ATOM 5439 N N . GLN B 1 363 ? 22.672 28.844 19.031 1 31.56 363 GLN B N 1
ATOM 5440 C CA . GLN B 1 363 ? 23.906 29.219 18.344 1 31.56 363 GLN B CA 1
ATOM 5441 C C . GLN B 1 363 ? 24.844 29.969 19.281 1 31.56 363 GLN B C 1
ATOM 5443 O O . GLN B 1 363 ? 24.422 30.891 20 1 31.56 363 GLN B O 1
ATOM 5448 N N . PRO B 1 364 ? 25.969 29.375 19.781 1 30.31 364 PRO B N 1
ATOM 5449 C CA . PRO B 1 364 ? 27 30.188 20.438 1 30.31 364 PRO B CA 1
ATOM 5450 C C . PRO B 1 364 ? 27.297 31.469 19.688 1 30.31 364 PRO B C 1
ATOM 5452 O O . PRO B 1 364 ? 27.266 31.5 18.453 1 30.31 364 PRO B O 1
ATOM 5455 N N . GLN B 1 365 ? 26.906 32.625 20.125 1 27.41 365 GLN B N 1
ATOM 5456 C CA . GLN B 1 365 ? 27.469 33.938 19.844 1 27.41 365 GLN B CA 1
ATOM 5457 C C . GLN B 1 365 ? 29 33.906 19.906 1 27.41 365 GLN B C 1
ATOM 5459 O O . GLN B 1 365 ? 29.578 33.75 20.984 1 27.41 365 GLN B O 1
ATOM 5464 N N . ASN B 1 366 ? 29.781 33.156 19.109 1 25.16 366 ASN B N 1
ATOM 5465 C CA . ASN B 1 366 ? 31.172 33.625 19.125 1 25.16 366 ASN B CA 1
ATOM 5466 C C . ASN B 1 366 ? 31.266 35.125 19.047 1 25.16 366 ASN B C 1
ATOM 5468 O O . ASN B 1 366 ? 30.562 35.75 18.25 1 25.16 366 ASN B O 1
ATOM 5472 N N . ASP B 1 367 ? 31.797 35.781 20.078 1 24.64 367 ASP B N 1
ATOM 5473 C CA . ASP B 1 367 ? 32.375 37.094 20.453 1 24.64 367 ASP B CA 1
ATOM 5474 C C . ASP B 1 367 ? 33.156 37.688 19.281 1 24.64 367 ASP B C 1
ATOM 5476 O O . ASP B 1 367 ? 33.875 36.969 18.578 1 24.64 367 ASP B O 1
ATOM 5480 N N . ARG B 1 368 ? 33 39.031 19.344 1 21.25 368 ARG B N 1
ATOM 5481 C CA . ARG B 1 368 ? 34.031 40.062 19.266 1 21.25 368 ARG B CA 1
ATOM 5482 C C . ARG B 1 368 ? 35.031 39.938 20.406 1 21.25 368 ARG B C 1
ATOM 5484 O O . ARG B 1 368 ? 34.656 39.594 21.516 1 21.25 368 ARG B O 1
#

Solvent-accessible surface area (backbone atoms only — not comparable to full-atom values): 37736 Å² total; per-residue (Å²): 120,62,75,86,46,57,63,66,58,51,50,52,57,54,24,59,42,63,36,83,74,59,65,30,26,26,52,64,32,66,20,54,54,61,75,47,65,50,84,52,34,35,37,36,30,36,40,30,78,47,82,82,42,81,58,50,63,56,50,53,50,55,46,46,52,51,38,52,69,60,38,63,91,39,45,80,43,75,49,78,42,57,38,49,74,66,49,37,50,47,21,39,49,32,25,22,51,52,41,42,70,68,30,78,65,36,77,37,48,54,88,32,44,38,39,34,37,32,20,13,48,22,61,43,46,48,63,59,48,40,50,38,35,38,59,43,58,8,59,85,51,28,41,18,29,36,37,42,57,18,67,65,48,53,55,58,43,66,76,67,72,51,74,67,66,58,50,74,48,69,55,100,87,50,65,32,33,47,50,48,77,42,82,43,93,71,14,32,38,32,39,45,42,53,60,24,68,48,95,52,72,55,55,48,61,77,52,40,30,70,54,50,27,49,51,50,50,43,63,61,61,32,31,61,64,70,41,26,60,32,35,32,33,28,49,40,58,42,48,31,36,50,59,53,40,43,39,53,57,44,29,77,29,29,30,36,38,34,23,22,18,28,67,70,40,28,53,23,24,42,18,39,53,42,37,35,51,58,58,34,30,49,66,68,23,20,34,16,25,49,34,31,42,69,48,97,84,66,48,80,41,49,90,40,43,72,61,16,29,56,52,44,11,59,75,67,72,34,50,63,57,40,79,35,47,51,75,79,48,74,68,59,30,44,54,38,32,51,43,50,52,49,51,51,54,69,65,45,78,63,83,69,66,65,59,60,59,54,62,60,61,69,56,77,77,79,74,131,121,62,77,87,48,58,64,67,57,52,48,52,57,54,24,59,42,62,36,83,74,59,65,32,27,27,51,63,33,64,20,54,54,60,76,45,66,52,84,52,33,34,38,37,29,36,40,30,77,46,81,82,41,80,57,52,65,55,50,52,51,54,46,46,52,51,40,51,69,59,38,64,88,40,46,80,43,75,49,77,43,58,37,49,76,67,48,37,51,48,23,38,48,32,25,22,49,51,42,41,69,67,30,80,66,36,76,38,48,54,88,33,44,38,39,35,37,33,22,13,48,22,61,43,46,48,63,58,49,38,50,38,36,38,59,42,58,8,60,84,48,28,42,20,28,38,38,43,58,17,66,65,48,55,55,58,44,67,77,68,71,51,75,68,66,57,49,76,46,68,56,100,88,50,65,31,33,47,50,48,77,42,82,43,95,71,13,31,38,35,38,45,40,53,60,24,68,48,94,52,73,54,55,47,62,77,52,42,32,70,54,49,26,49,49,50,50,43,62,62,61,32,31,61,62,70,41,23,60,31,36,33,33,26,49,42,58,41,48,32,34,50,59,51,40,43,40,54,58,43,30,79,30,30,31,36,39,34,24,22,18,27,68,70,39,27,53,24,24,42,19,38,52,41,36,35,52,58,58,33,29,48,67,68,24,22,35,15,26,50,34,31,41,69,47,98,84,66,49,79,40,48,90,40,44,70,61,18,29,55,52,42,12,59,76,69,71,34,48,63,57,41,79,34,48,50,76,78,47,74,68,58,29,45,53,40,32,50,42,52,50,50,51,52,57,67,65,46,78,69,84,78,66,67,63,62,61,56,60,60,62,72,56,77,75,82,77,133

InterPro domains:
  IPR002744 MIP18 family-like [PF01883] (8-70)
  IPR019591 Mrp/NBP35 ATP-binding protein [MF_02040] (103-345)
  IPR019591 Mrp/NBP35 ATP-binding protein [cd02037] (114-326)
  IPR027417 P-loop containin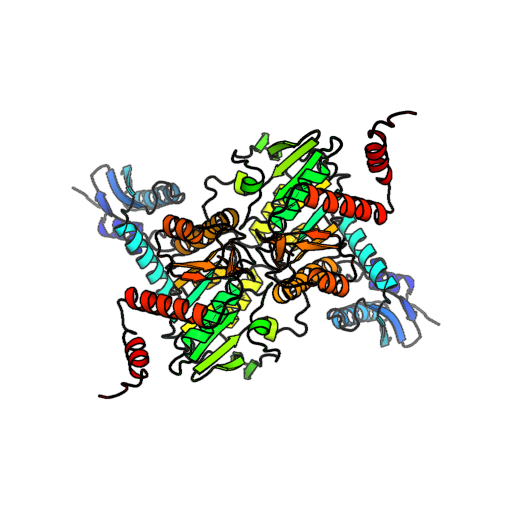g nucleoside triphosphate hydrolase [G3DSA:3.40.50.300] (112-358)
  IPR027417 P-loop containing nucleoside triphosphate hydrolase [SSF52540] (114-326)
  IPR033756 Flagellum site-determining protein YlxH/ Fe-S cluster assembling factor NBP35 [PF10609] (113-327)
  IPR034904 Fe-S cluster assembly domain superfamily [G3DSA:3.30.300.130] (2-98)
  IPR034904 Fe-S cluster assembly domain superfamily [SSF117916] (6-81)
  IPR044304 Iron-sulfur protein NUBPL-like [PTHR42961] (12-328)

Nearest PDB structures (foldseek):
  5aun-assembly1_B  TM=8.580E-01  e=9.577E-15  Thermococcus kodakarensis KOD1
  5aup-assembly1_I  TM=8.289E-01  e=3.208E-14  Thermococcus kodakarensis KOD1
  2ph1-assembly1_A  TM=8.069E-01  e=8.058E-15  Archaeoglobus fulgidus DSM 4304
  3vx3-assembly1_B  TM=7.778E-01  e=3.600E-13  Thermococcus kodakarensis KOD1
  5auq-assembly2_E  TM=8.295E-01  e=2.406E-12  Thermococcus kodakarensis KOD1